Protein 5V76 (pdb70)

Sequence (412 aa):
MELRAYTVLDALQPQLVAFLQTVSTGFMPMEQQASVLVEIAPGIAVNQLTDAALKATRCQPGLQIVERAYGLIEMHDDDQGQVRRAAGDAMLAHLGAREADRLAPRVVSSQIITGIDGHQSQLINRMRHGDMIQAGQTLYILEVHPAGYAALAANEAEKAAPIKLLEVVTTFGAFGRLWLGGGEAEIAEAARAAEGALAGLSGRDNRGMELRAYTVLDALQPQQLVAFLQTVSTGFMPMEQQASVLVEIAPGIAVNQLTDAALKATRCQPGLQIVERAYGLIEMHDDDQGQVRAAGDAMLAHLGARREADRLAPRVVSSQIITGIDGHQSQLINRMRHGDMIQAGQTLYILEVHPAGYAALAANEAEKAAPIKLLEVVTFGAFGRLWLGGGEEAEIAEAARRAAEGALAGLSGRDNRRG

Structure (mmCIF, N/CA/C/O backbone):
data_5V76
#
_entry.id   5V76
#
_cell.length_a   110.571
_cell.length_b   110.571
_cell.length_c   110.571
_cell.angle_alpha   90.00
_cell.angle_beta   90.00
_cell.angle_gamma   90.00
#
_symmetry.space_group_name_H-M   'P 21 3'
#
loop_
_entity.id
_entity.type
_entity.pdbx_description
1 polymer 'Microcompartments protein'
2 non-polymer GLYCEROL
3 water water
#
loop_
_atom_site.group_PDB
_atom_site.id
_atom_site.type_symbol
_atom_site.label_atom_id
_atom_site.label_alt_id
_atom_site.label_comp_id
_atom_site.label_asym_id
_atom_site.label_entity_id
_atom_site.label_seq_id
_atom_site.pdbx_PDB_ins_code
_atom_site.Cartn_x
_atom_site.Cartn_y
_atom_site.Cartn_z
_atom_site.occupancy
_atom_site.B_iso_or_equiv
_atom_site.auth_seq_id
_atom_site.auth_comp_id
_atom_site.auth_asym_id
_atom_site.auth_atom_id
_atom_site.pdbx_PDB_model_num
ATOM 1 N N . MET A 1 1 ? -3.891 17.481 1.719 1.00 52.11 1 MET A N 1
ATOM 2 C CA . MET A 1 1 ? -4.245 18.336 2.889 1.00 41.31 1 MET A CA 1
ATOM 3 C C . MET A 1 1 ? -5.192 17.602 3.828 1.00 45.71 1 MET A C 1
ATOM 4 O O . MET A 1 1 ? -6.008 16.788 3.381 1.00 44.52 1 MET A O 1
ATOM 20 N N . GLU A 1 2 ? -5.123 17.904 5.125 1.00 29.93 2 GLU A N 1
ATOM 21 C CA . GLU A 1 2 ? -5.865 17.089 6.070 1.00 25.07 2 GLU A CA 1
ATOM 22 C C . GLU A 1 2 ? -5.897 17.729 7.454 1.00 18.83 2 GLU A C 1
ATOM 23 O O . GLU A 1 2 ? -4.858 18.165 7.966 1.00 18.19 2 GLU A O 1
ATOM 35 N N . LEU A 1 3 ? -7.086 17.784 8.067 1.00 17.96 3 LEU A N 1
ATOM 36 C CA . LEU A 1 3 ? -7.204 18.058 9.487 1.00 16.09 3 LEU A CA 1
ATOM 37 C C . LEU A 1 3 ? -6.936 16.769 10.240 1.00 16.89 3 LEU A C 1
ATOM 38 O O . LEU A 1 3 ? -7.663 15.780 10.072 1.00 17.47 3 LEU A O 1
ATOM 54 N N . ARG A 1 4 ? -5.879 16.766 11.056 1.00 15.39 4 ARG A N 1
ATOM 55 C CA . ARG A 1 4 ? -5.536 15.574 11.821 1.00 15.81 4 ARG A CA 1
ATOM 56 C C . ARG A 1 4 ? -6.129 15.618 13.219 1.00 15.48 4 ARG A C 1
ATOM 57 O O . ARG A 1 4 ? -6.813 14.672 13.634 1.00 16.21 4 ARG A O 1
ATOM 78 N N . ALA A 1 5 ? -5.879 16.698 13.952 1.00 15.03 5 ALA A N 1
ATOM 79 C CA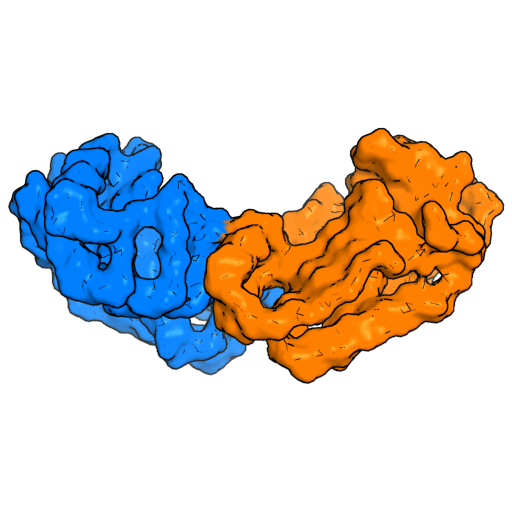 . ALA A 1 5 ? -6.362 16.839 15.319 1.00 13.30 5 ALA A CA 1
ATOM 80 C C . ALA A 1 5 ? -6.905 18.229 15.554 1.00 16.08 5 ALA A C 1
ATOM 81 O O . ALA A 1 5 ? -6.396 19.204 15.007 1.00 15.98 5 ALA A O 1
ATOM 88 N N . TYR A 1 6 ? -7.960 18.300 16.368 1.00 15.77 6 TYR A N 1
ATOM 89 C CA . TYR A 1 6 ? -8.547 19.575 16.790 1.00 15.46 6 TYR A CA 1
ATOM 90 C C . TYR A 1 6 ? -9.053 19.394 18.207 1.00 15.78 6 TYR A C 1
ATOM 91 O O . TYR A 1 6 ? -9.873 18.503 18.449 1.00 16.37 6 TYR A O 1
ATOM 109 N N . THR A 1 7 ? -8.574 20.216 19.141 1.00 15.14 7 THR A N 1
ATOM 110 C CA . THR A 1 7 ? -9.070 20.165 20.516 1.00 16.24 7 THR A CA 1
ATOM 111 C C . THR A 1 7 ? -9.134 21.563 21.089 1.00 17.91 7 THR A C 1
ATOM 112 O O . THR A 1 7 ? -8.210 22.353 20.936 1.00 19.13 7 THR A O 1
ATOM 123 N N . VAL A 1 8 ? -10.206 21.842 21.820 1.00 17.76 8 VAL A N 1
ATOM 124 C CA . VAL A 1 8 ? -10.278 23.029 22.660 1.00 19.28 8 VAL A CA 1
ATOM 125 C C . VAL A 1 8 ? -10.161 22.588 24.113 1.00 19.36 8 VAL A C 1
ATOM 126 O O . VAL A 1 8 ? -10.898 21.700 24.568 1.00 23.58 8 VAL A O 1
ATOM 139 N N . LEU A 1 9 ? -9.211 23.177 24.820 1.00 17.79 9 LEU A N 1
ATOM 140 C CA . LEU A 1 9 ? -9.012 22.971 26.248 1.00 18.68 9 LEU A CA 1
ATOM 141 C C . LEU A 1 9 ? -9.653 24.152 26.975 1.00 21.23 9 LEU A C 1
ATOM 142 O O . LEU A 1 9 ? -9.197 25.286 26.833 1.00 22.14 9 LEU A O 1
ATOM 158 N N . ASP A 1 10 ? -10.695 23.886 27.768 1.00 20.94 10 ASP A N 1
ATOM 159 C CA . ASP A 1 10 ? -11.480 24.989 28.322 1.00 20.81 10 ASP A CA 1
ATOM 160 C C . ASP A 1 10 ? -10.687 25.816 29.328 1.00 18.60 10 ASP A C 1
ATOM 161 O O . ASP A 1 10 ? -10.863 27.039 29.402 1.00 19.91 10 ASP A O 1
ATOM 170 N N . ALA A 1 11 ? -9.817 25.179 30.113 1.00 18.68 11 ALA A N 1
ATOM 171 C CA . ALA A 1 11 ? -8.962 25.866 31.066 1.00 18.47 11 ALA A CA 1
ATOM 172 C C . ALA A 1 11 ? -7.683 25.067 31.269 1.00 18.86 11 ALA A C 1
ATOM 173 O O . ALA A 1 11 ? -7.721 23.922 31.737 1.00 19.59 11 ALA A O 1
ATOM 180 N N . LEU A 1 12 ? -6.559 25.667 30.915 1.00 18.84 12 LEU A N 1
ATOM 181 C CA . LEU A 1 12 ? -5.262 25.041 31.153 1.00 18.05 12 LEU A CA 1
ATOM 182 C C . LEU A 1 12 ? -4.943 24.926 32.641 1.00 19.09 12 LEU A C 1
ATOM 183 O O . LEU A 1 12 ? -4.930 25.920 33.381 1.00 19.81 12 LEU A O 1
ATOM 199 N N . GLN A 1 13 ? -4.595 23.709 33.062 1.00 17.67 13 GLN A N 1
ATOM 200 C CA . GLN A 1 13 ? -4.274 23.427 34.446 1.00 18.22 13 GLN A CA 1
ATOM 201 C C . GLN A 1 13 ? -2.824 23.797 34.748 1.00 18.12 13 GLN A C 1
ATOM 202 O O . GLN A 1 13 ? -1.983 23.858 33.842 1.00 17.87 13 GLN A O 1
ATOM 216 N N . PRO A 1 14 ? -2.498 24.049 36.017 1.00 18.97 14 PRO A N 1
ATOM 217 C CA . PRO A 1 14 ? -1.202 24.669 36.344 1.00 17.72 14 PRO A CA 1
ATOM 218 C C . PRO A 1 14 ? 0.033 23.863 35.956 1.00 16.38 14 PRO A C 1
ATOM 219 O O . PRO A 1 14 ? 1.039 24.471 35.561 1.00 19.17 14 PRO A O 1
ATOM 230 N N . GLN A 1 15 ? 0.017 22.531 36.064 1.00 18.44 15 GLN A N 1
ATOM 231 C CA . GLN A 1 15 ? 1.213 21.790 35.676 1.00 18.85 15 GLN A CA 1
ATOM 232 C C . GLN A 1 15 ? 1.388 21.784 34.170 1.00 18.89 15 GLN A C 1
ATOM 233 O O . GLN A 1 15 ? 2.518 21.928 33.670 1.00 18.12 15 GLN A O 1
ATOM 247 N N . LEU A 1 16 ? 0.295 21.639 33.424 1.00 17.45 16 LEU A N 1
ATOM 248 C CA . LEU A 1 16 ? 0.409 21.715 31.965 1.00 17.62 16 LEU A CA 1
ATOM 249 C C . LEU A 1 16 ? 0.884 23.100 31.531 1.00 16.93 16 LEU A C 1
ATOM 250 O O . LEU A 1 16 ? 1.712 23.220 30.625 1.00 16.92 16 LEU A O 1
ATOM 266 N N . VAL A 1 17 ? 0.416 24.162 32.206 1.00 16.76 17 VAL A N 1
ATOM 267 C CA . VAL A 1 17 ? 0.915 25.507 31.896 1.00 15.37 17 VAL A CA 1
ATOM 268 C C . VAL A 1 17 ? 2.411 25.602 32.162 1.00 16.20 17 VAL A C 1
ATOM 269 O O . VAL A 1 17 ? 3.166 26.147 31.345 1.00 16.98 17 VAL A O 1
ATOM 282 N N . ALA A 1 18 ? 2.866 25.102 33.324 1.00 16.28 18 ALA A N 1
ATOM 283 C CA . ALA A 1 18 ? 4.289 25.165 33.643 1.00 15.35 18 ALA A CA 1
ATOM 284 C C . ALA A 1 18 ? 5.110 24.400 32.601 1.00 16.73 18 ALA A C 1
ATOM 285 O O . ALA A 1 18 ? 6.200 24.838 32.204 1.00 18.65 18 ALA A O 1
ATOM 292 N N . PHE A 1 19 ? 4.582 23.271 32.124 1.00 16.80 19 PHE A N 1
ATOM 293 C CA . PHE A 1 19 ? 5.281 22.501 31.100 1.00 17.45 19 PHE A CA 1
ATOM 294 C C . PHE A 1 19 ? 5.342 23.266 29.788 1.00 14.95 19 PHE A C 1
ATOM 295 O O . PHE A 1 19 ? 6.401 23.373 29.157 1.00 16.46 19 PHE A O 1
ATOM 312 N N . LEU A 1 20 ? 4.208 23.807 29.355 1.00 15.59 20 LEU A N 1
ATOM 313 C CA . LEU A 1 20 ? 4.179 24.569 28.113 1.00 15.64 20 LEU A CA 1
ATOM 314 C C . LEU A 1 20 ? 5.069 25.799 28.201 1.00 17.73 20 LEU A C 1
ATOM 315 O O . LEU A 1 20 ? 5.685 26.187 27.196 1.00 17.70 20 LEU A O 1
ATOM 331 N N . GLN A 1 21 ? 5.149 26.420 29.391 1.00 17.27 21 GLN A N 1
ATOM 332 C CA . GLN A 1 21 ? 6.041 27.557 29.585 1.00 17.56 21 GLN A CA 1
ATOM 333 C C . GLN A 1 21 ? 7.488 27.157 29.424 1.00 20.40 21 GLN A C 1
ATOM 334 O O . GLN A 1 21 ? 8.330 27.997 29.102 1.00 21.24 21 GLN A O 1
ATOM 348 N N . THR A 1 22 ? 7.797 25.887 29.666 1.00 16.95 22 THR A N 1
ATOM 349 C CA . THR A 1 22 ? 9.155 25.393 29.556 1.00 18.42 22 THR A CA 1
ATOM 350 C C . THR A 1 22 ? 9.546 25.134 28.105 1.00 18.66 22 THR A C 1
ATOM 351 O O . THR A 1 22 ? 10.681 25.427 27.707 1.00 19.96 22 THR A O 1
ATOM 362 N N . VAL A 1 23 ? 8.629 24.584 27.307 1.00 16.81 23 VAL A N 1
ATOM 363 C CA . VAL A 1 23 ? 8.971 24.073 25.977 1.00 17.76 23 VAL A CA 1
ATOM 364 C C . VAL A 1 23 ? 8.479 24.947 24.829 1.00 21.34 23 VAL A C 1
ATOM 365 O O . VAL A 1 23 ? 8.923 24.742 23.678 1.00 21.83 23 VAL A O 1
ATOM 378 N N . SER A 1 24 ? 7.596 25.901 25.077 1.00 21.43 24 SER A N 1
ATOM 379 C CA . SER A 1 24 ? 6.976 26.627 23.980 1.00 21.10 24 SER A CA 1
ATOM 380 C C . SER A 1 24 ? 7.907 27.687 23.401 1.00 17.90 24 SER A C 1
ATOM 381 O O . SER A 1 24 ? 8.818 28.178 24.062 1.00 23.83 24 SER A O 1
ATOM 389 N N . THR A 1 25 ? 7.679 28.002 22.131 1.00 20.26 25 THR A N 1
ATOM 390 C CA . THR A 1 25 ? 8.551 28.893 21.369 1.00 25.98 25 THR A CA 1
ATOM 391 C C . THR A 1 25 ? 7.896 30.238 21.108 1.00 25.31 25 THR A C 1
ATOM 392 O O . THR A 1 25 ? 8.520 31.103 20.500 1.00 24.09 25 THR A O 1
ATOM 403 N N . GLY A 1 26 ? 6.647 30.416 21.519 1.00 18.59 26 GLY A N 1
ATOM 404 C CA . GLY A 1 26 ? 5.907 31.622 21.223 1.00 17.32 26 GLY A CA 1
ATOM 405 C C . GLY A 1 26 ? 5.617 32.470 22.440 1.00 15.23 26 GLY A C 1
ATOM 406 O O . GLY A 1 26 ? 6.514 32.846 23.190 1.00 18.99 26 GLY A O 1
ATOM 410 N N . PHE A 1 27 ? 4.337 32.759 22.618 1.00 15.47 27 PHE A N 1
ATOM 411 C CA . PHE A 1 27 ? 3.842 33.603 23.690 1.00 16.71 27 PHE A CA 1
ATOM 412 C C . PHE A 1 27 ? 3.332 32.713 24.804 1.00 19.35 27 PHE A C 1
ATOM 413 O O . PHE A 1 27 ? 2.543 31.802 24.555 1.00 23.30 27 PHE A O 1
ATOM 430 N N . MET A 1 28 ? 3.770 32.970 26.011 1.00 18.47 28 MET A N 1
ATOM 431 C CA . MET A 1 28 ? 3.564 32.009 27.096 1.00 18.35 28 MET A CA 1
ATOM 432 C C . MET A 1 28 ? 2.111 31.927 27.547 1.00 21.95 28 MET A C 1
ATOM 433 O O . MET A 1 28 ? 1.509 32.961 27.852 1.00 20.29 28 MET A O 1
ATOM 447 N N . PRO A 1 29 ? 1.539 30.727 27.683 1.00 19.57 29 PRO A N 1
ATOM 448 C CA . PRO A 1 29 ? 0.220 30.603 28.313 1.00 20.31 29 PRO A CA 1
ATOM 449 C C . PRO A 1 29 ? 0.308 30.831 29.807 1.00 20.28 29 PRO A C 1
ATOM 450 O O . PRO A 1 29 ? 1.370 30.743 30.420 1.00 18.57 29 PRO A O 1
ATOM 461 N N . MET A 1 30 ? -0.851 31.120 30.401 1.00 18.57 30 MET A N 1
ATOM 462 C CA . MET A 1 30 ? -0.972 31.319 31.837 1.00 18.30 30 MET A CA 1
ATOM 463 C C . MET A 1 30 ? -2.078 30.430 32.405 1.00 17.22 30 MET A C 1
ATOM 464 O O . MET A 1 30 ? -2.953 29.949 31.687 1.00 18.39 30 MET A O 1
ATOM 478 N N . GLU A 1 31 ? -2.060 30.264 33.730 1.00 19.46 31 GLU A N 1
ATOM 479 C CA . GLU A 1 31 ? -2.995 29.362 34.374 1.00 19.48 31 GLU A CA 1
ATOM 480 C C . GLU A 1 31 ? -4.436 29.751 34.087 1.00 19.59 31 GLU A C 1
ATOM 481 O O . GLU A 1 31 ? -4.806 30.930 34.130 1.00 20.15 31 GLU A O 1
ATOM 493 N N . GLN A 1 32 ? -5.242 28.739 33.794 1.00 18.50 32 GLN A N 1
ATOM 494 C CA . GLN A 1 32 ? -6.685 28.821 33.571 1.00 18.87 32 GLN A CA 1
ATOM 495 C C . GLN A 1 32 ? -7.062 29.454 32.239 1.00 19.46 32 GLN A C 1
ATOM 496 O O . GLN A 1 32 ? -8.260 29.561 31.940 1.00 22.03 32 GLN A O 1
ATOM 510 N N . GLN A 1 33 ? -6.103 29.818 31.393 1.00 18.41 33 GLN A N 1
ATOM 511 C CA . GLN A 1 33 ? -6.462 30.267 30.059 1.00 17.53 33 GLN A CA 1
ATOM 512 C C . GLN A 1 33 ? -7.048 29.122 29.261 1.00 17.11 33 GLN A C 1
ATOM 513 O O . GLN A 1 33 ? -6.728 27.955 29.494 1.00 19.04 33 GLN A O 1
ATOM 527 N N . ALA A 1 34 ? -7.904 29.460 28.299 1.00 15.86 34 ALA A N 1
ATOM 528 C CA . ALA A 1 34 ? -8.372 28.499 27.309 1.00 15.00 34 ALA A CA 1
ATOM 529 C C . ALA A 1 34 ? -7.333 28.358 26.191 1.00 18.14 34 ALA A C 1
ATOM 530 O O . ALA A 1 34 ? -6.519 29.247 25.955 1.00 17.41 34 ALA A O 1
ATOM 537 N N . SER A 1 35 ? -7.384 27.231 25.492 1.00 17.56 35 SER A N 1
ATOM 538 C CA . SER A 1 35 ? -6.398 26.933 24.459 1.00 16.25 35 SER A CA 1
ATOM 539 C C . SER A 1 35 ? -7.051 26.096 23.369 1.00 17.88 35 SER A C 1
ATOM 540 O O . SER A 1 35 ? -7.926 25.273 23.639 1.00 18.46 35 SER A O 1
ATOM 548 N N . VAL A 1 36 ? -6.626 26.299 22.126 1.00 15.77 36 VAL A N 1
ATOM 549 C CA . VAL A 1 36 ? -7.046 25.442 21.030 1.00 14.90 36 VAL A CA 1
ATOM 550 C C . VAL A 1 36 ? -5.789 24.948 20.322 1.00 17.80 36 VAL A C 1
ATOM 551 O O . VAL A 1 36 ? -4.834 25.708 20.127 1.00 17.27 36 VAL A O 1
ATOM 564 N N . LEU A 1 37 ? -5.773 23.661 19.985 1.00 15.68 37 LEU A N 1
ATOM 565 C CA . LEU A 1 37 ? -4.657 23.028 19.284 1.00 14.96 37 LEU A CA 1
ATOM 566 C C . LEU A 1 37 ? -5.178 22.432 17.989 1.00 15.46 37 LEU A C 1
ATOM 567 O O . LEU A 1 37 ? -6.202 21.73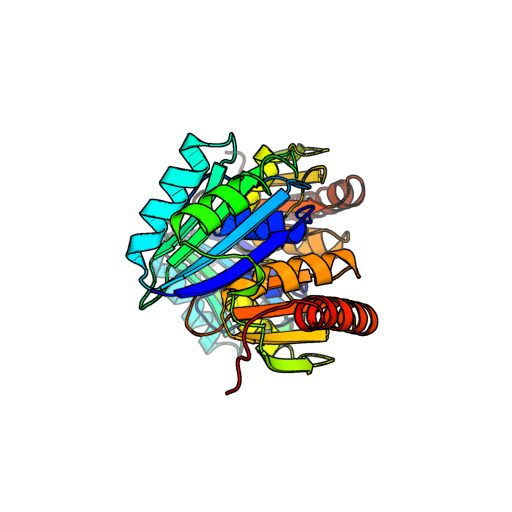6 17.986 1.00 15.91 37 LEU A O 1
ATOM 583 N N . VAL A 1 38 ? -4.481 22.699 16.890 1.00 15.19 38 VAL A N 1
ATOM 584 C CA . VAL A 1 38 ? -4.872 22.229 15.564 1.00 13.90 38 VAL A CA 1
ATOM 585 C C . VAL A 1 38 ? -3.642 21.611 14.913 1.00 15.51 38 VAL A C 1
ATOM 586 O O . VAL A 1 38 ? -2.596 22.264 14.838 1.00 15.76 38 VAL A O 1
ATOM 599 N N . GLU A 1 39 ? -3.770 20.372 14.423 1.00 14.45 39 GLU A N 1
ATOM 600 C CA . GLU A 1 39 ? -2.691 19.675 13.741 1.00 14.76 39 GLU A CA 1
ATOM 601 C C . GLU A 1 39 ? -3.166 19.344 12.342 1.00 14.87 39 GLU A C 1
ATOM 602 O O . GLU A 1 39 ? -4.276 18.824 12.184 1.00 14.51 39 GLU A O 1
ATOM 614 N N . ILE A 1 40 ? -2.337 19.646 11.342 1.00 14.14 40 ILE A N 1
ATOM 615 C CA . ILE A 1 40 ? -2.681 19.420 9.943 1.00 14.10 40 ILE A CA 1
ATOM 616 C C . ILE A 1 40 ? -1.509 18.823 9.183 1.00 14.55 40 ILE A C 1
ATOM 617 O O . ILE A 1 40 ? -0.370 18.814 9.639 1.00 15.80 40 ILE A O 1
ATOM 633 N N . ALA A 1 41 ? -1.820 18.346 7.977 1.00 16.18 41 ALA A N 1
ATOM 634 C CA . ALA A 1 41 ? -0.848 18.182 6.901 1.00 16.07 41 ALA A CA 1
ATOM 635 C C . ALA A 1 41 ? -1.304 19.042 5.728 1.00 16.97 41 ALA A C 1
ATOM 636 O O . ALA A 1 41 ? -2.510 19.188 5.514 1.00 18.69 41 ALA A O 1
ATOM 643 N N . PRO A 1 42 ? -0.386 19.655 4.977 1.00 17.31 42 PRO A N 1
ATOM 644 C CA . PRO A 1 42 ? 1.067 19.632 5.124 1.00 15.73 42 PRO A CA 1
ATOM 645 C C . PRO A 1 42 ? 1.566 20.606 6.162 1.00 20.16 42 PRO A C 1
ATOM 646 O O . PRO A 1 42 ? 0.922 21.604 6.456 1.00 20.65 42 PRO A O 1
ATOM 657 N N . GLY A 1 43 ? 2.763 20.320 6.672 1.00 17.79 43 GLY A N 1
ATOM 658 C CA . GLY A 1 43 ? 3.301 21.069 7.790 1.00 18.95 43 GLY A CA 1
ATOM 659 C C . GLY A 1 43 ? 3.303 22.582 7.608 1.00 19.62 43 GLY A C 1
ATOM 660 O O . GLY A 1 43 ? 2.826 23.315 8.475 1.00 18.21 43 GLY A O 1
ATOM 664 N N . ILE A 1 44 ? 3.909 23.083 6.527 1.00 16.64 44 ILE A N 1
ATOM 665 C CA . ILE A 1 44 ? 4.156 24.529 6.472 1.00 17.36 44 ILE A CA 1
ATOM 666 C C . ILE A 1 44 ? 2.846 25.298 6.361 1.00 18.44 44 ILE A C 1
ATOM 667 O O . ILE A 1 44 ? 2.801 26.503 6.688 1.00 17.28 44 ILE A O 1
ATOM 683 N N . ALA A 1 45 ? 1.779 24.633 5.928 1.00 17.04 45 ALA A N 1
ATOM 684 C CA . ALA A 1 45 ? 0.492 25.300 5.757 1.00 20.90 45 ALA A CA 1
ATOM 685 C C . ALA A 1 45 ? -0.135 25.701 7.079 1.00 18.93 45 ALA A C 1
ATOM 686 O O . ALA A 1 45 ? -1.094 26.484 7.090 1.00 19.00 45 ALA A O 1
ATOM 693 N N . VAL A 1 46 ? 0.395 25.237 8.205 1.00 16.38 46 VAL A N 1
ATOM 694 C CA . VAL A 1 46 ? -0.128 25.697 9.474 1.00 16.54 46 VAL A CA 1
ATOM 695 C C . VAL A 1 46 ? 0.019 27.212 9.599 1.00 22.50 46 VAL A C 1
ATOM 696 O O . VAL A 1 46 ? -0.738 27.852 10.331 1.00 22.00 46 VAL A O 1
ATOM 709 N N . ASN A 1 47 ? 0.968 27.807 8.874 1.00 17.66 47 ASN A N 1
ATOM 710 C CA . ASN A 1 47 ? 1.140 29.261 8.900 1.00 19.12 47 ASN A CA 1
ATOM 711 C C . ASN A 1 47 ? -0.098 29.993 8.401 1.00 19.84 47 ASN A C 1
ATOM 712 O O . ASN A 1 47 ? -0.363 31.123 8.842 1.00 18.49 47 ASN A O 1
ATOM 723 N N . GLN A 1 48 ? -0.814 29.411 7.437 1.00 19.77 48 GLN A N 1
ATOM 724 C CA . GLN A 1 48 ? -2.069 29.987 6.959 1.00 18.52 48 GLN A CA 1
ATOM 725 C C . GLN A 1 48 ? -3.117 30.024 8.068 1.00 20.16 48 GLN A C 1
ATOM 726 O O . GLN A 1 48 ? -3.871 31.007 8.187 1.00 20.52 48 GLN A O 1
ATOM 740 N N . LEU A 1 49 ? -3.189 28.960 8.871 1.00 18.50 49 LEU A N 1
ATOM 741 C CA . LEU A 1 49 ? -4.133 28.895 9.979 1.00 19.98 49 LEU A CA 1
ATOM 742 C C . LEU A 1 49 ? -3.794 29.918 11.050 1.00 17.46 49 LEU A C 1
ATOM 743 O O . LEU A 1 49 ? -4.682 30.594 11.580 1.00 19.55 49 LEU A O 1
ATOM 759 N N . THR A 1 50 ? -2.516 30.036 11.394 1.00 17.22 50 THR A N 1
ATOM 760 C CA . THR A 1 50 ? -2.080 30.995 12.395 1.00 15.42 50 THR A CA 1
ATOM 761 C C . THR A 1 50 ? -2.464 32.405 11.987 1.00 18.18 50 THR A C 1
ATOM 762 O O . THR A 1 50 ? -3.005 33.169 12.789 1.00 17.99 50 THR A O 1
ATOM 773 N N . ASP A 1 51 ? -2.195 32.757 10.730 1.00 17.68 51 ASP A N 1
ATOM 774 C CA . ASP A 1 51 ? -2.580 34.081 10.244 1.00 17.28 51 ASP A CA 1
ATOM 775 C C . ASP A 1 51 ? -4.096 34.289 10.356 1.00 19.14 51 ASP A C 1
ATOM 776 O O . ASP A 1 51 ? -4.548 35.347 10.821 1.00 19.31 51 ASP A O 1
ATOM 785 N N . ALA A 1 52 ? -4.898 33.292 9.953 1.00 18.51 52 ALA A N 1
ATOM 786 C CA . ALA A 1 52 ? -6.357 33.439 10.031 1.00 19.46 52 ALA A CA 1
ATOM 787 C C . ALA A 1 52 ? -6.808 33.705 11.461 1.00 21.26 52 ALA A C 1
ATOM 788 O O . ALA A 1 52 ? -7.655 34.578 11.710 1.00 20.99 52 ALA A O 1
ATOM 795 N N . ALA A 1 53 ? -6.249 32.965 12.420 1.00 18.43 53 ALA A N 1
ATOM 796 C CA . ALA A 1 53 ? -6.654 33.105 13.813 1.00 17.27 53 ALA A CA 1
ATOM 797 C C . ALA A 1 53 ? -6.242 34.455 14.384 1.00 21.28 53 ALA A C 1
ATOM 798 O O . ALA A 1 53 ? -7.010 35.081 15.126 1.00 20.36 53 ALA A O 1
ATOM 805 N N . LEU A 1 54 ? -5.026 34.915 14.077 1.00 17.53 54 LEU A N 1
ATOM 806 C CA . LEU A 1 54 ? -4.530 36.165 14.633 1.00 17.04 54 LEU A CA 1
ATOM 807 C C . LEU A 1 54 ? -5.267 37.359 14.063 1.00 22.56 54 LEU A C 1
ATOM 808 O O . LEU A 1 54 ? -5.408 38.375 14.750 1.00 22.73 54 LEU A O 1
ATOM 824 N N . LYS A 1 55 ? -5.675 37.289 12.809 1.00 20.06 55 LYS A N 1
ATOM 825 C CA . LYS A 1 55 ? -6.403 38.403 12.216 1.00 22.86 55 LYS A CA 1
ATOM 826 C C . LYS A 1 55 ? -7.835 38.448 12.722 1.00 23.93 55 LYS A C 1
ATOM 827 O O . LYS A 1 55 ? -8.476 39.502 12.639 1.00 27.24 55 LYS A O 1
ATOM 846 N N . ALA A 1 56 ? -8.348 37.339 13.255 1.00 19.41 56 ALA A N 1
ATOM 847 C CA . ALA A 1 56 ? -9.756 37.262 13.662 1.00 20.57 56 ALA A CA 1
ATOM 848 C C . ALA A 1 56 ? -9.985 37.420 15.158 1.00 22.46 56 ALA A C 1
ATOM 849 O O . ALA A 1 56 ? -11.122 37.712 15.560 1.00 25.30 56 ALA A O 1
ATOM 856 N N . THR A 1 57 ? -8.968 37.194 15.991 1.00 21.29 57 THR A N 1
ATOM 857 C CA . THR A 1 57 ? -9.132 37.130 17.440 1.00 20.20 57 THR A CA 1
ATOM 858 C C . THR A 1 57 ? -7.938 37.777 18.128 1.00 20.18 57 THR A C 1
ATOM 859 O O . THR A 1 57 ? -6.947 38.146 17.485 1.00 22.21 57 THR A O 1
ATOM 870 N N . ARG A 1 58 ? -8.036 37.876 19.465 1.00 19.02 58 ARG A N 1
ATOM 871 C CA . ARG A 1 58 ? -6.973 38.360 20.343 1.00 19.41 58 ARG A CA 1
ATOM 872 C C . ARG A 1 58 ? -6.052 37.250 20.835 1.00 17.29 58 ARG A C 1
ATOM 873 O O . ARG A 1 58 ? -5.187 37.511 21.688 1.00 21.43 58 ARG A O 1
ATOM 894 N N . CYS A 1 59 ? -6.291 36.012 20.408 1.00 19.31 59 CYS A N 1
ATOM 895 C CA . CYS A 1 59 ? -5.524 34.887 20.920 1.00 17.46 59 CYS A CA 1
ATOM 896 C C . CYS A 1 59 ? -4.061 35.038 20.578 1.00 17.66 59 CYS A C 1
ATOM 897 O O . CYS A 1 59 ? -3.698 35.656 19.580 1.00 19.77 59 CYS A O 1
ATOM 905 N N . GLN A 1 60 ? -3.212 34.437 21.415 1.00 18.10 60 GLN A N 1
ATOM 906 C CA . GLN A 1 60 ? -1.785 34.498 21.187 1.00 17.87 60 GLN A CA 1
ATOM 907 C C . GLN A 1 60 ? -1.255 33.086 20.996 1.00 18.34 60 GLN A C 1
ATOM 908 O O . GLN A 1 60 ? -1.747 32.151 21.631 1.00 19.12 60 GLN A O 1
ATOM 922 N N . PRO A 1 61 ? -0.282 32.900 20.110 1.00 15.14 61 PRO A N 1
ATOM 923 C CA . PRO A 1 61 ? 0.204 31.551 19.819 1.00 16.43 61 PRO A CA 1
ATOM 924 C C . PRO A 1 61 ? 1.308 31.131 20.771 1.00 16.71 61 PRO A C 1
ATOM 925 O O . PRO A 1 61 ? 2.297 31.847 20.929 1.00 18.78 61 PRO A O 1
ATOM 936 N N . GLY A 1 62 ? 1.179 29.951 21.372 1.00 17.35 62 GLY A N 1
ATOM 937 C CA . GLY A 1 62 ? 2.219 29.454 22.250 1.00 18.45 62 GLY A CA 1
ATOM 938 C C . GLY A 1 62 ? 3.179 28.534 21.542 1.00 23.49 62 GLY A C 1
ATOM 939 O O . GLY A 1 62 ? 4.397 28.563 21.756 1.00 25.74 62 GLY A O 1
ATOM 943 N N . LEU A 1 63 ? 2.616 27.678 20.706 1.00 25.11 63 LEU A N 1
ATOM 944 C CA . LEU A 1 63 ? 3.377 26.678 19.973 1.00 34.27 63 LEU A CA 1
ATOM 945 C C . LEU A 1 63 ? 3.035 26.815 18.504 1.00 26.41 63 LEU A C 1
ATOM 946 O O . LEU A 1 63 ? 1.858 26.846 18.148 1.00 22.96 63 LEU A O 1
ATOM 962 N N . GLN A 1 64 ? 4.041 26.884 17.644 1.00 20.66 64 GLN A N 1
ATOM 963 C CA . GLN A 1 64 ? 3.847 26.565 16.245 1.00 17.71 64 GLN A CA 1
ATOM 964 C C . GLN A 1 64 ? 4.984 25.634 15.879 1.00 26.24 64 GLN A C 1
ATOM 965 O O . GLN A 1 64 ? 6.159 25.980 16.070 1.00 27.53 64 GLN A O 1
ATOM 979 N N . ILE A 1 65 ? 4.643 24.437 15.433 1.00 17.12 65 ILE A N 1
ATOM 980 C CA . ILE A 1 65 ? 5.655 23.437 15.125 1.00 17.07 65 ILE A CA 1
ATOM 981 C C . ILE A 1 65 ? 5.439 22.962 13.703 1.00 17.65 65 ILE A C 1
ATOM 982 O O . ILE A 1 65 ? 4.326 22.607 13.323 1.00 18.84 65 ILE A O 1
ATOM 998 N N . VAL A 1 66 ? 6.486 23.016 12.894 1.00 15.31 66 VAL A N 1
ATOM 999 C CA . VAL A 1 66 ? 6.476 22.439 11.556 1.00 14.91 66 VAL A CA 1
ATOM 1000 C C . VAL A 1 66 ? 7.515 21.326 11.611 1.00 17.84 66 VAL A C 1
ATOM 1001 O O . VAL A 1 66 ? 8.723 21.596 11.578 1.00 20.20 66 VAL A O 1
ATOM 1014 N N . GLU A 1 67 ? 7.052 20.087 11.741 1.00 14.66 67 GLU A N 1
ATOM 1015 C CA . GLU A 1 67 ? 7.925 18.942 11.978 1.00 14.80 67 GLU A CA 1
ATOM 1016 C C . GLU A 1 67 ? 8.080 18.160 10.667 1.00 15.02 67 GLU A C 1
ATOM 1017 O O . GLU A 1 67 ? 7.839 18.687 9.590 1.00 16.70 67 GLU A O 1
ATOM 1029 N N . ARG A 1 68 ? 8.542 16.908 10.758 1.00 15.90 68 ARG A N 1
ATOM 1030 C CA . ARG A 1 68 ? 8.904 16.172 9.553 1.00 15.49 68 ARG A CA 1
ATOM 1031 C C . ARG A 1 68 ? 7.799 16.223 8.511 1.00 16.79 68 ARG A C 1
ATOM 1032 O O . ARG A 1 68 ? 8.045 16.535 7.337 1.00 16.48 68 ARG A O 1
ATOM 1053 N N . ALA A 1 69 ? 6.577 15.903 8.920 1.00 15.04 69 ALA A N 1
ATOM 1054 C CA . ALA A 1 69 ? 5.432 15.875 8.025 1.00 15.08 69 ALA A CA 1
ATOM 1055 C C . ALA A 1 69 ? 4.325 16.843 8.402 1.00 19.32 69 ALA A C 1
ATOM 1056 O O . ALA A 1 69 ? 3.685 17.394 7.515 1.00 22.13 69 ALA A O 1
ATOM 1063 N N . TYR A 1 70 ? 4.098 17.081 9.678 1.00 14.28 70 TYR A N 1
ATOM 1064 C CA . TYR A 1 70 ? 2.869 17.727 10.122 1.00 15.81 70 TYR A CA 1
ATOM 1065 C C . TYR A 1 70 ? 3.143 19.114 10.706 1.00 14.61 70 TYR A C 1
ATOM 1066 O O . TYR A 1 70 ? 4.273 19.499 10.985 1.00 14.79 70 TYR A O 1
ATOM 1084 N N . GLY A 1 71 ? 2.058 19.848 10.901 1.00 14.35 71 GLY A N 1
ATOM 1085 C CA . GLY A 1 71 ? 2.132 21.177 11.482 1.00 15.08 71 GLY A CA 1
ATOM 1086 C C . GLY A 1 71 ? 1.133 21.293 12.610 1.00 15.34 71 GLY A C 1
ATOM 1087 O O . GLY A 1 71 ? 0.033 20.767 12.528 1.00 17.06 71 GLY A O 1
ATOM 1091 N N . LEU A 1 72 ? 1.559 21.946 13.681 1.00 13.87 72 LEU A N 1
ATOM 1092 C CA . LEU A 1 72 ? 0.756 22.129 14.879 1.00 13.79 72 LEU A CA 1
ATOM 1093 C C . LEU A 1 72 ? 0.750 23.605 15.252 1.00 14.62 72 LEU A C 1
ATOM 1094 O O . LEU A 1 72 ? 1.816 24.228 15.331 1.00 15.70 72 LEU A O 1
ATOM 1110 N N . ILE A 1 73 ? -0.429 24.138 15.575 1.00 14.38 73 ILE A N 1
ATOM 1111 C CA . ILE A 1 73 ? -0.559 25.472 16.158 1.00 14.99 73 ILE A CA 1
ATOM 1112 C C . ILE A 1 73 ? -1.392 25.391 17.427 1.00 14.99 73 ILE A C 1
ATOM 1113 O O . ILE A 1 73 ? -2.411 24.687 17.474 1.00 16.79 73 ILE A O 1
ATOM 1129 N N . GLU A 1 74 ? -0.913 26.049 18.482 1.00 15.58 74 GLU A N 1
ATOM 1130 C CA . GLU A 1 74 ? -1.655 26.220 19.719 1.00 16.53 74 GLU A CA 1
ATOM 1131 C C . GLU A 1 74 ? -1.853 27.708 19.961 1.00 17.37 74 GLU A C 1
ATOM 1132 O O . GLU A 1 74 ? -0.890 28.476 19.898 1.00 17.82 74 GLU A O 1
ATOM 1144 N N . MET A 1 75 ? -3.098 28.108 20.222 1.00 17.46 75 MET A N 1
ATOM 1145 C CA . MET A 1 75 ? -3.471 29.490 20.531 1.00 17.71 75 MET A CA 1
ATOM 1146 C C . MET A 1 75 ? -4.201 29.513 21.866 1.00 17.28 75 MET A C 1
ATOM 1147 O O . MET A 1 75 ? -4.982 28.607 22.148 1.00 18.16 75 MET A O 1
ATOM 1161 N N . HIS A 1 76 ? -4.015 30.586 22.643 1.00 17.79 76 HIS A N 1
ATOM 1162 C CA . HIS A 1 76 ? -4.658 30.692 23.956 1.00 16.28 76 HIS A CA 1
ATOM 1163 C C . HIS A 1 76 ? -5.139 32.117 24.237 1.00 16.09 76 HIS A C 1
ATOM 1164 O O . HIS A 1 76 ? -4.666 33.098 23.657 1.00 18.73 76 HIS A O 1
ATOM 1178 N N . ASP A 1 77 ? -6.074 32.210 25.188 1.00 16.91 77 ASP A N 1
ATOM 1179 C CA . ASP A 1 77 ? -6.651 33.487 25.618 1.00 17.95 77 ASP A CA 1
ATOM 1180 C C . ASP A 1 77 ? -7.331 33.264 26.961 1.00 18.24 77 ASP A C 1
ATOM 1181 O O . ASP A 1 77 ? -7.753 32.154 27.278 1.00 19.17 77 ASP A O 1
ATOM 1190 N N . ASP A 1 78 ? -7.488 34.351 27.728 1.00 18.68 78 ASP A N 1
ATOM 1191 C CA . ASP A 1 78 ? -8.289 34.258 28.944 1.00 21.45 78 ASP A CA 1
ATOM 1192 C C . ASP A 1 78 ? -9.720 33.817 28.661 1.00 22.82 78 ASP A C 1
ATOM 1193 O O . ASP A 1 78 ? -10.344 33.173 29.519 1.00 24.29 78 ASP A O 1
ATOM 1202 N N . ASP A 1 79 ? -10.263 34.153 27.482 1.00 20.34 79 ASP A N 1
ATOM 1203 C CA . ASP A 1 79 ? -11.670 33.941 27.161 1.00 22.47 79 ASP A CA 1
ATOM 1204 C C . ASP A 1 79 ? -11.861 32.710 26.279 1.00 23.95 79 ASP A C 1
ATOM 1205 O O . ASP A 1 79 ? -11.340 32.652 25.156 1.00 22.62 79 ASP A O 1
ATOM 1214 N N . GLN A 1 80 ? -12.648 31.752 26.769 1.00 24.05 80 GLN A N 1
ATOM 1215 C CA . GLN A 1 80 ? -12.982 30.575 25.971 1.00 24.14 80 GLN A CA 1
ATOM 1216 C C . GLN A 1 80 ? -13.624 30.957 24.646 1.00 21.87 80 GLN A C 1
ATOM 1217 O O . GLN A 1 80 ? -13.425 30.281 23.629 1.00 22.93 80 GLN A O 1
ATOM 1231 N N . GLY A 1 81 ? -14.439 32.012 24.636 1.00 24.96 81 GLY A N 1
ATOM 1232 C CA . GLY A 1 81 ? -15.086 32.406 23.402 1.00 24.21 81 GLY A CA 1
ATOM 1233 C C . GLY A 1 81 ? -14.112 32.880 22.338 1.00 20.60 81 GLY A C 1
ATOM 1234 O O . GLY A 1 81 ? -14.324 32.641 21.143 1.00 21.94 81 GLY A O 1
ATOM 1238 N N . GLN A 1 82 ? -13.044 33.568 22.751 1.00 21.23 82 GLN A N 1
ATOM 1239 C CA . GLN A 1 82 ? -12.009 33.978 21.797 1.00 20.67 82 GLN A CA 1
ATOM 1240 C C . GLN A 1 82 ? -11.299 32.760 21.236 1.00 20.50 82 GLN A C 1
ATOM 1241 O O . GLN A 1 82 ? -10.977 32.709 20.044 1.00 19.59 82 GLN A O 1
ATOM 1255 N N . VAL A 1 83 ? -11.027 31.786 22.094 1.00 19.18 83 VAL A N 1
ATOM 1256 C CA . VAL A 1 83 ? -10.320 30.582 21.668 1.00 18.79 83 VAL A CA 1
ATOM 1257 C C . VAL A 1 83 ? -11.173 29.756 20.717 1.00 18.24 83 VAL A C 1
ATOM 1258 O O . VAL A 1 83 ? -10.682 29.266 19.690 1.00 19.06 83 VAL A O 1
ATOM 1271 N N . ARG A 1 84 ? -12.466 29.589 21.017 1.00 18.28 84 ARG A N 1
ATOM 1272 C CA A ARG A 1 84 ? -13.326 28.895 20.072 0.51 18.10 84 ARG A CA 1
ATOM 1273 C CA B ARG A 1 84 ? -13.352 28.909 20.084 0.49 18.13 84 ARG A CA 1
ATOM 1274 C C . ARG A 1 84 ? -13.450 29.672 18.767 1.00 18.06 84 ARG A C 1
ATOM 1275 O O . ARG A 1 84 ? -13.511 29.074 17.694 1.00 20.01 84 ARG A O 1
ATOM 1315 N N . ALA A 1 85 ? -13.431 31.001 18.828 1.00 18.26 85 ALA A N 1
ATOM 1316 C CA . ALA A 1 85 ? -13.468 31.784 17.605 1.00 18.25 85 ALA A CA 1
ATOM 1317 C C . ALA A 1 85 ? -12.211 31.573 16.771 1.00 16.40 85 ALA A C 1
ATOM 1318 O O . ALA A 1 85 ? -12.273 31.554 15.537 1.00 19.51 85 ALA A O 1
ATOM 1325 N N . ALA A 1 86 ? -11.057 31.468 17.435 1.00 17.64 86 ALA A N 1
ATOM 1326 C CA . ALA A 1 86 ? -9.812 31.198 16.725 1.00 16.48 86 ALA A CA 1
ATOM 1327 C C . ALA A 1 86 ? -9.864 29.823 16.079 1.00 15.51 86 ALA A C 1
ATOM 1328 O O . ALA A 1 86 ? -9.483 29.642 14.913 1.00 17.48 86 ALA A O 1
ATOM 1335 N N . GLY A 1 87 ? -10.305 28.821 16.836 1.00 17.22 87 GLY A N 1
ATOM 1336 C CA . GLY A 1 87 ? -10.448 27.496 16.252 1.00 16.87 87 GLY A CA 1
ATOM 1337 C C . GLY A 1 87 ? -11.395 27.482 15.071 1.00 16.46 87 GLY A C 1
ATOM 1338 O O . GLY A 1 87 ? -11.108 26.875 14.035 1.00 18.57 87 GLY A O 1
ATOM 1342 N N . ASP A 1 88 ? -12.533 28.172 15.196 1.00 17.80 88 ASP A N 1
ATOM 1343 C CA . ASP A 1 88 ? -13.491 28.221 14.097 1.00 19.04 88 ASP A CA 1
ATOM 1344 C C . ASP A 1 88 ? -12.897 28.907 12.864 1.00 16.26 88 ASP A C 1
ATOM 1345 O O . ASP A 1 88 ? -13.147 28.482 11.729 1.00 18.77 88 ASP A O 1
ATOM 1354 N N . ALA A 1 89 ? -12.134 29.990 13.062 1.00 16.84 89 ALA A N 1
ATOM 1355 C CA . ALA A 1 89 ? -11.459 30.654 11.950 1.00 17.94 89 ALA A CA 1
ATOM 1356 C C . ALA A 1 89 ? -10.471 29.716 11.266 1.00 18.36 89 ALA A C 1
ATOM 1357 O O . ALA A 1 89 ? -10.328 29.739 10.038 1.00 18.70 89 ALA A O 1
ATOM 1364 N N . MET A 1 90 ? -9.770 28.891 12.047 1.00 18.13 90 MET A N 1
ATOM 1365 C CA . MET A 1 90 ? -8.820 27.971 11.440 1.00 18.30 90 MET A CA 1
ATOM 1366 C C . MET A 1 90 ? -9.538 26.854 10.701 1.00 18.22 90 MET A C 1
ATOM 1367 O O . MET A 1 90 ? -9.155 26.498 9.580 1.00 19.42 90 MET A O 1
ATOM 1381 N N . LEU A 1 91 ? -10.593 26.297 11.296 1.00 17.44 91 LEU A N 1
ATOM 1382 C CA . LEU A 1 91 ? -11.366 25.278 10.599 1.00 18.47 91 LEU A CA 1
ATOM 1383 C C . LEU A 1 91 ? -11.933 25.836 9.310 1.00 19.50 91 LEU A C 1
ATOM 1384 O O . LEU A 1 91 ? -11.923 25.176 8.266 1.00 21.18 91 LEU A O 1
ATOM 1400 N N . ALA A 1 92 ? -12.420 27.069 9.361 1.00 20.82 92 ALA A N 1
ATOM 1401 C CA . ALA A 1 92 ? -12.988 27.663 8.166 1.00 19.99 92 ALA A CA 1
ATOM 1402 C C . ALA A 1 92 ? -11.952 27.804 7.065 1.00 20.05 92 ALA A C 1
ATOM 1403 O O . ALA A 1 92 ? -12.248 27.556 5.899 1.00 21.54 92 ALA A O 1
ATOM 1410 N N . HIS A 1 93 ? -10.735 28.215 7.411 1.00 18.84 93 HIS A N 1
ATOM 1411 C CA . HIS A 1 93 ? -9.710 28.412 6.397 1.00 19.96 93 HIS A CA 1
ATOM 1412 C C . HIS A 1 93 ? -9.343 27.088 5.753 1.00 24.81 93 HIS A C 1
ATOM 1413 O O . HIS A 1 93 ? -9.055 27.015 4.551 1.00 25.44 93 HIS A O 1
ATOM 1427 N N . LEU A 1 94 ? -9.336 26.038 6.560 1.00 24.50 94 LEU A N 1
ATOM 1428 C CA . LEU A 1 94 ? -8.987 24.706 6.093 1.00 27.79 94 LEU A CA 1
ATOM 1429 C C . LEU A 1 94 ? -10.095 24.096 5.247 1.00 36.79 94 LEU A C 1
ATOM 1430 O O . LEU A 1 94 ? -9.811 23.240 4.403 1.00 45.84 94 LEU A O 1
ATOM 1446 N N . GLY A 1 95 ? -11.337 24.544 5.432 1.00 27.04 95 GLY A N 1
ATOM 1447 C CA . GLY A 1 95 ? -12.493 23.994 4.751 1.00 33.64 95 GLY A CA 1
ATOM 1448 C C . GLY A 1 95 ? -13.188 22.888 5.512 1.00 38.99 95 GLY A C 1
ATOM 1449 O O . GLY A 1 95 ? -13.933 22.106 4.910 1.00 38.50 95 GLY A O 1
ATOM 1453 N N . ALA A 1 96 ? -12.992 22.821 6.823 1.00 27.47 96 ALA A N 1
ATOM 1454 C CA . ALA A 1 96 ? -13.363 21.670 7.626 1.00 29.40 96 ALA A CA 1
ATOM 1455 C C . ALA A 1 96 ? -14.358 22.038 8.712 1.00 25.15 96 ALA A C 1
ATOM 1456 O O . ALA A 1 96 ? -14.517 23.204 9.088 1.00 24.97 96 ALA A O 1
ATOM 1463 N N . ARG A 1 97 ? -15.006 21.000 9.236 1.00 25.57 97 ARG A N 1
ATOM 1464 C CA . ARG A 1 97 ? -15.706 21.039 10.501 1.00 21.60 97 ARG A CA 1
ATOM 1465 C C . ARG A 1 97 ? -14.925 20.221 11.529 1.00 23.19 97 ARG A C 1
ATOM 1466 O O . ARG A 1 97 ? -14.084 19.386 11.179 1.00 24.41 97 ARG A O 1
ATOM 1487 N N . GLU A 1 98 ? -15.175 20.521 12.798 1.00 23.87 98 GLU A N 1
ATOM 1488 C CA . GLU A 1 98 ? -14.478 19.827 13.877 1.00 24.97 98 GLU A CA 1
ATOM 1489 C C . GLU A 1 98 ? -14.491 18.315 13.655 1.00 27.81 98 GLU A C 1
ATOM 1490 O O . GLU A 1 98 ? -13.458 17.644 13.795 1.00 22.79 98 GLU A O 1
ATOM 1502 N N . ALA A 1 99 ? -15.640 17.755 13.274 1.00 24.04 99 ALA A N 1
ATOM 1503 C CA . ALA A 1 99 ? -15.734 16.299 13.151 1.00 28.49 99 ALA A CA 1
ATOM 1504 C C . ALA A 1 99 ? -14.942 15.723 11.977 1.00 27.60 99 ALA A C 1
ATOM 1505 O O . ALA A 1 99 ? -14.906 14.496 11.819 1.00 28.00 99 ALA A O 1
ATOM 1512 N N . ASP A 1 100 ? -14.278 16.542 11.158 1.00 23.59 100 ASP A N 1
ATOM 1513 C CA . ASP A 1 100 ? -13.424 16.042 10.090 1.00 21.93 100 ASP A CA 1
ATOM 1514 C C . ASP A 1 100 ? -12.024 15.679 10.580 1.00 16.75 100 ASP A C 1
ATOM 1515 O O . ASP A 1 100 ? -11.198 15.213 9.779 1.00 22.60 100 ASP A O 1
ATOM 1524 N N . ARG A 1 101 ? -11.730 15.975 11.839 1.00 17.94 101 ARG A N 1
ATOM 1525 C CA . ARG A 1 101 ? -10.496 15.527 12.466 1.00 16.61 101 ARG A CA 1
ATOM 1526 C C . ARG A 1 101 ? -10.484 14.008 12.506 1.00 22.60 101 ARG A C 1
ATOM 1527 O O . ARG A 1 101 ? -11.520 13.355 12.393 1.00 21.94 101 ARG A O 1
ATOM 1548 N N . LEU A 1 102 ? -9.288 13.442 12.652 1.00 18.87 102 LEU A N 1
ATOM 1549 C CA . LEU A 1 102 ? -9.166 12.019 12.952 1.00 19.23 102 LEU A CA 1
ATOM 1550 C C . LEU A 1 102 ? -9.633 11.743 14.371 1.00 16.88 102 LEU A C 1
ATOM 1551 O O . LEU A 1 102 ? -9.252 12.444 15.313 1.00 18.42 102 LEU A O 1
ATOM 1567 N N . ALA A 1 103 ? -10.451 10.710 14.547 1.00 16.61 103 ALA A N 1
ATOM 1568 C CA . ALA A 1 103 ? -10.782 10.331 15.894 1.00 19.09 103 ALA A CA 1
ATOM 1569 C C . ALA A 1 103 ? -9.515 9.832 16.591 1.00 18.20 103 ALA A C 1
ATOM 1570 O O . ALA A 1 103 ? -8.716 9.123 15.966 1.00 19.24 103 ALA A O 1
ATOM 1577 N N . PRO A 1 104 ? -9.321 10.162 17.870 1.00 17.29 104 PRO A N 1
ATOM 1578 C CA . PRO A 1 104 ? -8.110 9.706 18.563 1.00 16.49 104 PRO A CA 1
ATOM 1579 C C . PRO A 1 104 ? -8.064 8.189 18.631 1.00 21.33 104 PRO A C 1
ATOM 1580 O O . PRO A 1 104 ? -9.078 7.526 18.875 1.00 20.70 104 PRO A O 1
ATOM 1591 N N . ARG A 1 105 ? -6.870 7.647 18.422 1.00 17.36 105 ARG A N 1
ATOM 1592 C CA . ARG A 1 105 ? -6.617 6.220 18.581 1.00 16.10 105 ARG A CA 1
ATOM 1593 C C . ARG A 1 105 ? -5.631 6.051 19.727 1.00 17.85 105 ARG A C 1
ATOM 1594 O O . ARG A 1 105 ? -4.537 6.631 19.707 1.00 16.67 105 ARG A O 1
ATOM 1615 N N . VAL A 1 106 ? -6.021 5.279 20.742 1.00 18.22 106 VAL A N 1
ATOM 1616 C CA . VAL A 1 106 ? -5.100 4.898 21.812 1.00 15.73 106 VAL A CA 1
ATOM 1617 C C . VAL A 1 106 ? -4.235 3.773 21.250 1.00 16.92 106 VAL A C 1
ATOM 1618 O O . VAL A 1 106 ? -4.720 2.665 21.004 1.00 17.98 106 VAL A O 1
ATOM 1631 N N . VAL A 1 107 ? -2.959 4.069 21.016 1.00 15.61 107 VAL A N 1
ATOM 1632 C CA . VAL A 1 107 ? -2.009 3.074 20.527 1.00 16.10 107 VAL A CA 1
ATOM 1633 C C . VAL A 1 107 ? -1.546 2.176 21.663 1.00 15.80 107 VAL A C 1
ATOM 1634 O O . VAL A 1 107 ? -1.408 0.946 21.494 1.00 18.86 107 VAL A O 1
ATOM 1647 N N . SER A 1 108 ? -1.242 2.771 22.808 1.00 15.16 108 SER A N 1
ATOM 1648 C CA . SER A 1 108 ? -0.815 2.036 23.989 1.00 16.82 108 SER A CA 1
ATOM 1649 C C . SER A 1 108 ? -1.118 2.844 25.241 1.00 18.82 108 SER A C 1
ATOM 1650 O O . SER A 1 108 ? -1.004 4.077 25.245 1.00 17.56 108 SER A O 1
ATOM 1658 N N . SER A 1 109 ? -1.548 2.154 26.300 1.00 18.69 109 SER A N 1
ATOM 1659 C CA . SER A 1 109 ? -1.867 2.796 27.571 1.00 19.72 109 SER A CA 1
ATOM 1660 C C . SER A 1 109 ? -1.474 1.817 28.667 1.00 26.07 109 SER A C 1
ATOM 1661 O O . SER A 1 109 ? -1.865 0.652 28.592 1.00 28.66 109 SER A O 1
ATOM 1669 N N . GLN A 1 110 ? -0.663 2.239 29.633 1.00 20.18 110 GLN A N 1
ATOM 1670 C CA . GLN A 1 110 ? -0.299 1.300 30.690 1.00 20.57 110 GLN A CA 1
ATOM 1671 C C . GLN A 1 110 ? 0.078 2.041 31.956 1.00 18.70 110 GLN A C 1
ATOM 1672 O O . GLN A 1 110 ? 0.697 3.104 31.924 1.00 17.82 110 GLN A O 1
ATOM 1686 N N . ILE A 1 111 ? -0.298 1.451 33.080 1.00 20.86 111 ILE A N 1
ATOM 1687 C CA . ILE A 1 111 ? 0.148 1.883 34.388 1.00 19.53 111 ILE A CA 1
ATOM 1688 C C . ILE A 1 111 ? 1.216 0.909 34.872 1.00 21.28 111 ILE A C 1
ATOM 1689 O O . ILE A 1 111 ? 0.993 -0.313 34.873 1.00 22.35 111 ILE A O 1
ATOM 1705 N N . ILE A 1 112 ? 2.366 1.435 35.277 1.00 18.03 112 ILE A N 1
ATOM 1706 C CA . ILE A 1 112 ? 3.459 0.651 35.844 1.00 19.07 112 ILE A CA 1
ATOM 1707 C C . ILE A 1 112 ? 3.614 1.075 37.303 1.00 19.42 112 ILE A C 1
ATOM 1708 O O . ILE A 1 112 ? 4.034 2.201 37.581 1.00 19.47 112 ILE A O 1
ATOM 1724 N N . THR A 1 113 ? 3.288 0.188 38.253 1.00 21.53 113 THR A N 1
ATOM 1725 C CA . THR A 1 113 ? 3.404 0.532 39.666 1.00 20.78 113 THR A CA 1
ATOM 1726 C C . THR A 1 113 ? 4.807 0.237 40.200 1.00 20.01 113 THR A C 1
ATOM 1727 O O . THR A 1 113 ? 5.538 -0.620 39.684 1.00 24.25 113 THR A O 1
ATOM 1738 N N . GLY A 1 114 ? 5.189 0.975 41.243 1.00 20.61 114 GLY A N 1
ATOM 1739 C CA . GLY A 1 114 ? 6.425 0.710 41.953 1.00 20.57 114 GLY A CA 1
ATOM 1740 C C . GLY A 1 114 ? 7.648 0.747 41.066 1.00 20.46 114 GLY A C 1
ATOM 1741 O O . GLY A 1 114 ? 8.430 -0.209 41.047 1.00 22.98 114 GLY A O 1
ATOM 1745 N N . ILE A 1 115 ? 7.844 1.845 40.323 1.00 21.43 115 ILE A N 1
ATOM 1746 C CA . ILE A 1 115 ? 8.932 1.835 39.354 1.00 22.11 115 ILE A CA 1
ATOM 1747 C C . ILE A 1 115 ? 10.266 1.643 40.058 1.00 20.25 115 ILE A C 1
ATOM 1748 O O . ILE A 1 115 ? 10.534 2.187 41.139 1.00 20.25 115 ILE A O 1
ATOM 1764 N N . ASP A 1 116 ? 11.126 0.864 39.418 1.00 19.09 116 ASP A N 1
ATOM 1765 C CA . ASP A 1 116 ? 12.500 0.703 39.850 1.00 20.25 116 ASP A CA 1
ATOM 1766 C C . ASP A 1 116 ? 13.276 2.023 39.751 1.00 20.20 116 ASP A C 1
ATOM 1767 O O . ASP A 1 116 ? 13.069 2.829 38.835 1.00 18.56 116 ASP A O 1
ATOM 1776 N N . GLY A 1 117 ? 14.211 2.227 40.684 1.00 20.50 117 GLY A N 1
ATOM 1777 C CA . GLY A 1 117 ? 15.008 3.445 40.676 1.00 19.38 117 GLY A CA 1
ATOM 1778 C C . GLY A 1 117 ? 15.819 3.646 39.405 1.00 17.28 117 GLY A C 1
ATOM 1779 O O . GLY A 1 117 ? 16.172 4.780 39.067 1.00 18.01 117 GLY A O 1
ATOM 1783 N N . HIS A 1 118 ? 16.168 2.561 38.709 1.00 18.22 118 HIS A N 1
ATOM 1784 C CA . HIS A 1 118 ? 16.887 2.754 37.450 1.00 15.80 118 HIS A CA 1
ATOM 1785 C C . HIS A 1 118 ? 15.968 3.295 36.367 1.00 18.78 118 HIS A C 1
ATOM 1786 O O . HIS A 1 118 ? 16.432 4.039 35.486 1.00 18.58 118 HIS A O 1
ATOM 1800 N N . GLN A 1 119 ? 14.689 2.936 36.409 1.00 17.74 119 GLN A N 1
ATOM 1801 C CA . GLN A 1 119 ? 13.749 3.473 35.434 1.00 17.38 119 GLN A CA 1
ATOM 1802 C C . GLN A 1 119 ? 13.355 4.900 35.776 1.00 15.60 119 GLN A C 1
ATOM 1803 O O . GLN A 1 119 ? 13.157 5.718 34.868 1.00 18.40 119 GLN A O 1
ATOM 1817 N N . SER A 1 120 ? 13.229 5.221 37.069 1.00 17.06 120 SER A N 1
ATOM 1818 C CA . SER A 1 120 ? 13.046 6.607 37.478 1.00 18.48 120 SER A CA 1
ATOM 1819 C C . SER A 1 120 ? 14.150 7.487 36.900 1.00 17.49 120 SER A C 1
ATOM 1820 O O . SER A 1 120 ? 13.897 8.588 36.392 1.00 16.37 120 SER A O 1
ATOM 1828 N N . GLN A 1 121 ? 15.385 7.005 36.936 1.00 16.56 121 GLN A N 1
ATOM 1829 C CA . GLN A 1 121 ? 16.495 7.777 36.398 1.00 16.71 121 GLN A CA 1
ATOM 1830 C C . GLN A 1 121 ? 16.296 8.053 34.914 1.00 17.06 121 GLN A C 1
ATOM 1831 O O . GLN A 1 121 ? 16.523 9.174 34.453 1.00 15.10 121 GLN A O 1
ATOM 1845 N N . LEU A 1 122 ? 15.888 7.027 34.156 1.00 15.72 122 LEU A N 1
ATOM 1846 C CA . LEU A 1 122 ? 15.739 7.164 32.702 1.00 16.53 122 LEU A CA 1
ATOM 1847 C C . LEU A 1 122 ? 14.696 8.219 32.384 1.00 17.42 122 LEU A C 1
ATOM 1848 O O . LEU A 1 122 ? 14.890 9.059 31.499 1.00 18.14 122 LEU A O 1
ATOM 1864 N N . ILE A 1 123 ? 13.583 8.187 33.109 1.00 15.92 123 ILE A N 1
ATOM 1865 C CA . ILE A 1 123 ? 12.508 9.145 32.898 1.00 16.53 123 ILE A CA 1
ATOM 1866 C C . ILE A 1 123 ? 12.965 10.552 33.276 1.00 16.44 123 ILE A C 1
ATOM 1867 O O . ILE A 1 123 ? 12.743 11.507 32.532 1.00 17.89 123 ILE A O 1
ATOM 1883 N N . ASN A 1 124 ? 13.655 10.696 34.409 1.00 17.12 124 ASN A N 1
ATOM 1884 C CA . ASN A 1 124 ? 14.116 12.022 34.830 1.00 17.64 124 ASN A CA 1
ATOM 1885 C C . ASN A 1 124 ? 15.043 12.655 33.796 1.00 16.15 124 ASN A C 1
ATOM 1886 O O . ASN A 1 124 ? 15.011 13.875 33.575 1.00 17.49 124 ASN A O 1
ATOM 1897 N N . ARG A 1 125 ? 15.906 11.846 33.165 1.00 15.14 125 ARG A N 1
ATOM 1898 C CA . ARG A 1 125 ? 16.850 12.370 32.189 1.00 18.56 125 ARG A CA 1
ATOM 1899 C C . ARG A 1 125 ? 16.150 12.877 30.937 1.00 17.44 125 ARG A C 1
ATOM 1900 O O . ARG A 1 125 ? 16.600 13.863 30.332 1.00 20.66 125 ARG A O 1
ATOM 1921 N N . MET A 1 126 ? 15.046 12.235 30.554 1.00 16.19 126 MET A N 1
ATOM 1922 C CA . MET A 1 126 ? 14.320 12.506 29.318 1.00 17.97 126 MET A CA 1
ATOM 1923 C C . MET A 1 126 ? 13.313 13.649 29.441 1.00 20.17 126 MET A C 1
ATOM 1924 O O . MET A 1 126 ? 13.087 14.383 28.460 1.00 20.81 126 MET A O 1
ATOM 1938 N N . ARG A 1 127 ? 12.727 13.841 30.619 1.00 18.82 127 ARG A N 1
ATOM 1939 C CA . ARG A 1 127 ? 11.518 14.647 30.727 1.00 17.99 127 ARG A CA 1
ATOM 1940 C C . ARG A 1 127 ? 11.834 16.141 30.812 1.00 19.58 127 ARG A C 1
ATOM 1941 O O . ARG A 1 127 ? 12.954 16.561 31.151 1.00 19.87 127 ARG A O 1
ATOM 1962 N N . HIS A 1 128 ? 10.799 16.952 30.539 1.00 17.41 128 HIS A N 1
ATOM 1963 C CA . HIS A 1 128 ? 10.873 18.399 30.711 1.00 16.45 128 HIS A CA 1
ATOM 1964 C C . HIS A 1 128 ? 9.916 18.942 31.764 1.00 18.94 128 HIS A C 1
ATOM 1965 O O . HIS A 1 128 ? 9.931 20.155 32.025 1.00 20.14 128 HIS A O 1
ATOM 1979 N N . GLY A 1 129 ? 9.061 18.101 32.346 1.00 16.19 129 GLY A N 1
ATOM 1980 C CA . GLY A 1 129 ? 8.161 18.500 33.412 1.00 15.88 129 GLY A CA 1
ATOM 1981 C C . GLY A 1 129 ? 8.725 18.242 34.791 1.00 15.49 129 GLY A C 1
ATOM 1982 O O . GLY A 1 129 ? 9.888 18.564 35.058 1.00 17.20 129 GLY A O 1
ATOM 1986 N N . ASP A 1 130 ? 7.893 17.698 35.681 1.00 17.35 130 ASP A N 1
ATOM 1987 C CA . ASP A 1 130 ? 8.333 17.354 37.028 1.00 19.21 130 ASP A CA 1
ATOM 1988 C C . ASP A 1 130 ? 9.186 16.084 37.016 1.00 20.28 130 ASP A C 1
ATOM 1989 O O . ASP A 1 130 ? 9.194 15.304 36.050 1.00 19.63 130 ASP A O 1
ATOM 1998 N N . MET A 1 131 ? 9.877 15.868 38.132 1.00 19.70 131 MET A N 1
ATOM 1999 C CA . MET A 1 131 ? 10.687 14.676 38.336 1.00 20.87 131 MET A CA 1
ATOM 2000 C C . MET A 1 131 ? 9.865 13.557 38.962 1.00 20.71 131 MET A C 1
ATOM 2001 O O . MET A 1 131 ? 8.809 13.785 39.544 1.00 21.46 131 MET A O 1
ATOM 2015 N N . ILE A 1 132 ? 10.379 12.332 38.843 1.00 19.27 132 ILE A N 1
ATOM 2016 C CA . ILE A 1 132 ? 9.769 11.155 39.445 1.00 18.44 132 ILE A CA 1
ATOM 2017 C C . ILE A 1 132 ? 10.808 10.484 40.339 1.00 19.92 132 ILE A C 1
ATOM 2018 O O . ILE A 1 132 ? 12.018 10.581 40.107 1.00 21.07 132 ILE A O 1
ATOM 2034 N N . GLN A 1 133 ? 10.334 9.854 41.411 1.00 17.67 133 GLN A N 1
ATOM 2035 C CA . GLN A 1 133 ? 11.210 9.186 42.356 1.00 17.28 133 GLN A CA 1
ATOM 2036 C C . GLN A 1 133 ? 10.950 7.683 42.345 1.00 16.81 133 GLN A C 1
ATOM 2037 O O . GLN A 1 133 ? 9.908 7.205 41.893 1.00 18.05 133 GLN A O 1
ATOM 2051 N N . ALA A 1 134 ? 11.935 6.933 42.835 1.00 17.74 134 ALA A N 1
ATOM 2052 C CA . ALA A 1 134 ? 11.817 5.488 42.883 1.00 18.13 134 ALA A CA 1
ATOM 2053 C C . ALA A 1 134 ? 10.583 5.084 43.677 1.00 16.98 134 ALA A C 1
ATOM 2054 O O . ALA A 1 134 ? 10.244 5.706 44.687 1.00 20.26 134 ALA A O 1
ATOM 2061 N N . GLY A 1 135 ? 9.902 4.045 43.200 1.00 19.39 135 GLY A N 1
ATOM 2062 C CA . GLY A 1 135 ? 8.748 3.483 43.871 1.00 20.75 135 GLY A CA 1
ATOM 2063 C C . GLY A 1 135 ? 7.428 4.132 43.524 1.00 21.37 135 GLY A C 1
ATOM 2064 O O . GLY A 1 135 ? 6.381 3.606 43.907 1.00 23.37 135 GLY A O 1
ATOM 2068 N N . GLN A 1 136 ? 7.437 5.240 42.787 1.00 19.00 136 GLN A N 1
ATOM 2069 C CA . GLN A 1 136 ? 6.189 5.862 42.385 1.00 19.57 136 GLN A CA 1
ATOM 2070 C C . GLN A 1 136 ? 5.564 5.091 41.218 1.00 18.56 136 GLN A C 1
ATOM 2071 O O . GLN A 1 136 ? 6.167 4.182 40.632 1.00 20.93 136 GLN A O 1
ATOM 2085 N N . THR A 1 137 ? 4.336 5.462 40.880 1.00 17.93 137 THR A N 1
ATOM 2086 C CA . THR A 1 137 ? 3.596 4.830 39.795 1.00 17.16 137 THR A CA 1
ATOM 2087 C C . THR A 1 137 ? 3.714 5.708 38.550 1.00 18.08 137 THR A C 1
ATOM 2088 O O . THR A 1 137 ? 3.611 6.935 38.634 1.00 18.32 137 THR A O 1
ATOM 2099 N N . LEU A 1 138 ? 3.953 5.058 37.414 1.00 17.61 138 LEU A N 1
ATOM 2100 C CA . LEU A 1 138 ? 4.101 5.718 36.120 1.00 17.69 138 LEU A CA 1
ATOM 2101 C C . LEU A 1 138 ? 2.921 5.381 35.216 1.00 18.95 138 LEU A C 1
ATOM 2102 O O . LEU A 1 138 ? 2.530 4.214 35.100 1.00 19.82 138 LEU A O 1
ATOM 2118 N N . TYR A 1 139 ? 2.357 6.398 34.553 1.00 16.44 139 TYR A N 1
ATOM 2119 C CA . TYR A 1 139 ? 1.373 6.184 33.495 1.00 15.31 139 TYR A CA 1
ATOM 2120 C C . TYR A 1 139 ? 2.006 6.586 32.176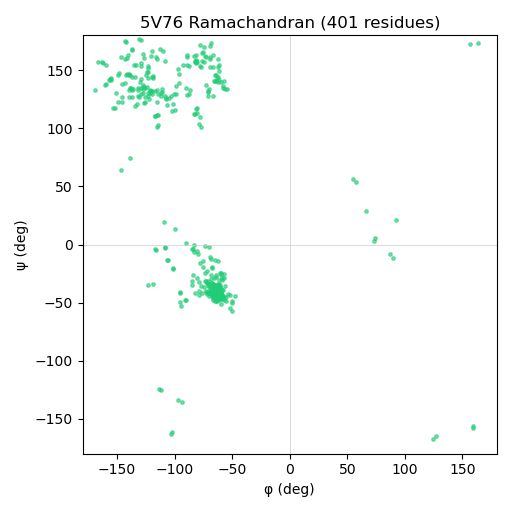 1.00 16.27 139 TYR A C 1
ATOM 2121 O O . TYR A 1 139 ? 2.609 7.659 32.095 1.00 18.19 139 TYR A O 1
ATOM 2139 N N . ILE A 1 140 ? 1.897 5.725 31.165 1.00 15.56 140 ILE A N 1
ATOM 2140 C CA . ILE A 1 140 ? 2.414 6.008 29.827 1.00 13.77 140 ILE A CA 1
ATOM 2141 C C . ILE A 1 140 ? 1.285 5.820 28.830 1.00 15.77 140 ILE A C 1
ATOM 2142 O O . ILE A 1 140 ? 0.573 4.815 28.861 1.00 18.02 140 ILE A O 1
ATOM 2158 N N . LEU A 1 141 ? 1.150 6.774 27.914 1.00 14.51 141 LEU A N 1
ATOM 2159 C CA . LEU A 1 141 ? 0.117 6.765 26.896 1.00 15.29 141 LEU A CA 1
ATOM 2160 C C . LEU A 1 141 ? 0.717 7.194 25.567 1.00 15.06 141 LEU A C 1
ATOM 2161 O O . LEU A 1 141 ? 1.467 8.173 25.512 1.00 16.32 141 LEU A O 1
ATOM 2177 N N . GLU A 1 142 ? 0.384 6.457 24.505 1.00 14.47 142 GLU A N 1
ATOM 2178 C CA . GLU A 1 142 ? 0.716 6.813 23.120 1.00 13.67 142 GLU A CA 1
ATOM 2179 C C . GLU A 1 142 ? -0.588 6.922 22.339 1.00 16.26 142 GLU A C 1
ATOM 2180 O O . GLU A 1 142 ? -1.435 6.016 22.392 1.00 15.84 142 GLU A O 1
ATOM 2192 N N . VAL A 1 143 ? -0.750 8.033 21.615 1.00 15.64 143 VAL A N 1
ATOM 2193 C CA . VAL A 1 143 ? -1.986 8.328 20.898 1.00 15.35 143 VAL A CA 1
ATOM 2194 C C . VAL A 1 143 ? -1.649 8.688 19.459 1.00 14.08 143 VAL A C 1
ATOM 2195 O O . VAL A 1 143 ? -0.561 9.197 19.161 1.00 16.01 143 VAL A O 1
ATOM 2208 N N . HIS A 1 144 ? -2.608 8.452 18.567 1.00 14.95 144 HIS A N 1
ATOM 2209 C CA . HIS A 1 144 ? -2.476 8.850 17.177 1.00 12.90 144 HIS A CA 1
ATOM 2210 C C . HIS A 1 144 ? -3.751 9.564 16.751 1.00 13.90 144 HIS A C 1
ATOM 2211 O O . HIS A 1 144 ? -4.854 9.073 17.038 1.00 15.42 144 HIS A O 1
ATOM 2225 N N . PRO A 1 145 ? -3.662 10.708 16.059 1.00 14.04 145 PRO A N 1
ATOM 2226 C CA . PRO A 1 145 ? -2.475 11.520 15.822 1.00 14.17 145 PRO A CA 1
ATOM 2227 C C . PRO A 1 145 ? -1.977 12.177 17.112 1.00 15.76 145 PRO A C 1
ATOM 2228 O O . PRO A 1 145 ? -2.616 12.123 18.169 1.00 15.02 145 PRO A O 1
ATOM 2239 N N . ALA A 1 146 ? -0.819 12.820 16.999 1.00 13.93 146 ALA A N 1
ATOM 2240 C CA . ALA A 1 146 ? -0.095 13.314 18.164 1.00 13.68 146 ALA A CA 1
ATOM 2241 C C . ALA A 1 146 ? -0.792 14.469 18.870 1.00 15.24 146 ALA A C 1
ATOM 2242 O O . ALA A 1 146 ? -0.623 14.646 20.082 1.00 14.69 146 ALA A O 1
ATOM 2249 N N . GLY A 1 147 ? -1.554 15.277 18.132 1.00 14.84 147 GLY A N 1
ATOM 2250 C CA . GLY A 1 147 ? -2.082 16.521 18.667 1.00 14.74 147 GLY A CA 1
ATOM 2251 C C . GLY A 1 147 ? -3.067 16.359 19.809 1.00 16.43 147 GLY A C 1
ATOM 2252 O O . GLY A 1 147 ? -3.381 17.344 20.483 1.00 21.23 147 GLY A O 1
ATOM 2256 N N . TYR A 1 148 ? -3.563 15.154 20.046 1.00 15.98 148 TYR A N 1
ATOM 2257 C CA . TYR A 1 148 ? -4.459 14.894 21.167 1.00 15.90 148 TYR A CA 1
ATOM 2258 C C . TYR A 1 148 ? -3.756 14.705 22.502 1.00 15.19 148 TYR A C 1
ATOM 2259 O O . TYR A 1 148 ? -4.438 14.595 23.528 1.00 16.04 148 TYR A O 1
ATOM 2277 N N . ALA A 1 149 ? -2.421 14.673 22.549 1.00 15.20 149 ALA A N 1
ATOM 2278 C CA . ALA A 1 149 ? -1.776 14.415 23.826 1.00 14.42 149 ALA A CA 1
ATOM 2279 C C . ALA A 1 149 ? -2.038 15.524 24.846 1.00 15.84 149 ALA A C 1
ATOM 2280 O O . ALA A 1 149 ? -2.112 15.246 26.045 1.00 16.52 149 ALA A O 1
ATOM 2287 N N . ALA A 1 150 ? -2.124 16.791 24.411 1.00 15.77 150 ALA A N 1
ATOM 2288 C CA . ALA A 1 150 ? -2.346 17.888 25.355 1.00 14.17 150 ALA A CA 1
ATOM 2289 C C . ALA A 1 150 ? -3.699 17.788 26.053 1.00 16.03 150 ALA A C 1
ATOM 2290 O O . ALA A 1 150 ? -3.791 18.036 27.269 1.00 16.43 150 ALA A O 1
ATOM 2297 N N . LEU A 1 151 ? -4.760 17.462 25.309 1.00 16.65 151 LEU A N 1
ATOM 2298 C CA . LEU A 1 151 ? -6.072 17.264 25.933 1.00 17.04 151 LEU A CA 1
ATOM 2299 C C . LEU A 1 151 ? -6.000 16.170 26.986 1.00 17.77 151 LEU A C 1
ATOM 2300 O O . LEU A 1 151 ? -6.490 16.341 28.106 1.00 18.34 151 LEU A O 1
ATOM 2316 N N . ALA A 1 152 ? -5.332 15.059 26.655 1.00 17.22 152 ALA A N 1
ATOM 2317 C CA . ALA A 1 152 ? -5.177 13.971 27.616 1.00 17.54 152 ALA A CA 1
ATOM 2318 C C . ALA A 1 152 ? -4.477 14.455 28.880 1.00 17.08 152 ALA A C 1
ATOM 2319 O O . ALA A 1 152 ? -4.902 14.140 30.007 1.00 18.38 152 ALA A O 1
ATOM 2326 N N . ALA A 1 153 ? -3.384 15.211 28.718 1.00 16.43 153 ALA A N 1
ATOM 2327 C CA . ALA A 1 153 ? -2.652 15.752 29.867 1.00 16.86 153 ALA A CA 1
ATOM 2328 C C . ALA A 1 153 ? -3.545 16.641 30.721 1.00 17.17 153 ALA A C 1
ATOM 2329 O O . ALA A 1 153 ? -3.542 16.537 31.949 1.00 17.89 153 ALA A O 1
ATOM 2336 N N . ASN A 1 154 ? -4.308 17.540 30.077 1.00 16.85 154 ASN A N 1
ATOM 2337 C CA . ASN A 1 154 ? -5.089 18.509 30.833 1.00 16.36 154 ASN A CA 1
ATOM 2338 C C . ASN A 1 154 ? -6.192 17.821 31.605 1.00 17.54 154 ASN A C 1
ATOM 2339 O O . ASN A 1 154 ? -6.436 18.166 32.769 1.00 19.19 154 ASN A O 1
ATOM 2350 N N . GLU A 1 155 ? -6.857 16.857 30.981 1.00 17.32 155 GLU A N 1
ATOM 2351 C CA . GLU A 1 155 ? -7.947 16.161 31.659 1.00 18.47 155 GLU A CA 1
ATOM 2352 C C . GLU A 1 155 ? -7.423 15.264 32.766 1.00 19.45 155 GLU A C 1
ATOM 2353 O O . GLU A 1 155 ? -8.061 15.164 33.821 1.00 21.95 155 GLU A O 1
ATOM 2365 N N . ALA A 1 156 ? -6.247 14.654 32.579 1.00 17.35 156 ALA A N 1
ATOM 2366 C CA . ALA A 1 156 ? -5.620 13.875 33.649 1.00 17.29 156 ALA A CA 1
ATOM 2367 C C . ALA A 1 156 ? -5.365 14.742 34.875 1.00 21.78 156 ALA A C 1
ATOM 2368 O O . ALA A 1 156 ? -5.662 14.348 36.011 1.00 22.16 156 ALA A O 1
ATOM 2375 N N . GLU A 1 157 ? -4.817 15.939 34.665 1.00 18.59 157 GLU A N 1
ATOM 2376 C CA . GLU A 1 157 ? -4.473 16.815 35.776 1.00 19.60 157 GLU A CA 1
ATOM 2377 C C . GLU A 1 157 ? -5.708 17.319 36.508 1.00 19.61 157 GLU A C 1
ATOM 2378 O O . GLU A 1 157 ? -5.672 17.512 37.729 1.00 23.17 157 GLU A O 1
ATOM 2390 N N . LYS A 1 158 ? -6.791 17.567 35.778 1.00 21.09 158 LYS A N 1
ATOM 2391 C CA . LYS A 1 158 ? -8.045 17.960 36.420 1.00 21.57 158 LYS A CA 1
ATOM 2392 C C . LYS A 1 158 ? -8.539 16.891 37.376 1.00 23.53 158 LYS A C 1
ATOM 2393 O O . LYS A 1 158 ? -9.192 17.202 38.381 1.00 24.88 158 LYS A O 1
ATOM 2412 N N . ALA A 1 159 ? -8.318 15.622 37.036 1.00 21.10 159 ALA A N 1
ATOM 2413 C CA . ALA A 1 159 ? -9.016 14.541 37.731 1.00 23.45 159 ALA A CA 1
ATOM 2414 C C . ALA A 1 159 ? -8.344 14.122 39.035 1.00 25.29 159 ALA A C 1
ATOM 2415 O O . ALA A 1 159 ? -9.027 13.598 39.925 1.00 25.46 159 ALA A O 1
ATOM 2422 N N . ALA A 1 160 ? -7.031 14.306 39.180 1.00 21.00 160 ALA A N 1
ATOM 2423 C CA . ALA A 1 160 ? -6.332 13.770 40.337 1.00 24.13 160 ALA A CA 1
ATOM 2424 C C . ALA A 1 160 ? -5.024 14.507 40.517 1.00 26.31 160 ALA A C 1
ATOM 2425 O O . ALA A 1 160 ? -4.483 15.047 39.540 1.00 23.94 160 ALA A O 1
ATOM 2432 N N . PRO A 1 161 ? -4.488 14.557 41.756 1.00 23.93 161 PRO A N 1
ATOM 2433 C CA . PRO A 1 161 ? -3.174 15.160 41.989 1.00 22.40 161 PRO A CA 1
ATOM 2434 C C . PRO A 1 161 ? -2.079 14.217 41.550 1.00 24.86 161 PRO A C 1
ATOM 2435 O O . PRO A 1 161 ? -1.780 13.220 42.212 1.00 30.60 161 PRO A O 1
ATOM 2446 N N . ILE A 1 162 ? -1.544 14.491 40.371 1.00 21.92 162 ILE A N 1
ATOM 2447 C CA . ILE A 1 162 ? -0.459 13.712 39.791 1.00 20.70 162 ILE A CA 1
ATOM 2448 C C . ILE A 1 162 ? 0.634 14.685 39.364 1.00 21.66 162 ILE A C 1
ATOM 2449 O O . ILE A 1 162 ? 0.493 15.897 39.497 1.00 24.01 162 ILE A O 1
ATOM 2465 N N . LYS A 1 163 ? 1.742 14.141 38.882 1.00 18.08 163 LYS A N 1
ATOM 2466 C CA . LYS A 1 163 ? 2.847 14.922 38.341 1.00 17.21 163 LYS A CA 1
ATOM 2467 C C . LYS A 1 163 ? 2.886 14.739 36.835 1.00 18.24 163 LYS A C 1
ATOM 2468 O O . LYS A 1 163 ? 2.928 13.605 36.341 1.00 17.89 163 LYS A O 1
ATOM 2487 N N . LEU A 1 164 ? 2.903 15.851 36.122 1.00 17.59 164 LEU A N 1
ATOM 2488 C CA . LEU A 1 164 ? 3.124 15.830 34.682 1.00 15.88 164 LEU A CA 1
ATOM 2489 C C . LEU A 1 164 ? 4.626 15.746 34.417 1.00 16.30 164 LEU A C 1
ATOM 2490 O O . LEU A 1 164 ? 5.370 16.689 34.701 1.00 17.93 164 LEU A O 1
ATOM 2506 N N . LEU A 1 165 ? 5.074 14.609 33.881 1.00 15.90 165 LEU A N 1
ATOM 2507 C CA . LEU A 1 165 ? 6.501 14.418 33.617 1.00 14.69 165 LEU A CA 1
ATOM 2508 C C . LEU A 1 165 ? 6.884 14.885 32.213 1.00 14.35 165 LEU A C 1
ATOM 2509 O O . LEU A 1 165 ? 7.877 15.596 32.020 1.00 15.87 165 LEU A O 1
ATOM 2525 N N . GLU A 1 166 ? 6.109 14.472 31.220 1.00 14.88 166 GLU A N 1
ATOM 2526 C CA . GLU A 1 166 ? 6.427 14.791 29.833 1.00 14.86 166 GLU A CA 1
ATOM 2527 C C . GLU A 1 166 ? 5.159 14.637 28.999 1.00 15.82 166 GLU A C 1
ATOM 2528 O O . GLU A 1 166 ? 4.404 13.677 29.171 1.00 15.24 166 GLU A O 1
ATOM 2540 N N . VAL A 1 167 ? 4.919 15.583 28.091 1.00 14.11 167 VAL A N 1
ATOM 2541 C CA . VAL A 1 167 ? 3.866 15.442 27.099 1.00 14.08 167 VAL A CA 1
ATOM 2542 C C . VAL A 1 167 ? 4.422 15.925 25.761 1.00 14.35 167 VAL A C 1
ATOM 2543 O O . VAL A 1 167 ? 4.988 17.016 25.665 1.00 16.31 167 VAL A O 1
ATOM 2556 N N . VAL A 1 168 ? 4.300 15.084 24.747 1.00 13.51 168 VAL A N 1
ATOM 2557 C CA . VAL A 1 168 ? 4.773 15.362 23.398 1.00 15.58 168 VAL A CA 1
ATOM 2558 C C . VAL A 1 168 ? 3.535 15.375 22.515 1.00 15.46 168 VAL A C 1
ATOM 2559 O O . VAL A 1 168 ? 2.903 14.340 22.273 1.00 14.55 168 VAL A O 1
ATOM 2572 N N . THR A 1 169 ? 3.176 16.548 22.027 1.00 14.97 169 THR A N 1
ATOM 2573 C CA A THR A 1 169 ? 1.916 16.767 21.341 0.46 15.69 169 THR A CA 1
ATOM 2574 C CA B THR A 1 169 ? 1.898 16.713 21.345 0.54 15.71 169 THR A CA 1
ATOM 2575 C C . THR A 1 169 ? 2.065 16.922 19.836 1.00 16.83 169 THR A C 1
ATOM 2576 O O . THR A 1 169 ? 1.110 17.341 19.172 1.00 18.33 169 THR A O 1
ATOM 2595 N N . PHE A 1 170 ? 3.248 16.612 19.288 1.00 16.01 170 PHE A N 1
ATOM 2596 C CA . PHE A 1 170 ? 3.489 16.605 17.849 1.00 15.96 170 PHE A CA 1
ATOM 2597 C C . PHE A 1 170 ? 4.428 15.459 17.514 1.00 17.33 170 PHE A C 1
ATOM 2598 O O . PHE A 1 170 ? 5.153 14.956 18.377 1.00 17.13 170 PHE A O 1
ATOM 2615 N N . GLY A 1 171 ? 4.423 15.049 16.237 1.00 16.08 171 GLY A N 1
ATOM 2616 C CA . GLY A 1 171 ? 5.195 13.934 15.737 1.00 15.59 171 GLY A CA 1
ATOM 2617 C C . GLY A 1 171 ? 4.294 12.967 15.000 1.00 14.78 171 GLY A C 1
ATOM 2618 O O . GLY A 1 171 ? 3.156 13.289 14.639 1.00 16.46 171 GLY A O 1
ATOM 2622 N N . ALA A 1 172 ? 4.817 11.762 14.781 1.00 14.05 172 ALA A N 1
ATOM 2623 C CA . ALA A 1 172 ? 4.000 10.695 14.239 1.00 15.33 172 ALA A CA 1
ATOM 2624 C C . ALA A 1 172 ? 2.995 10.219 15.266 1.00 14.67 172 ALA A C 1
ATOM 2625 O O . ALA A 1 172 ? 1.882 9.833 14.903 1.00 15.41 172 ALA A O 1
ATOM 2632 N N . PHE A 1 173 ? 3.363 10.285 16.545 1.00 14.59 173 PHE A N 1
ATOM 2633 C CA . PHE A 1 173 ? 2.548 9.805 17.655 1.00 14.40 173 PHE A CA 1
ATOM 2634 C C . PHE A 1 173 ? 2.721 10.784 18.791 1.00 14.93 173 PHE A C 1
ATOM 2635 O O . PHE A 1 173 ? 3.796 11.371 18.961 1.00 17.66 173 PHE A O 1
ATOM 2652 N N . GLY A 1 174 ? 1.648 10.960 19.563 1.00 14.05 174 GLY A N 1
ATOM 2653 C CA . GLY A 1 174 ? 1.667 11.776 20.758 1.00 16.03 174 GLY A CA 1
ATOM 2654 C C . GLY A 1 174 ? 1.884 10.904 21.977 1.00 15.09 174 GLY A C 1
ATOM 2655 O O . GLY A 1 174 ? 1.476 9.745 22.001 1.00 15.68 174 GLY A O 1
ATOM 2659 N N . ARG A 1 175 ? 2.578 11.452 22.972 1.00 14.54 175 ARG A N 1
ATOM 2660 C CA . ARG A 1 175 ? 2.965 10.650 24.125 1.00 14.34 175 ARG A CA 1
ATOM 2661 C C . ARG A 1 175 ? 2.811 11.445 25.413 1.00 15.11 175 ARG A C 1
ATOM 2662 O O . ARG A 1 175 ? 3.044 12.660 25.451 1.00 16.23 175 ARG A O 1
ATOM 2683 N N . LEU A 1 176 ? 2.442 10.742 26.479 1.00 15.23 176 LEU A N 1
ATOM 2684 C CA . LEU A 1 176 ? 2.184 11.336 27.789 1.00 14.30 176 LEU A CA 1
ATOM 2685 C C . LEU A 1 176 ? 2.804 10.451 28.849 1.00 15.28 176 LEU A C 1
ATOM 2686 O O . LEU A 1 176 ? 2.602 9.237 28.821 1.00 15.75 176 LEU A O 1
ATOM 2702 N N . TRP A 1 177 ? 3.525 11.065 29.786 1.00 15.42 177 TRP A N 1
ATOM 2703 C CA . TRP A 1 177 ? 4.126 10.381 30.928 1.00 15.99 177 TRP A CA 1
ATOM 2704 C C . TRP A 1 177 ? 3.669 11.114 32.181 1.00 15.16 177 TRP A C 1
ATOM 2705 O O . TRP A 1 177 ? 3.967 12.301 32.331 1.00 15.58 177 TRP A O 1
ATOM 2726 N N . LEU A 1 178 ? 3.014 10.409 33.103 1.00 15.00 178 LEU A N 1
ATOM 2727 C CA . LEU A 1 178 ? 2.605 10.970 34.391 1.00 14.28 178 LEU A CA 1
ATOM 2728 C C . LEU A 1 178 ? 3.179 10.137 35.527 1.00 16.59 178 LEU A C 1
ATOM 2729 O O . LEU A 1 178 ? 3.400 8.933 35.362 1.00 15.37 178 LEU A O 1
ATOM 2745 N N . GLY A 1 179 ? 3.377 10.765 36.685 1.00 16.55 179 GLY A N 1
ATOM 2746 C CA . GLY A 1 179 ? 3.876 10.053 37.852 1.00 18.19 179 GLY A CA 1
ATOM 2747 C C . GLY A 1 179 ? 3.102 10.415 39.103 1.00 20.27 179 GLY A C 1
ATOM 2748 O O . GLY A 1 179 ? 2.526 11.497 39.207 1.00 20.98 179 GLY A O 1
ATOM 2752 N N . GLY A 1 180 ? 3.093 9.493 40.058 1.00 20.39 180 GLY A N 1
ATOM 2753 C CA . GLY A 1 180 ? 2.463 9.815 41.327 1.00 20.30 180 GLY A CA 1
ATOM 2754 C C . GLY A 1 180 ? 2.078 8.557 42.087 1.00 18.39 180 GLY A C 1
ATOM 2755 O O . GLY A 1 180 ? 2.654 7.489 41.888 1.00 19.93 180 GLY A O 1
ATOM 2759 N N . GLY A 1 181 ? 1.099 8.717 42.958 1.00 21.46 181 GLY A N 1
ATOM 2760 C CA . GLY A 1 181 ? 0.590 7.585 43.702 1.00 21.44 181 GLY A CA 1
ATOM 2761 C C . GLY A 1 181 ? -0.313 6.702 42.853 1.00 22.55 181 GLY A C 1
ATOM 2762 O O . GLY A 1 181 ? -0.897 7.128 41.863 1.00 22.64 181 GLY A O 1
ATOM 2766 N N . GLU A 1 182 ? -0.456 5.437 43.261 1.00 25.72 182 GLU A N 1
ATOM 2767 C CA . GLU A 1 182 ? -1.164 4.464 42.433 1.00 26.93 182 GLU A CA 1
ATOM 2768 C C . GLU A 1 182 ? -2.632 4.845 42.228 1.00 25.17 182 GLU A C 1
ATOM 2769 O O . GLU A 1 182 ? -3.143 4.829 41.097 1.00 23.93 182 GLU A O 1
ATOM 2781 N N . ALA A 1 183 ? -3.343 5.187 43.306 1.00 22.55 183 ALA A N 1
ATOM 2782 C CA . ALA A 1 183 ? -4.759 5.508 43.141 1.00 23.94 183 ALA A CA 1
ATOM 2783 C C . ALA A 1 183 ? -4.951 6.777 42.320 1.00 21.56 183 ALA A C 1
ATOM 2784 O O . ALA A 1 183 ? -5.891 6.869 41.517 1.00 24.67 183 ALA A O 1
ATOM 2791 N N . GLU A 1 184 ? -4.089 7.768 42.545 1.00 23.11 184 GLU A N 1
ATOM 2792 C CA . GLU A 1 184 ? -4.167 9.025 41.815 1.00 21.44 184 GLU A CA 1
ATOM 2793 C C . GLU A 1 184 ? -3.902 8.810 40.330 1.00 19.91 184 GLU A C 1
ATOM 2794 O O . GLU A 1 184 ? -4.604 9.358 39.471 1.00 18.18 184 GLU A O 1
ATOM 2806 N N . ILE A 1 185 ? -2.884 8.016 40.011 1.00 20.22 185 ILE A N 1
ATOM 2807 C CA . ILE A 1 185 ? -2.580 7.745 38.608 1.00 19.20 185 ILE A CA 1
ATOM 2808 C C . ILE A 1 185 ? -3.719 6.984 37.945 1.00 19.16 185 ILE A C 1
ATOM 2809 O O . ILE A 1 185 ? -4.059 7.239 36.787 1.00 20.18 185 ILE A O 1
ATOM 2825 N N . ALA A 1 186 ? -4.338 6.036 38.659 1.00 20.33 186 ALA A N 1
ATOM 2826 C CA . ALA A 1 186 ? -5.449 5.296 38.071 1.00 21.98 186 ALA A CA 1
ATOM 2827 C C . ALA A 1 186 ? -6.595 6.225 37.687 1.00 18.92 186 ALA A C 1
ATOM 2828 O O . ALA A 1 186 ? -7.193 6.079 36.616 1.00 21.06 186 ALA A O 1
ATOM 2835 N N . GLU A 1 187 ? -6.882 7.217 38.533 1.00 19.73 187 GLU A N 1
ATOM 2836 C CA . GLU A 1 187 ? -7.953 8.164 38.237 1.00 21.77 187 GLU A CA 1
ATOM 2837 C C . GLU A 1 187 ? -7.562 9.081 37.081 1.00 19.72 187 GL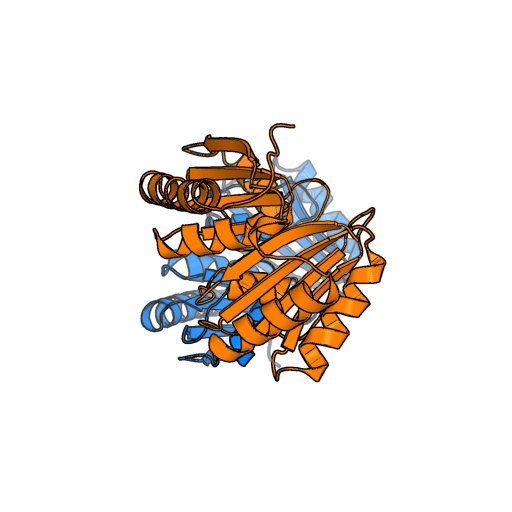U A C 1
ATOM 2838 O O . GLU A 1 187 ? -8.383 9.379 36.209 1.00 20.91 187 GLU A O 1
ATOM 2850 N N . ALA A 1 188 ? -6.313 9.536 37.072 1.00 18.80 188 ALA A N 1
ATOM 2851 C CA . ALA A 1 188 ? -5.854 10.404 35.989 1.00 18.56 188 ALA A CA 1
ATOM 2852 C C . ALA A 1 188 ? -5.905 9.682 34.650 1.00 20.00 188 ALA A C 1
ATOM 2853 O O . ALA A 1 188 ? -6.291 10.270 33.630 1.00 19.89 188 ALA A O 1
ATOM 2860 N N . ALA A 1 189 ? -5.495 8.416 34.626 1.00 19.15 189 ALA A N 1
ATOM 2861 C CA . ALA A 1 189 ? -5.515 7.632 33.393 1.00 19.59 189 ALA A CA 1
ATOM 2862 C C . ALA A 1 189 ? -6.935 7.432 32.880 1.00 22.78 189 ALA A C 1
ATOM 2863 O O . ALA A 1 189 ? -7.198 7.531 31.674 1.00 22.18 189 ALA A O 1
ATOM 2870 N N . ARG A 1 190 ? -7.873 7.124 33.781 1.00 19.11 190 ARG A N 1
ATOM 2871 C CA . ARG A 1 190 ? -9.266 7.016 33.368 1.00 19.73 190 ARG A CA 1
ATOM 2872 C C . ARG A 1 190 ? -9.753 8.309 32.735 1.00 18.88 190 ARG A C 1
ATOM 2873 O O . ARG A 1 190 ? -10.480 8.280 31.737 1.00 22.03 190 ARG A O 1
ATOM 2894 N N . ALA A 1 191 ? -9.349 9.452 33.283 1.00 20.07 191 ALA A N 1
ATOM 2895 C CA . ALA A 1 191 ? -9.836 10.729 32.764 1.00 21.57 191 ALA A CA 1
ATOM 2896 C C . ALA A 1 191 ? -9.208 11.042 31.409 1.00 19.59 191 ALA A C 1
ATOM 2897 O O . ALA A 1 191 ? -9.892 11.526 30.499 1.00 24.22 191 ALA A O 1
ATOM 2904 N N . ALA A 1 192 ? -7.915 10.760 31.263 1.00 21.11 192 ALA A N 1
ATOM 2905 C CA . ALA A 1 192 ? -7.245 10.959 29.978 1.00 21.14 192 ALA A CA 1
ATOM 2906 C C . ALA A 1 192 ? -7.892 10.115 28.899 1.00 24.25 192 ALA A C 1
ATOM 2907 O O . ALA A 1 192 ? -8.255 10.614 27.826 1.00 25.16 192 ALA A O 1
ATOM 2914 N N . GLU A 1 193 ? -8.046 8.828 29.167 1.00 22.62 193 GLU A N 1
ATOM 2915 C CA . GLU A 1 193 ? -8.611 7.919 28.176 1.00 24.04 193 GLU A CA 1
ATOM 2916 C C . GLU A 1 193 ? -10.066 8.252 27.880 1.00 23.33 193 GLU A C 1
ATOM 2917 O O . GLU A 1 193 ? -10.506 8.165 26.729 1.00 23.31 193 GLU A O 1
ATOM 2929 N N . GLY A 1 194 ? -10.833 8.608 28.906 1.00 24.13 194 GLY A N 1
ATOM 2930 C CA . GLY A 1 194 ? -12.219 8.968 28.678 1.00 23.99 194 GLY A CA 1
ATOM 2931 C C . GLY A 1 194 ? -12.356 10.205 27.811 1.00 24.94 194 GLY A C 1
ATOM 2932 O O . GLY A 1 194 ? -13.250 10.286 26.969 1.00 27.01 194 GLY A O 1
ATOM 2936 N N . ALA A 1 195 ? -11.476 11.187 28.011 1.00 24.71 195 ALA A N 1
ATOM 2937 C CA . ALA A 1 195 ? -11.513 12.385 27.179 1.00 27.51 195 ALA A CA 1
ATOM 2938 C C . ALA A 1 195 ? -11.292 12.041 25.711 1.00 26.57 195 ALA A C 1
ATOM 2939 O O . ALA A 1 195 ? -11.960 12.591 24.829 1.00 31.35 195 ALA A O 1
ATOM 2946 N N . LEU A 1 196 ? -10.382 11.112 25.428 1.00 21.37 196 LEU A N 1
ATOM 2947 C CA . LEU A 1 196 ? -10.078 10.766 24.045 1.00 22.79 196 LEU A CA 1
ATOM 2948 C C . LEU A 1 196 ? -11.195 9.935 23.439 1.00 32.38 196 LEU A C 1
ATOM 2949 O O . LEU A 1 196 ? -11.510 10.071 22.252 1.00 31.66 196 LEU A O 1
ATOM 2965 N N . ALA A 1 197 ? -11.802 9.062 24.243 1.00 31.46 197 ALA A N 1
ATOM 2966 C CA . ALA A 1 197 ? -12.827 8.173 23.718 1.00 31.04 197 ALA A CA 1
ATOM 2967 C C . ALA A 1 197 ? -14.121 8.910 23.406 1.00 28.97 197 ALA A C 1
ATOM 2968 O O . ALA A 1 197 ? -14.906 8.429 22.586 1.00 34.62 197 ALA A O 1
ATOM 2975 N N . GLY A 1 198 ? -14.359 10.058 24.019 1.00 31.44 198 GLY A N 1
ATOM 2976 C CA . GLY A 1 198 ? -15.570 10.806 23.775 1.00 42.28 198 GLY A CA 1
ATOM 2977 C C . GLY A 1 198 ? -15.548 11.720 22.570 1.00 37.13 198 GLY A C 1
ATOM 2978 O O . GLY A 1 198 ? -16.568 12.344 22.260 1.00 39.13 198 GLY A O 1
ATOM 2982 N N . LEU A 1 199 ? -14.415 11.835 21.871 1.00 36.48 199 LEU A N 1
ATOM 2983 C CA . LEU A 1 199 ? -14.292 12.786 20.772 1.00 30.84 199 LEU A CA 1
ATOM 2984 C C . LEU A 1 199 ? -14.785 12.198 19.460 1.00 25.61 199 LEU A C 1
ATOM 2985 O O . LEU A 1 199 ? -14.372 11.101 19.066 1.00 31.22 199 LEU A O 1
ATOM 3001 N N . SER A 1 200 ? -15.600 12.972 18.752 1.00 26.58 200 SER A N 1
ATOM 3002 C CA . SER A 1 200 ? -15.997 12.633 17.408 1.00 25.03 200 SER A CA 1
ATOM 3003 C C . SER A 1 200 ? -14.818 12.749 16.446 1.00 26.62 200 SER A C 1
ATOM 3004 O O . SER A 1 200 ? -13.824 13.435 16.706 1.00 26.17 200 SER A O 1
ATOM 3012 N N . GLY A 1 201 ? -14.943 12.077 15.323 1.00 25.01 201 GLY A N 1
ATOM 3013 C CA . GLY A 1 201 ? -13.974 12.210 14.259 1.00 24.01 201 GLY A CA 1
ATOM 3014 C C . GLY A 1 201 ? -14.085 11.090 13.265 1.00 24.88 201 GLY A C 1
ATOM 3015 O O . GLY A 1 201 ? -14.819 10.108 13.453 1.00 26.87 201 GLY A O 1
ATOM 3019 N N . ARG A 1 202 ? -13.304 11.238 12.200 1.00 20.68 202 ARG A N 1
ATOM 3020 C CA . ARG A 1 202 ? -13.167 10.212 11.178 1.00 23.09 202 ARG A CA 1
ATOM 3021 C C . ARG A 1 202 ? -12.573 8.942 11.760 1.00 27.48 202 ARG A C 1
ATOM 3022 O O . ARG A 1 202 ? -11.692 8.984 12.619 1.00 22.88 202 ARG A O 1
ATOM 3043 N N . ASP A 1 203 ? -13.035 7.806 11.261 1.00 27.57 203 ASP A N 1
ATOM 3044 C CA . ASP A 1 203 ? -12.463 6.534 11.674 1.00 31.35 203 ASP A CA 1
ATOM 3045 C C . ASP A 1 203 ? -10.955 6.540 11.451 1.00 23.73 203 ASP A C 1
ATOM 3046 O O . ASP A 1 203 ? -10.460 6.970 10.400 1.00 25.40 203 ASP A O 1
ATOM 3055 N N . ASN A 1 204 ? -10.217 6.073 12.468 1.00 24.30 204 ASN A N 1
ATOM 3056 C CA . ASN A 1 204 ? -8.754 6.183 12.477 1.00 20.14 204 ASN A CA 1
ATOM 3057 C C . ASN A 1 204 ? -8.147 4.893 13.007 1.00 21.66 204 ASN A C 1
ATOM 3058 O O . ASN A 1 204 ? -7.622 4.825 14.111 1.00 24.44 204 ASN A O 1
ATOM 3069 N N . ARG A 1 205 ? -8.181 3.869 12.175 1.00 19.75 205 ARG A N 1
ATOM 3070 C CA . ARG A 1 205 ? -7.733 2.542 12.568 1.00 18.83 205 ARG A CA 1
ATOM 3071 C C . ARG A 1 205 ? -6.271 2.355 12.201 1.00 24.38 205 ARG A C 1
ATOM 3072 O O . ARG A 1 205 ? -5.744 3.019 11.301 1.00 32.70 205 ARG A O 1
ATOM 3093 N N . GLY A 1 206 ? -5.612 1.468 12.924 1.00 27.98 206 GLY A N 1
ATOM 3094 C CA . GLY A 1 206 ? -4.207 1.204 12.682 1.00 44.13 206 GLY A CA 1
ATOM 3095 C C . GLY A 1 206 ? -4.010 0.219 11.544 1.00 49.93 206 GLY A C 1
ATOM 3096 O O . GLY A 1 206 ? -2.880 -0.039 11.136 1.00 56.03 206 GLY A O 1
ATOM 3100 N N . MET B 1 1 ? 47.709 23.372 44.440 1.00 43.88 1 MET B N 1
ATOM 3101 C CA . MET B 1 1 ? 46.232 23.170 44.480 1.00 35.46 1 MET B CA 1
A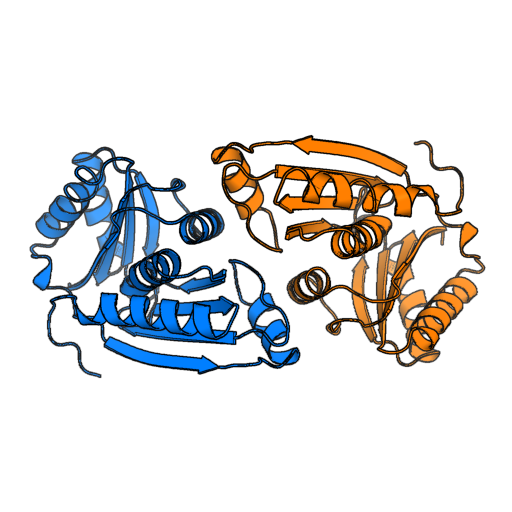TOM 3102 C C . MET B 1 1 ? 45.650 23.759 45.759 1.00 42.01 1 MET B C 1
ATOM 3103 O O . MET B 1 1 ? 46.239 23.640 46.836 1.00 46.66 1 MET B O 1
ATOM 3119 N N . GLU B 1 2 ? 44.497 24.406 45.633 1.00 27.24 2 GLU B N 1
ATOM 3120 C CA . GLU B 1 2 ? 43.791 24.997 46.757 1.00 25.56 2 GLU B CA 1
ATOM 3121 C C . GLU B 1 2 ? 42.471 24.265 46.969 1.00 26.09 2 GLU B C 1
ATOM 3122 O O . GLU B 1 2 ? 41.701 24.090 46.024 1.00 26.30 2 GLU B O 1
ATOM 3134 N N . LEU B 1 3 ? 42.211 23.847 48.204 1.00 24.98 3 LEU B N 1
ATOM 3135 C CA . LEU B 1 3 ? 40.922 23.255 48.552 1.00 23.68 3 LEU B CA 1
ATOM 3136 C C . LEU B 1 3 ? 39.907 24.365 48.795 1.00 26.90 3 LEU B C 1
ATOM 3137 O O . LEU B 1 3 ? 40.064 25.180 49.712 1.00 26.15 3 LEU B O 1
ATOM 3153 N N . ARG B 1 4 ? 38.868 24.412 47.969 1.00 22.78 4 ARG B N 1
ATOM 3154 C CA . ARG B 1 4 ? 37.837 25.427 48.128 1.00 20.76 4 ARG B CA 1
ATOM 3155 C C . ARG B 1 4 ? 36.643 24.920 48.929 1.00 21.80 4 ARG B C 1
ATOM 3156 O O . ARG B 1 4 ? 36.199 25.586 49.865 1.00 23.49 4 ARG B O 1
ATOM 3177 N N . ALA B 1 5 ? 36.099 23.755 48.580 1.00 21.31 5 ALA B N 1
ATOM 3178 C CA . ALA B 1 5 ? 34.925 23.220 49.256 1.00 20.03 5 ALA B CA 1
ATOM 3179 C C . ALA B 1 5 ? 35.096 21.728 49.464 1.00 21.18 5 ALA B C 1
ATOM 3180 O O . ALA B 1 5 ? 35.685 21.038 48.633 1.00 20.37 5 ALA B O 1
ATOM 3187 N N . TYR B 1 6 ? 34.566 21.241 50.585 1.00 19.60 6 TYR B N 1
ATOM 3188 C CA . TYR B 1 6 ? 34.581 19.823 50.918 1.00 20.84 6 TYR B CA 1
ATOM 3189 C C . TYR B 1 6 ? 33.333 19.530 51.733 1.00 26.30 6 TYR B C 1
ATOM 3190 O O . TYR B 1 6 ? 33.111 20.172 52.766 1.00 24.21 6 TYR B O 1
ATOM 3208 N N . THR B 1 7 ? 32.501 18.592 51.272 1.00 20.89 7 THR B N 1
ATOM 3209 C CA . THR B 1 7 ? 31.305 18.225 52.018 1.00 21.73 7 THR B CA 1
ATOM 3210 C C . THR B 1 7 ? 31.029 16.745 51.839 1.00 22.17 7 THR B C 1
ATOM 3211 O O . THR B 1 7 ? 31.136 16.216 50.729 1.00 25.07 7 THR B O 1
ATOM 3222 N N . VAL B 1 8 ? 30.650 16.090 52.928 1.00 22.01 8 VAL B N 1
ATOM 3223 C CA . VAL B 1 8 ? 30.136 14.731 52.903 1.00 21.51 8 VAL B CA 1
ATOM 3224 C C . VAL B 1 8 ? 28.640 14.784 53.172 1.00 25.75 8 VAL B C 1
ATOM 3225 O O . VAL B 1 8 ? 28.202 15.345 54.185 1.00 24.10 8 VAL B O 1
ATOM 3238 N N . LEU B 1 9 ? 27.852 14.201 52.261 1.00 22.28 9 LEU B N 1
ATOM 3239 C CA . LEU B 1 9 ? 26.405 14.091 52.395 1.00 22.06 9 LEU B CA 1
ATOM 3240 C C . LEU B 1 9 ? 26.092 12.663 52.833 1.00 25.24 9 LEU B C 1
ATOM 3241 O O . LEU B 1 9 ? 26.361 11.700 52.101 1.00 23.70 9 LEU B O 1
ATOM 3257 N N . ASP B 1 10 ? 25.544 12.510 54.040 1.00 25.09 10 ASP B N 1
ATOM 3258 C CA . ASP B 1 10 ? 25.407 11.165 54.591 1.00 26.22 10 ASP B CA 1
ATOM 3259 C C . ASP B 1 10 ? 24.414 10.316 53.811 1.00 21.86 10 ASP B C 1
ATOM 3260 O O . ASP B 1 10 ? 24.603 9.095 53.697 1.00 22.07 10 ASP B O 1
ATOM 3269 N N . ALA B 1 11 ? 23.361 10.927 53.278 1.00 23.56 11 ALA B N 1
ATOM 3270 C CA . ALA B 1 11 ? 22.354 10.199 52.522 1.00 23.23 11 ALA B CA 1
ATOM 3271 C C . ALA B 1 11 ? 21.705 11.169 51.547 1.00 22.00 11 ALA B C 1
ATOM 3272 O O . ALA B 1 11 ? 21.107 12.169 51.964 1.00 22.74 11 ALA B O 1
ATOM 3279 N N . LEU B 1 12 ? 21.851 10.899 50.251 1.00 20.16 12 LEU B N 1
ATOM 3280 C CA . LEU B 1 12 ? 21.252 11.766 49.236 1.00 22.10 12 LEU B CA 1
ATOM 3281 C C . LEU B 1 12 ? 19.735 11.597 49.234 1.00 19.33 12 LEU B C 1
ATOM 3282 O O . LEU B 1 12 ? 19.211 10.484 49.117 1.00 20.56 12 LEU B O 1
ATOM 3298 N N . GLN B 1 13 ? 19.023 12.711 49.325 1.00 18.20 13 GLN B N 1
ATOM 3299 C CA . GLN B 1 13 ? 17.585 12.675 49.377 1.00 18.46 13 GLN B CA 1
ATOM 3300 C C . GLN B 1 13 ? 16.988 12.529 47.970 1.00 21.11 13 GLN B C 1
ATOM 3301 O O . GLN B 1 13 ? 17.642 12.848 46.968 1.00 20.74 13 GLN B O 1
ATOM 3315 N N . PRO B 1 14 ? 15.749 12.051 47.874 1.00 21.09 14 PRO B N 1
ATOM 3316 C CA . PRO B 1 14 ? 15.233 11.621 46.557 1.00 19.52 14 PRO B CA 1
ATOM 3317 C C . PRO B 1 14 ? 15.135 12.724 45.511 1.00 19.43 14 PRO B C 1
ATOM 3318 O O . PRO B 1 14 ? 15.422 12.450 44.332 1.00 20.62 14 PRO B O 1
ATOM 3329 N N . GLN B 1 15 ? 14.732 13.945 45.869 1.00 19.45 15 GLN B N 1
ATOM 3330 C CA A GLN B 1 15 ? 14.673 14.999 44.858 0.64 20.36 15 GLN B CA 1
ATOM 3331 C CA B GLN B 1 15 ? 14.664 15.009 44.869 0.36 20.41 15 GLN B CA 1
ATOM 3332 C C . GLN B 1 15 ? 16.058 15.416 44.401 1.00 21.09 15 GLN B C 1
ATOM 3333 O O . GLN B 1 15 ? 16.275 15.658 43.210 1.00 18.84 15 GLN B O 1
ATOM 3360 N N . LEU B 1 16 ? 17.023 15.514 45.319 1.00 19.04 16 LEU B N 1
ATOM 3361 C CA . LEU B 1 16 ? 18.378 15.827 44.880 1.00 17.96 16 LEU B CA 1
ATOM 3362 C C . LEU B 1 16 ? 18.920 14.719 43.978 1.00 20.27 16 LEU B C 1
ATOM 3363 O O . LEU B 1 16 ? 19.631 14.987 43.000 1.00 18.10 16 LEU B O 1
ATOM 3379 N N . VAL B 1 17 ? 18.612 13.460 44.298 1.00 18.16 17 VAL B N 1
ATOM 3380 C CA . VAL B 1 17 ? 19.047 12.357 43.447 1.00 17.64 17 VAL B CA 1
ATOM 3381 C C . VAL B 1 17 ? 18.448 12.499 42.053 1.00 18.45 17 VAL B C 1
ATOM 3382 O O . VAL B 1 17 ? 19.153 12.368 41.049 1.00 18.41 17 VAL B O 1
ATOM 3395 N N . ALA B 1 18 ? 17.143 12.758 41.975 1.00 18.23 18 ALA B N 1
ATOM 3396 C CA . ALA B 1 18 ? 16.496 12.908 40.670 1.00 17.64 18 ALA B CA 1
ATOM 3397 C C . ALA B 1 18 ? 17.108 14.065 39.875 1.00 18.00 18 ALA B C 1
ATOM 3398 O O . ALA B 1 18 ? 17.274 13.971 38.646 1.00 17.68 18 ALA B O 1
ATOM 3405 N N . PHE B 1 19 ? 17.449 15.167 40.555 1.00 18.25 19 PHE B N 1
ATOM 3406 C CA . PHE B 1 19 ? 18.108 16.294 39.905 1.00 18.85 19 PHE B CA 1
ATOM 3407 C C . PHE B 1 19 ? 19.489 15.909 39.407 1.00 16.74 19 PHE B C 1
ATOM 3408 O O . PHE B 1 19 ? 19.849 16.171 38.257 1.00 18.20 19 PHE B O 1
ATOM 3425 N N . LEU B 1 20 ? 20.292 15.280 40.267 1.00 18.33 20 LEU B N 1
ATOM 3426 C CA . LEU B 1 20 ? 21.621 14.866 39.846 1.00 16.77 20 LEU B CA 1
ATOM 3427 C C . LEU B 1 20 ? 21.559 13.859 38.708 1.00 17.03 20 LEU B C 1
ATOM 3428 O O . LEU B 1 20 ? 22.423 13.875 37.827 1.00 20.94 20 LEU B O 1
ATOM 3444 N N . GLN B 1 21 ? 20.538 13.002 38.705 1.00 17.86 21 GLN B N 1
ATOM 3445 C CA . GLN B 1 21 ? 20.339 12.057 37.606 1.00 16.87 21 GLN B CA 1
ATOM 3446 C C . GLN B 1 21 ? 20.044 12.759 36.295 1.00 20.71 21 GLN B C 1
ATOM 3447 O O . GLN B 1 21 ? 20.290 12.198 35.216 1.00 22.57 21 GLN B O 1
ATOM 3461 N N . THR B 1 22 ? 19.462 13.942 36.368 1.00 17.38 22 THR B N 1
ATOM 3462 C CA . THR B 1 22 ? 19.153 14.720 35.180 1.00 17.64 22 THR B CA 1
ATOM 3463 C C . THR B 1 22 ? 20.395 15.393 34.595 1.00 20.85 22 THR B C 1
ATOM 3464 O O . THR B 1 22 ? 20.560 15.428 33.369 1.00 21.36 22 THR B O 1
ATOM 3475 N N . VAL B 1 23 ? 21.268 15.949 35.437 1.00 19.38 23 VAL B N 1
ATOM 3476 C CA . VAL B 1 23 ? 22.345 16.827 34.974 1.00 19.46 23 VAL B CA 1
ATOM 3477 C C . VAL B 1 23 ? 23.721 16.176 35.002 1.00 22.52 23 VAL B C 1
ATOM 3478 O O . VAL B 1 23 ? 24.663 16.751 34.434 1.00 24.92 23 VAL B O 1
ATOM 3491 N N . SER B 1 24 ? 23.892 15.032 35.657 1.00 19.36 24 SER B N 1
ATOM 3492 C CA . SER B 1 24 ? 25.222 14.488 35.851 1.00 20.23 24 SER B CA 1
ATOM 3493 C C . SER B 1 24 ? 25.737 13.819 34.580 1.00 19.91 24 SER B C 1
ATOM 3494 O O . SER B 1 24 ? 24.966 13.348 33.741 1.00 23.95 24 SER B O 1
ATOM 3502 N N . THR B 1 25 ? 27.064 13.802 34.450 1.00 21.76 25 THR B N 1
ATOM 3503 C CA . THR B 1 25 ? 27.743 13.293 33.265 1.00 24.41 25 THR B CA 1
ATOM 3504 C C . THR B 1 25 ? 28.454 11.977 33.508 1.00 27.91 25 THR B C 1
ATOM 3505 O O . THR B 1 25 ? 29.062 11.445 32.578 1.00 26.04 25 THR B O 1
ATOM 3516 N N . GLY B 1 26 ? 28.423 11.454 34.732 1.00 19.08 26 GLY B N 1
ATOM 3517 C CA . GLY B 1 26 ? 29.139 10.240 35.028 1.00 18.90 26 GLY B CA 1
ATOM 3518 C C . GLY B 1 26 ? 28.202 9.102 35.345 1.00 18.01 26 GLY B C 1
ATOM 3519 O O . GLY B 1 26 ? 27.308 8.772 34.561 1.00 19.67 26 GLY B O 1
ATOM 3523 N N . PHE B 1 27 ? 28.396 8.507 36.528 1.00 16.91 27 PHE B N 1
ATOM 3524 C CA . PHE B 1 27 ? 27.667 7.335 36.984 1.00 16.48 27 PHE B CA 1
ATOM 3525 C C . PHE B 1 27 ? 26.575 7.783 37.939 1.00 18.48 27 PHE B C 1
ATOM 3526 O O . PHE B 1 27 ? 26.845 8.505 38.897 1.00 24.01 27 PHE B O 1
ATOM 3543 N N . MET B 1 28 ? 25.380 7.337 37.697 1.00 19.04 28 MET B N 1
ATOM 3544 C CA . MET B 1 28 ? 24.212 7.919 38.348 1.00 19.18 28 MET B CA 1
ATOM 3545 C C . MET B 1 28 ? 24.131 7.578 39.830 1.00 19.08 28 MET B C 1
ATOM 3546 O O . MET B 1 28 ? 24.223 6.407 40.189 1.00 20.91 28 MET B O 1
ATOM 3560 N N . PRO B 1 29 ? 23.908 8.554 40.706 1.00 20.13 29 PRO B N 1
ATOM 3561 C CA . PRO B 1 29 ? 23.623 8.237 42.107 1.00 19.98 29 PRO B CA 1
ATOM 3562 C C . PRO B 1 29 ? 22.223 7.677 42.261 1.00 24.81 29 PRO B C 1
ATOM 3563 O O . PRO B 1 29 ? 21.358 7.850 41.401 1.00 20.13 29 PRO B O 1
ATOM 3574 N N . MET B 1 30 ? 22.005 7.014 43.403 1.00 20.35 30 MET B N 1
ATOM 3575 C CA . MET B 1 30 ? 20.726 6.422 43.756 1.00 18.11 30 MET B CA 1
ATOM 3576 C C . MET B 1 30 ? 20.294 6.919 45.131 1.00 18.77 30 MET B C 1
ATOM 3577 O O . MET B 1 30 ? 21.100 7.457 45.903 1.00 18.70 30 MET B O 1
ATOM 3591 N N . GLU B 1 31 ? 18.995 6.782 45.398 1.00 18.98 31 GLU B N 1
ATOM 3592 C CA . GLU B 1 31 ? 18.421 7.318 46.625 1.00 19.09 31 GLU B CA 1
ATOM 3593 C C . GLU B 1 31 ? 19.110 6.739 47.854 1.00 19.68 31 GLU B C 1
ATOM 3594 O O . GLU B 1 31 ? 19.374 5.537 47.933 1.00 20.96 31 GLU B O 1
ATOM 3606 N N . GLN B 1 32 ? 19.418 7.625 48.794 1.00 18.93 32 GLN B N 1
ATOM 3607 C CA . GLN B 1 32 ? 20.011 7.320 50.101 1.00 20.87 32 GLN B CA 1
ATOM 3608 C C . GLN B 1 32 ? 21.490 6.954 50.038 1.00 21.90 32 GLN B C 1
ATOM 3609 O O . GLN B 1 32 ? 22.088 6.616 51.071 1.00 22.75 32 GLN B O 1
ATOM 3623 N N . GLN B 1 33 ? 22.139 7.049 48.888 1.00 19.88 33 GLN B N 1
ATOM 3624 C CA . GLN B 1 33 ? 23.576 6.840 48.868 1.00 18.23 33 GLN B CA 1
ATOM 3625 C C . GLN B 1 33 ? 24.281 7.989 49.569 1.00 19.02 33 GLN B C 1
ATOM 3626 O O . GLN B 1 33 ? 23.800 9.122 49.589 1.00 19.46 33 GLN B O 1
ATOM 3640 N N . ALA B 1 34 ? 25.457 7.698 50.124 1.00 17.90 34 ALA B N 1
ATOM 3641 C CA . ALA B 1 34 ? 26.328 8.750 50.607 1.00 18.86 34 ALA B CA 1
ATOM 3642 C C . ALA B 1 34 ? 27.109 9.364 49.447 1.00 18.09 34 ALA B C 1
ATOM 3643 O O . ALA B 1 34 ? 27.309 8.744 48.394 1.00 18.71 34 ALA B O 1
ATOM 3650 N N . SER B 1 35 ? 27.561 10.593 49.646 1.00 18.40 35 SER B N 1
ATOM 3651 C CA . SER B 1 35 ? 28.256 11.314 48.598 1.00 20.84 35 SER B CA 1
ATOM 3652 C C . SER B 1 35 ? 29.289 12.245 49.224 1.00 21.69 35 SER B C 1
ATOM 3653 O O . SER B 1 35 ? 29.080 12.759 50.326 1.00 22.22 35 SER B O 1
ATOM 3661 N N . VAL B 1 36 ? 30.404 12.455 48.522 1.00 19.36 36 VAL B N 1
ATOM 3662 C CA . VAL B 1 36 ? 31.387 13.466 48.895 1.00 21.16 36 VAL B CA 1
ATOM 3663 C C . VAL B 1 36 ? 31.634 14.359 47.683 1.00 20.10 36 VAL B C 1
ATOM 3664 O O . VAL B 1 36 ? 31.773 13.866 46.556 1.00 20.44 36 VAL B O 1
ATOM 3677 N N . LEU B 1 37 ? 31.669 15.673 47.919 1.00 19.36 37 LEU B N 1
ATOM 3678 C CA . LEU B 1 37 ? 31.936 16.675 46.898 1.00 17.61 37 LEU B CA 1
ATOM 3679 C C . LEU B 1 37 ? 33.177 17.465 47.281 1.00 22.24 37 LEU B C 1
ATOM 3680 O O . LEU B 1 37 ? 33.289 17.926 48.420 1.00 22.03 37 LEU B O 1
ATOM 3696 N N . VAL B 1 38 ? 34.095 17.625 46.331 1.00 20.25 38 VAL B N 1
ATOM 3697 C CA . VAL B 1 38 ? 35.346 18.355 46.530 1.00 19.94 38 VAL B CA 1
ATOM 3698 C C . VAL B 1 38 ? 35.497 19.342 45.382 1.00 21.30 38 VAL B C 1
ATOM 3699 O O . VAL B 1 38 ? 35.448 18.943 44.214 1.00 20.06 38 VAL B O 1
ATOM 3712 N N . GLU B 1 39 ? 35.711 20.617 45.713 1.00 20.83 39 GLU B N 1
ATOM 3713 C CA . GLU B 1 39 ? 35.976 21.669 44.734 1.00 20.14 39 GLU B CA 1
ATOM 3714 C C . GLU B 1 39 ? 37.363 22.224 44.994 1.00 22.63 39 GLU B C 1
ATOM 3715 O O . GLU B 1 39 ? 37.698 22.536 46.148 1.00 21.96 39 GLU B O 1
ATOM 3727 N N . ILE B 1 40 ? 38.159 22.358 43.930 1.00 20.26 40 ILE B N 1
ATOM 3728 C CA . ILE B 1 40 ? 39.532 22.845 44.025 1.00 21.41 40 ILE B CA 1
ATOM 3729 C C . ILE B 1 40 ? 39.830 23.830 42.906 1.00 22.28 40 ILE B C 1
ATOM 3730 O O . ILE B 1 40 ? 39.084 23.960 41.935 1.00 23.73 40 ILE B O 1
ATOM 3746 N N . ALA B 1 41 ? 40.971 24.503 43.051 1.00 23.44 41 ALA B N 1
ATOM 3747 C CA . ALA B 1 41 ? 41.688 25.178 41.994 1.00 24.15 41 ALA B CA 1
ATOM 3748 C C . ALA B 1 41 ? 43.105 24.622 41.938 1.00 24.54 41 ALA B C 1
ATOM 3749 O O . ALA B 1 41 ? 43.659 24.294 42.989 1.00 26.92 41 ALA B O 1
ATOM 3756 N N . PRO B 1 42 ? 43.713 24.467 40.750 1.00 26.60 42 PRO B N 1
ATOM 3757 C CA . PRO B 1 42 ? 43.185 24.762 39.418 1.00 25.24 42 PRO B CA 1
ATOM 3758 C C . PRO B 1 42 ? 42.295 23.646 38.889 1.00 24.13 42 PRO B C 1
ATOM 3759 O O . PRO B 1 42 ? 42.434 22.482 39.273 1.00 28.24 42 PRO B O 1
ATOM 3770 N N . GLY B 1 43 ? 41.416 24.012 37.962 1.00 25.34 43 GLY B N 1
ATOM 3771 C CA . GLY B 1 43 ? 40.373 23.126 37.485 1.00 26.07 43 GLY B CA 1
ATOM 3772 C C . GLY B 1 43 ? 40.802 21.739 37.051 1.00 25.03 43 GLY B C 1
ATOM 3773 O O . GLY B 1 43 ? 40.262 20.753 37.553 1.00 23.30 43 GLY B O 1
ATOM 3777 N N . ILE B 1 44 ? 41.728 21.624 36.095 1.00 20.58 44 ILE B N 1
ATOM 3778 C CA . ILE B 1 44 ? 41.971 20.311 35.517 1.00 20.59 44 ILE B CA 1
ATOM 3779 C C . ILE B 1 44 ? 42.604 19.374 36.534 1.00 22.49 44 ILE B C 1
ATOM 3780 O O . ILE B 1 44 ? 42.569 18.157 36.354 1.00 22.62 44 ILE B O 1
ATOM 3796 N N . ALA B 1 45 ? 43.196 19.913 37.597 1.00 22.02 45 ALA B N 1
ATOM 3797 C CA . ALA B 1 45 ? 43.828 19.059 38.592 1.00 24.75 45 ALA B CA 1
ATOM 3798 C C . ALA B 1 45 ? 42.826 18.230 39.382 1.00 23.70 45 ALA B C 1
ATOM 3799 O O . ALA B 1 45 ? 43.236 17.294 40.074 1.00 23.54 45 ALA B O 1
ATOM 3806 N N . VAL B 1 46 ? 41.524 18.527 39.301 1.00 21.01 46 VAL B N 1
ATOM 3807 C CA . VAL B 1 46 ? 40.566 17.656 39.961 1.00 20.85 46 VAL B CA 1
ATOM 3808 C C . VAL B 1 46 ? 40.705 16.215 39.463 1.00 21.98 46 VAL B C 1
ATOM 3809 O O . VAL B 1 46 ? 40.387 15.275 40.201 1.00 22.54 46 VAL B O 1
ATOM 3822 N N . ASN B 1 47 ? 41.211 16.004 38.236 1.00 19.22 47 ASN B N 1
ATOM 3823 C CA . ASN B 1 47 ? 41.423 14.645 37.734 1.00 21.15 47 ASN B CA 1
ATOM 3824 C C . ASN B 1 47 ? 42.364 13.837 38.612 1.00 19.11 47 ASN B C 1
ATOM 3825 O O . ASN B 1 47 ? 42.254 12.610 38.656 1.00 21.08 47 ASN B O 1
ATOM 3836 N N . GLN B 1 48 ? 43.296 14.498 39.296 1.00 21.79 48 GLN B N 1
ATOM 3837 C CA . GLN B 1 48 ? 44.191 13.789 40.199 1.00 22.26 48 GLN B CA 1
ATOM 3838 C C . GLN B 1 48 ? 43.431 13.251 41.400 1.00 22.77 48 GLN B C 1
ATOM 3839 O O . GLN B 1 48 ? 43.734 12.159 41.905 1.00 22.50 48 GLN B O 1
ATOM 3853 N N . LEU B 1 49 ? 42.459 14.026 41.884 1.00 21.84 49 LEU B N 1
ATOM 3854 C CA . LEU B 1 49 ? 41.660 13.593 43.027 1.00 21.79 49 LEU B CA 1
ATOM 3855 C C . LEU B 1 49 ? 40.751 12.445 42.643 1.00 22.72 49 LEU B C 1
ATOM 3856 O O . LEU B 1 49 ? 40.590 11.489 43.406 1.00 22.87 49 LEU B O 1
ATOM 3872 N N . THR B 1 50 ? 40.106 12.551 41.482 1.00 20.04 50 THR B N 1
ATOM 3873 C CA . THR B 1 50 ? 39.274 11.457 41.006 1.00 18.64 50 THR B CA 1
ATOM 3874 C C . THR B 1 50 ? 40.066 10.167 40.931 1.00 19.62 50 THR B C 1
ATOM 3875 O O . THR B 1 50 ? 39.595 9.113 41.371 1.00 21.49 50 THR B O 1
ATOM 3886 N N . ASP B 1 51 ? 41.279 10.227 40.389 1.00 21.17 51 ASP B N 1
ATOM 3887 C CA . ASP B 1 51 ? 42.097 9.021 40.287 1.00 20.28 51 ASP B CA 1
ATOM 3888 C C . ASP B 1 51 ? 42.445 8.482 41.678 1.00 20.10 51 ASP B C 1
ATOM 3889 O O . ASP B 1 51 ? 42.347 7.274 41.925 1.00 20.35 51 ASP B O 1
ATOM 3898 N N . ALA B 1 52 ? 42.848 9.364 42.595 1.00 21.78 52 ALA B N 1
ATOM 3899 C CA . ALA B 1 52 ? 43.144 8.923 43.960 1.00 24.48 52 ALA B CA 1
ATOM 3900 C C . ALA B 1 52 ? 41.947 8.217 44.604 1.00 23.32 52 ALA B C 1
ATOM 3901 O O . ALA B 1 52 ? 42.101 7.170 45.249 1.00 23.15 52 ALA B O 1
ATOM 3908 N N . ALA B 1 53 ? 40.750 8.779 44.462 1.00 20.93 53 ALA B N 1
ATOM 3909 C CA . ALA B 1 53 ? 39.574 8.196 45.104 1.00 21.61 53 ALA B CA 1
ATOM 3910 C C . ALA B 1 53 ? 39.205 6.861 44.483 1.00 22.17 53 ALA B C 1
ATOM 3911 O O . ALA B 1 53 ? 38.787 5.927 45.182 1.00 23.01 53 ALA B O 1
ATOM 3918 N N . LEU B 1 54 ? 39.322 6.753 43.160 1.00 19.37 54 LEU B N 1
ATOM 3919 C CA . LEU B 1 54 ? 38.921 5.532 42.483 1.00 21.85 54 LEU B CA 1
ATOM 3920 C C . LEU B 1 54 ? 39.884 4.384 42.748 1.00 21.95 54 LEU B C 1
ATOM 3921 O O . LEU B 1 54 ? 39.461 3.226 42.783 1.00 26.72 54 LEU B O 1
ATOM 3937 N N . LYS B 1 55 ? 41.168 4.676 42.911 1.00 23.82 55 LYS B N 1
ATOM 3938 C CA . LYS B 1 55 ? 42.119 3.615 43.181 1.00 24.45 55 LYS B CA 1
ATOM 3939 C C . LYS B 1 55 ? 42.050 3.164 44.630 1.00 36.48 55 LYS B C 1
ATOM 3940 O O . LYS B 1 55 ? 42.528 2.069 44.946 1.00 33.74 55 LYS B O 1
ATOM 3959 N N . ALA B 1 56 ? 41.421 3.958 45.498 1.00 23.79 56 ALA B N 1
ATOM 3960 C CA . ALA B 1 56 ? 41.355 3.653 46.928 1.00 25.81 56 ALA B CA 1
ATOM 3961 C C . ALA B 1 56 ? 40.032 3.054 47.388 1.00 30.16 56 ALA B C 1
ATOM 3962 O O . ALA B 1 56 ? 39.990 2.432 48.457 1.00 29.54 56 ALA B O 1
ATOM 3969 N N . THR B 1 57 ? 38.947 3.245 46.642 1.00 22.33 57 THR B N 1
ATOM 3970 C CA . THR B 1 57 ? 37.610 2.899 47.102 1.00 20.40 57 THR B CA 1
ATOM 3971 C C . THR B 1 57 ? 36.804 2.368 45.928 1.00 25.95 57 THR B C 1
ATOM 3972 O O . THR B 1 57 ? 37.267 2.370 44.787 1.00 25.09 57 THR B O 1
ATOM 3983 N N . ARG B 1 58 ? 35.585 1.906 46.214 1.00 23.53 58 ARG B N 1
ATOM 3984 C CA . ARG B 1 58 ? 34.667 1.470 45.172 1.00 28.03 58 ARG B CA 1
ATOM 3985 C C . ARG B 1 58 ? 33.628 2.530 44.841 1.00 20.02 58 ARG B C 1
ATOM 3986 O O . ARG B 1 58 ? 32.644 2.220 44.153 1.00 24.14 58 ARG B O 1
ATOM 4007 N N . CYS B 1 59 ? 33.825 3.766 45.300 1.00 19.91 59 CYS B N 1
ATOM 4008 C CA . CYS B 1 59 ? 32.906 4.847 44.960 1.00 20.63 59 CYS B CA 1
ATOM 4009 C C . CYS B 1 59 ? 32.885 5.075 43.456 1.00 20.71 59 CYS B C 1
ATOM 4010 O O . CYS B 1 59 ? 33.847 4.779 42.743 1.00 22.42 59 CYS B O 1
ATOM 4018 N N . GLN B 1 60 ? 31.764 5.612 42.986 1.00 22.27 60 GLN B N 1
ATOM 4019 C CA . GLN B 1 60 ? 31.629 5.936 41.583 1.00 20.77 60 GLN B CA 1
ATOM 4020 C C . GLN B 1 60 ? 31.405 7.428 41.430 1.00 21.09 60 GLN B C 1
ATOM 4021 O O . GLN B 1 60 ? 30.756 8.053 42.267 1.00 20.69 60 GLN B O 1
ATOM 4035 N N . PRO B 1 61 ? 31.931 8.014 40.377 1.00 18.98 61 PRO B N 1
ATOM 4036 C CA . PRO B 1 61 ? 31.853 9.461 40.209 1.00 17.49 61 PRO B CA 1
ATOM 4037 C C . PRO B 1 61 ? 30.595 9.852 39.468 1.00 21.37 61 PRO B C 1
ATOM 4038 O O . PRO B 1 61 ? 30.329 9.327 38.377 1.00 19.87 61 PRO B O 1
ATOM 4049 N N . GLY B 1 62 ? 29.841 10.779 40.024 1.00 19.14 62 GLY B N 1
ATOM 4050 C CA . GLY B 1 62 ? 28.624 11.213 39.363 1.00 19.27 62 GLY B CA 1
ATOM 4051 C C . GLY B 1 62 ? 28.834 12.456 38.532 1.00 25.24 62 GLY B C 1
ATOM 4052 O O . GLY B 1 62 ? 28.296 12.593 37.423 1.00 27.64 62 GLY B O 1
ATOM 4056 N N . LEU B 1 63 ? 29.616 13.380 39.079 1.00 26.47 63 LEU B N 1
ATOM 4057 C CA . LEU B 1 63 ? 29.891 14.684 38.486 1.00 32.15 63 LEU B CA 1
ATOM 4058 C C . LEU B 1 63 ? 31.393 14.882 38.471 1.00 31.62 63 LEU B C 1
ATOM 4059 O O . LEU B 1 63 ? 32.045 14.717 39.507 1.00 24.50 63 LEU B O 1
ATOM 4075 N N . GLN B 1 64 ? 31.947 15.251 37.326 1.00 23.47 64 GLN B N 1
ATOM 4076 C CA . GLN B 1 64 ? 33.271 15.844 37.297 1.00 19.31 64 GLN B CA 1
ATOM 4077 C C . GLN B 1 64 ? 33.171 17.043 36.382 1.00 25.51 64 GLN B C 1
ATOM 4078 O O . GLN B 1 64 ? 32.838 16.893 35.202 1.00 28.40 64 GLN B O 1
ATOM 4092 N N . ILE B 1 65 ? 33.441 18.221 36.920 1.00 19.21 65 ILE B N 1
ATOM 4093 C CA . ILE B 1 65 ? 33.301 19.461 36.169 1.00 18.57 65 ILE B CA 1
ATOM 4094 C C . ILE B 1 65 ? 34.634 20.193 36.190 1.00 24.55 65 ILE B C 1
ATOM 4095 O O . ILE B 1 65 ? 35.182 20.459 37.264 1.00 23.17 65 ILE B O 1
ATOM 4111 N N . VAL B 1 66 ? 35.128 20.564 35.017 1.00 20.96 66 VAL B N 1
ATOM 4112 C CA . VAL B 1 66 ? 36.252 21.490 34.899 1.00 21.60 66 VAL B CA 1
ATOM 4113 C C . VAL B 1 66 ? 35.692 22.744 34.235 1.00 22.28 66 VAL B C 1
ATOM 4114 O O . VAL B 1 66 ? 35.431 22.748 33.020 1.00 21.84 66 VAL B O 1
ATOM 4127 N N . GLU B 1 67 ? 35.455 23.802 35.026 1.00 20.64 67 GLU B N 1
ATOM 4128 C CA . GLU B 1 67 ? 34.817 25.003 34.513 1.00 18.71 67 GLU B CA 1
ATOM 4129 C C . GLU B 1 67 ? 35.868 26.095 34.287 1.00 19.10 67 GLU B C 1
ATOM 4130 O O . GLU B 1 67 ? 37.064 25.806 34.158 1.00 20.33 67 GLU B O 1
ATOM 4142 N N . ARG B 1 68 ? 35.421 27.350 34.187 1.00 21.28 68 ARG B N 1
ATOM 4143 C CA . ARG B 1 68 ? 36.320 28.428 33.799 1.00 21.09 68 ARG B CA 1
ATOM 4144 C C . ARG B 1 68 ? 37.592 28.410 34.631 1.00 23.66 68 ARG B C 1
ATOM 4145 O O . ARG B 1 68 ? 38.705 28.451 34.089 1.00 22.28 68 ARG B O 1
ATOM 4166 N N . ALA B 1 69 ? 37.446 28.312 35.949 1.00 20.61 69 ALA B N 1
ATOM 4167 C CA . ALA B 1 69 ? 38.591 28.339 36.844 1.00 19.76 69 ALA B CA 1
ATOM 4168 C C . ALA B 1 69 ? 38.697 27.115 37.733 1.00 24.40 69 ALA B C 1
ATOM 4169 O O . ALA B 1 69 ? 39.810 26.685 38.045 1.00 25.29 69 ALA B O 1
ATOM 4176 N N . TYR B 1 70 ? 37.576 26.553 38.176 1.00 21.53 70 TYR B N 1
ATOM 4177 C CA . TYR B 1 70 ? 37.577 25.574 39.251 1.00 21.20 70 TYR B CA 1
ATOM 4178 C C . TYR B 1 70 ? 37.235 24.175 38.744 1.00 21.67 70 TYR B C 1
ATOM 4179 O O . TYR B 1 70 ? 36.772 23.975 37.614 1.00 21.10 70 TYR B O 1
ATOM 4197 N N . GLY B 1 71 ? 37.490 23.207 39.605 1.00 19.00 71 GLY B N 1
ATOM 4198 C CA . GLY B 1 71 ? 37.151 21.820 39.325 1.00 21.03 71 GLY B CA 1
ATOM 4199 C C . GLY B 1 71 ? 36.379 21.206 40.474 1.00 25.06 71 GLY B C 1
ATOM 4200 O O . GLY B 1 71 ? 36.657 21.481 41.632 1.00 22.25 71 GLY B O 1
ATOM 4204 N N . LEU B 1 72 ? 35.403 20.362 40.133 1.00 18.86 72 LEU B N 1
ATOM 4205 C CA . LEU B 1 72 ? 34.505 19.739 41.096 1.00 20.33 72 LEU B CA 1
ATOM 4206 C C . LEU B 1 72 ? 34.423 18.252 40.802 1.00 21.99 72 LEU B C 1
ATOM 4207 O O . LEU B 1 72 ? 34.220 17.858 39.646 1.00 19.75 72 LEU B O 1
ATOM 4223 N N . ILE B 1 73 ? 34.542 17.432 41.846 1.00 19.06 73 ILE B N 1
ATOM 4224 C CA . ILE B 1 73 ? 34.296 15.996 41.741 1.00 17.39 73 ILE B CA 1
ATOM 4225 C C . ILE B 1 73 ? 33.290 15.587 42.809 1.00 20.39 73 ILE B C 1
ATOM 4226 O O . ILE B 1 73 ? 33.363 16.044 43.957 1.00 19.86 73 ILE B O 1
ATOM 4242 N N . GLU B 1 74 ? 32.317 14.759 42.415 1.00 18.05 74 GLU B N 1
ATOM 4243 C CA . GLU B 1 74 ? 31.349 14.154 43.309 1.00 18.52 74 GLU B CA 1
ATOM 4244 C C . GLU B 1 74 ? 31.465 12.648 43.174 1.00 22.52 74 GLU B C 1
ATOM 4245 O O . GLU B 1 74 ? 31.493 12.122 42.053 1.00 22.27 74 GLU B O 1
ATOM 4257 N N . MET B 1 75 ? 31.519 11.950 44.304 1.00 20.20 75 MET B N 1
ATOM 4258 C CA . MET B 1 75 ? 31.604 10.502 44.306 1.00 21.58 75 MET B CA 1
ATOM 4259 C C . MET B 1 75 ? 30.632 9.938 45.317 1.00 19.93 75 MET B C 1
ATOM 4260 O O . MET B 1 75 ? 30.415 10.533 46.378 1.00 21.92 75 MET B O 1
ATOM 4274 N N . HIS B 1 76 ? 30.040 8.796 44.992 1.00 17.86 76 HIS B N 1
ATOM 4275 C CA . HIS B 1 76 ? 29.008 8.245 45.851 1.00 18.84 76 HIS B CA 1
ATOM 4276 C C . HIS B 1 76 ? 29.138 6.733 45.950 1.00 19.46 76 HIS B C 1
ATOM 4277 O O . HIS B 1 76 ? 29.789 6.073 45.132 1.00 19.22 76 HIS B O 1
ATOM 4291 N N . ASP B 1 77 ? 28.473 6.200 46.970 1.00 19.68 77 ASP B N 1
ATOM 4292 C CA . ASP B 1 77 ? 28.456 4.776 47.297 1.00 17.57 77 ASP B CA 1
ATOM 4293 C C . ASP B 1 77 ? 27.338 4.543 48.296 1.00 16.40 77 ASP B C 1
ATOM 4294 O O . ASP B 1 77 ? 26.930 5.462 49.006 1.00 19.03 77 ASP B O 1
ATOM 4303 N N . ASP B 1 78 ? 26.859 3.295 48.355 1.00 18.58 78 ASP B N 1
ATOM 4304 C CA . ASP B 1 78 ? 25.860 2.934 49.353 1.00 19.45 78 ASP B CA 1
ATOM 4305 C C . ASP B 1 78 ? 26.385 3.127 50.767 1.00 18.83 78 ASP B C 1
ATOM 4306 O O . ASP B 1 78 ? 25.607 3.400 51.680 1.00 22.05 78 ASP B O 1
ATOM 4315 N N . ASP B 1 79 ? 27.686 2.956 50.969 1.00 21.08 79 ASP B N 1
ATOM 4316 C CA . ASP B 1 79 ? 28.275 2.889 52.304 1.00 21.27 79 ASP B CA 1
ATOM 4317 C C . ASP B 1 79 ? 29.032 4.177 52.592 1.00 19.07 79 ASP B C 1
ATOM 4318 O O . ASP B 1 79 ? 29.968 4.526 51.872 1.00 19.43 79 ASP B O 1
ATOM 4327 N N . GLN B 1 80 ? 28.618 4.889 53.646 1.00 19.20 80 GLN B N 1
ATOM 4328 C CA . GLN B 1 80 ? 29.308 6.109 54.033 1.00 22.84 80 GLN B CA 1
ATOM 4329 C C . GLN B 1 80 ? 30.786 5.848 54.315 1.00 17.82 80 GLN B C 1
ATOM 4330 O O . GLN B 1 80 ? 31.627 6.733 54.144 1.00 20.51 80 GLN B O 1
ATOM 4344 N N . GLY B 1 81 ? 31.130 4.641 54.760 1.00 19.04 81 GLY B N 1
ATOM 4345 C CA . GLY B 1 81 ? 32.531 4.346 54.995 1.00 20.20 81 GLY B CA 1
ATOM 4346 C C . GLY B 1 81 ? 33.375 4.443 53.737 1.00 17.38 81 GLY B C 1
ATOM 4347 O O . GLY B 1 81 ? 34.532 4.861 53.785 1.00 19.21 81 GLY B O 1
ATOM 4351 N N . GLN B 1 82 ? 32.816 4.031 52.590 1.00 18.53 82 GLN B N 1
ATOM 4352 C CA . GLN B 1 82 ? 33.532 4.162 51.325 1.00 18.15 82 GLN B CA 1
ATOM 4353 C C . GLN B 1 82 ? 33.658 5.619 50.892 1.00 17.41 82 GLN B C 1
ATOM 4354 O O . GLN B 1 82 ? 34.715 6.031 50.396 1.00 19.68 82 GLN B O 1
ATOM 4368 N N . VAL B 1 83 ? 32.599 6.413 51.077 1.00 17.94 83 VAL B N 1
ATOM 4369 C CA . VAL B 1 83 ? 32.631 7.815 50.674 1.00 16.82 83 VAL B CA 1
ATOM 4370 C C . VAL B 1 83 ? 33.605 8.603 51.544 1.00 19.66 83 VAL B C 1
ATOM 4371 O O . VAL B 1 83 ? 34.370 9.435 51.046 1.00 19.90 83 VAL B O 1
ATOM 4384 N N . ARG B 1 84 ? 33.614 8.339 52.856 1.00 20.31 84 ARG B N 1
ATOM 4385 C CA . ARG B 1 84 ? 34.582 9.014 53.710 1.00 21.08 84 ARG B CA 1
ATOM 4386 C C . ARG B 1 84 ? 36.014 8.578 53.394 1.00 18.27 84 ARG B C 1
ATOM 4387 O O . ARG B 1 84 ? 36.932 9.410 53.430 1.00 21.97 84 ARG B O 1
ATOM 4408 N N . ALA B 1 85 ? 36.231 7.308 53.024 1.00 19.24 85 ALA B N 1
ATOM 4409 C CA . ALA B 1 85 ? 37.562 6.884 52.597 1.00 18.07 85 ALA B CA 1
ATOM 4410 C C . ALA B 1 85 ? 37.967 7.585 51.305 1.00 22.02 85 ALA B C 1
ATOM 4411 O O . ALA B 1 85 ? 39.144 7.926 51.114 1.00 23.49 85 ALA B O 1
ATOM 4418 N N . ALA B 1 86 ? 37.003 7.814 50.411 1.00 20.29 86 ALA B N 1
ATOM 4419 C CA . ALA B 1 86 ? 37.316 8.527 49.175 1.00 21.79 86 ALA B CA 1
ATOM 4420 C C . ALA B 1 86 ? 37.685 9.972 49.460 1.00 18.89 86 ALA B C 1
ATOM 4421 O O . ALA B 1 86 ? 38.680 10.482 48.923 1.00 22.33 86 ALA B O 1
ATOM 4428 N N . GLY B 1 87 ? 36.931 10.639 50.334 1.00 20.19 87 GLY B N 1
ATOM 4429 C CA . GLY B 1 87 ? 37.295 11.984 50.741 1.00 20.07 87 GLY B CA 1
ATOM 4430 C C . GLY B 1 87 ? 38.675 12.033 51.374 1.00 24.25 87 GLY B C 1
ATOM 4431 O O . GLY B 1 87 ? 39.486 12.911 51.061 1.00 22.92 87 GLY B O 1
ATOM 4435 N N . ASP B 1 88 ? 38.962 11.069 52.256 1.00 23.10 88 ASP B N 1
ATOM 4436 C CA . ASP B 1 88 ? 40.282 10.975 52.880 1.00 25.58 88 ASP B CA 1
ATOM 4437 C C . ASP B 1 88 ? 41.382 10.832 51.837 1.00 24.87 88 ASP B C 1
ATOM 4438 O O . ASP B 1 88 ? 42.445 11.453 51.957 1.00 24.53 88 ASP B O 1
ATOM 4447 N N . ALA B 1 89 ? 41.173 9.969 50.839 1.00 22.19 89 ALA B N 1
ATOM 4448 C CA . ALA B 1 89 ? 42.177 9.802 49.794 1.00 23.30 89 ALA B CA 1
ATOM 4449 C C . ALA B 1 89 ? 42.397 11.111 49.042 1.00 21.74 89 ALA B C 1
ATOM 4450 O O . ALA B 1 89 ? 43.537 11.466 48.716 1.00 22.96 89 ALA B O 1
ATOM 4457 N N . MET B 1 90 ? 41.323 11.864 48.795 1.00 21.07 90 MET B N 1
ATOM 4458 C CA . MET B 1 90 ? 41.475 13.115 48.060 1.00 24.10 90 MET B CA 1
ATOM 4459 C C . MET B 1 90 ? 42.181 14.165 48.904 1.00 23.58 90 MET B C 1
ATOM 4460 O O . MET B 1 90 ? 43.084 14.857 48.409 1.00 22.73 90 MET B O 1
ATOM 4474 N N . LEU B 1 91 ? 41.826 14.257 50.190 1.00 23.70 91 LEU B N 1
ATOM 4475 C CA . LEU B 1 91 ? 42.490 15.204 51.077 1.00 24.28 91 LEU B CA 1
ATOM 4476 C C . LEU B 1 91 ? 43.960 14.848 51.245 1.00 24.27 91 LEU B C 1
ATOM 4477 O O . LEU B 1 91 ? 44.827 15.727 51.219 1.00 26.49 91 LEU B O 1
ATOM 4493 N N . ALA B 1 92 ? 44.268 13.560 51.385 1.00 22.62 92 ALA B N 1
ATOM 4494 C CA . ALA B 1 92 ? 45.665 13.153 51.485 1.00 23.69 92 ALA B CA 1
ATOM 4495 C C . ALA B 1 92 ? 46.457 13.569 50.252 1.00 25.69 92 ALA B C 1
ATOM 4496 O O . ALA B 1 92 ? 47.599 14.032 50.364 1.00 28.08 92 ALA B O 1
ATOM 4503 N N . HIS B 1 93 ? 45.870 13.408 49.058 1.00 25.69 93 HIS B N 1
ATOM 4504 C CA . HIS B 1 93 ? 46.553 13.815 47.834 1.00 25.95 93 HIS B CA 1
ATOM 4505 C C . HIS B 1 93 ? 46.827 15.316 47.826 1.00 27.84 93 HIS B C 1
ATOM 4506 O O . HIS B 1 93 ? 47.854 15.767 47.303 1.00 29.48 93 HIS B O 1
ATOM 4520 N N . LEU B 1 94 ? 45.910 16.104 48.388 1.00 24.97 94 LEU B N 1
ATOM 4521 C CA . LEU B 1 94 ? 46.053 17.551 48.461 1.00 25.91 94 LEU B CA 1
ATOM 4522 C C . LEU B 1 94 ? 47.048 17.988 49.527 1.00 33.57 94 LEU B C 1
ATOM 4523 O O . LEU B 1 94 ? 47.475 19.150 49.516 1.00 35.34 94 LEU B O 1
ATOM 4539 N N . GLY B 1 95 ? 47.431 17.091 50.427 1.00 30.03 95 GLY B N 1
ATOM 4540 C CA . GLY B 1 95 ? 48.165 17.489 51.609 1.00 35.84 95 GLY B CA 1
ATOM 4541 C C . GLY B 1 95 ? 47.334 18.348 52.520 1.00 32.12 95 GLY B C 1
ATOM 4542 O O . GLY B 1 95 ? 47.876 19.201 53.225 1.00 36.56 95 GLY B O 1
ATOM 4546 N N . ALA B 1 96 ? 46.016 18.168 52.499 1.00 27.84 96 ALA B N 1
ATOM 4547 C CA . ALA B 1 96 ? 45.101 19.050 53.187 1.00 28.25 96 ALA B CA 1
ATOM 4548 C C . ALA B 1 96 ? 44.296 18.297 54.230 1.00 28.34 96 ALA B C 1
ATOM 4549 O O . ALA B 1 96 ? 44.256 17.062 54.271 1.00 28.26 96 ALA B O 1
ATOM 4556 N N . ARG B 1 97 ? 43.652 19.091 55.072 1.00 28.00 97 ARG B N 1
ATOM 4557 C CA A ARG B 1 97 ? 42.657 18.616 56.010 0.51 25.95 97 ARG B CA 1
ATOM 4558 C CA B ARG B 1 97 ? 42.662 18.642 56.033 0.49 25.95 97 ARG B CA 1
ATOM 4559 C C . ARG B 1 97 ? 41.328 19.295 55.706 1.00 22.92 97 ARG B C 1
ATOM 4560 O O . ARG B 1 97 ? 41.275 20.315 55.020 1.00 26.14 97 ARG B O 1
ATOM 4601 N N . GLU B 1 98 ? 40.254 18.713 56.241 1.00 27.03 98 GLU B N 1
ATOM 4602 C CA . GLU B 1 98 ? 38.903 19.204 55.966 1.00 31.91 98 GLU B CA 1
ATOM 4603 C C . GLU B 1 98 ? 38.776 20.703 56.238 1.00 36.48 98 GLU B C 1
ATOM 4604 O O . GLU B 1 98 ? 38.174 21.446 55.446 1.00 29.56 98 GLU B O 1
ATOM 4616 N N . ALA B 1 99 ? 39.340 21.170 57.352 1.00 30.52 99 ALA B N 1
ATOM 4617 C CA . ALA B 1 99 ? 39.201 22.575 57.722 1.00 28.96 99 ALA B CA 1
ATOM 4618 C C . ALA B 1 99 ? 40.039 23.513 56.867 1.00 31.10 99 ALA B C 1
ATOM 4619 O O . ALA B 1 99 ? 39.986 24.728 57.099 1.00 34.50 99 ALA B O 1
ATOM 4626 N N . ASP B 1 100 ? 40.811 23.000 55.906 1.00 25.69 100 ASP B N 1
ATOM 4627 C CA . ASP B 1 100 ? 41.522 23.844 54.960 1.00 24.92 100 ASP B CA 1
ATOM 4628 C C . ASP B 1 100 ? 40.614 24.351 53.846 1.00 23.85 100 ASP B C 1
ATOM 4629 O O . ASP B 1 100 ? 41.049 25.173 53.034 1.00 27.10 100 ASP B O 1
ATOM 4638 N N . ARG B 1 101 ? 39.385 23.855 53.781 1.00 24.84 101 ARG B N 1
ATOM 4639 C CA . ARG B 1 101 ? 38.400 24.387 52.857 1.00 26.08 101 ARG B CA 1
ATOM 4640 C C . ARG B 1 101 ? 38.035 25.818 53.246 1.00 29.08 101 ARG B C 1
ATOM 4641 O O . ARG B 1 101 ? 38.267 26.259 54.370 1.00 27.49 101 ARG B O 1
ATOM 4662 N N . LEU B 1 102 ? 37.428 26.546 52.313 1.00 24.01 102 LEU B N 1
ATOM 4663 C CA . LEU B 1 102 ? 36.855 27.836 52.662 1.00 24.54 102 LEU B CA 1
ATOM 4664 C C . LEU B 1 102 ? 35.591 27.638 53.479 1.00 29.04 102 LEU B C 1
ATOM 4665 O O . LEU B 1 102 ? 34.757 26.787 53.162 1.00 25.33 102 LEU B O 1
ATOM 4681 N N . ALA B 1 103 ? 35.423 28.431 54.535 1.00 24.89 103 ALA B N 1
ATOM 4682 C CA . ALA B 1 103 ? 34.151 28.411 55.221 1.00 24.69 103 ALA B CA 1
ATOM 4683 C C . ALA B 1 103 ? 33.073 28.908 54.258 1.00 22.87 103 ALA B C 1
ATOM 4684 O O . ALA B 1 103 ? 33.321 29.843 53.489 1.00 26.16 103 ALA B O 1
ATOM 4691 N N . PRO B 1 104 ? 31.887 28.311 54.257 1.00 25.68 104 PRO B N 1
ATOM 4692 C CA . PRO B 1 104 ? 30.833 28.809 53.360 1.00 24.42 104 PRO B CA 1
ATOM 4693 C C . PRO B 1 104 ? 30.439 30.227 53.715 1.00 24.51 104 PRO B C 1
ATOM 4694 O O . PRO B 1 104 ? 30.394 30.602 54.890 1.00 29.42 104 PRO B O 1
ATOM 4705 N N . ARG B 1 105 ? 30.143 31.012 52.679 1.00 24.67 105 ARG B N 1
ATOM 4706 C CA . ARG B 1 105 ? 29.615 32.355 52.826 1.00 26.45 105 ARG B CA 1
ATOM 4707 C C . ARG B 1 105 ? 28.281 32.458 52.105 1.00 30.39 105 ARG B C 1
ATOM 4708 O O . ARG B 1 105 ? 28.192 32.146 50.916 1.00 26.49 105 ARG B O 1
ATOM 4729 N N . VAL B 1 106 ? 27.248 32.886 52.823 1.00 24.30 106 VAL B N 1
ATOM 4730 C CA . VAL B 1 106 ? 25.958 33.185 52.208 1.00 21.98 106 VAL B CA 1
ATOM 4731 C C . VAL B 1 106 ? 26.065 34.575 51.601 1.00 31.00 106 VAL B C 1
ATOM 4732 O O . VAL B 1 106 ? 26.223 35.571 52.313 1.00 29.66 106 VAL B O 1
ATOM 4745 N N . VAL B 1 107 ? 26.008 34.633 50.274 1.00 23.63 107 VAL B N 1
ATOM 4746 C CA . VAL B 1 107 ? 26.110 35.883 49.544 1.00 27.05 107 VAL B CA 1
ATOM 4747 C C . VAL B 1 107 ? 24.766 36.576 49.518 1.00 29.49 107 VAL B C 1
ATOM 4748 O O . VAL B 1 107 ? 24.678 37.794 49.678 1.00 32.45 107 VAL B O 1
ATOM 4761 N N . SER B 1 108 ? 23.701 35.812 49.315 1.00 24.95 108 SER B N 1
ATOM 4762 C CA . SER B 1 108 ? 22.363 36.365 49.196 1.00 24.56 108 SER B CA 1
A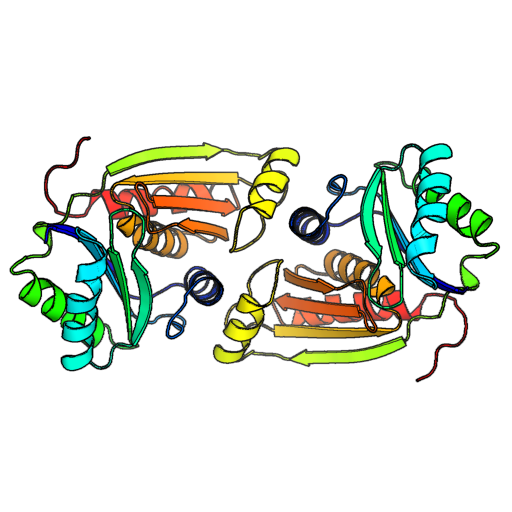TOM 4763 C C . SER B 1 108 ? 21.393 35.260 49.557 1.00 25.78 108 SER B C 1
ATOM 4764 O O . SER B 1 108 ? 21.621 34.098 49.213 1.00 25.76 108 SER B O 1
ATOM 4772 N N . SER B 1 109 ? 20.318 35.627 50.242 1.00 23.11 109 SER B N 1
ATOM 4773 C CA . SER B 1 109 ? 19.306 34.682 50.689 1.00 28.18 109 SER B CA 1
ATOM 4774 C C . SER B 1 109 ? 17.974 35.416 50.763 1.00 31.15 109 SER B C 1
ATOM 4775 O O . SER B 1 109 ? 17.908 36.503 51.340 1.00 30.11 109 SER B O 1
ATOM 4783 N N . GLN B 1 110 ? 16.924 34.858 50.175 1.00 22.50 110 GLN B N 1
ATOM 4784 C CA . GLN B 1 110 ? 15.630 35.522 50.249 1.00 24.86 110 GLN B CA 1
ATOM 4785 C C . GLN B 1 110 ? 14.500 34.528 50.051 1.00 25.26 110 GLN B C 1
ATOM 4786 O O . GLN B 1 110 ? 14.591 33.626 49.216 1.00 21.99 110 GLN B O 1
ATOM 4800 N N . ILE B 1 111 ? 13.426 34.725 50.807 1.00 21.67 111 ILE B N 1
ATOM 4801 C CA . ILE B 1 111 ? 12.165 34.039 50.601 1.00 22.07 111 ILE B CA 1
ATOM 4802 C C . ILE B 1 111 ? 11.206 35.028 49.956 1.00 27.87 111 ILE B C 1
ATOM 4803 O O . ILE B 1 111 ? 11.009 36.139 50.468 1.00 26.88 111 ILE B O 1
ATOM 4819 N N . ILE B 1 112 ? 10.628 34.635 48.823 1.00 22.87 112 ILE B N 1
ATOM 4820 C CA . ILE B 1 112 ? 9.680 35.455 48.075 1.00 23.45 112 ILE B CA 1
ATOM 4821 C C . ILE B 1 112 ? 8.347 34.723 48.108 1.00 24.52 112 ILE B C 1
ATOM 4822 O O . ILE B 1 112 ? 8.198 33.654 47.503 1.00 22.43 112 ILE B O 1
ATOM 4838 N N . THR B 1 113 ? 7.363 35.284 48.807 1.00 24.91 113 THR B N 1
ATOM 4839 C CA . THR B 1 113 ? 6.074 34.613 48.921 1.00 23.18 113 THR B CA 1
ATOM 4840 C C . THR B 1 113 ? 5.144 35.012 47.781 1.00 21.25 113 THR B C 1
ATOM 4841 O O . THR B 1 113 ? 5.275 36.083 47.178 1.00 26.35 113 THR B O 1
ATOM 4852 N N . GLY B 1 114 ? 4.204 34.118 47.480 1.00 23.10 114 GLY B N 1
ATOM 4853 C CA . GLY B 1 114 ? 3.158 34.393 46.512 1.00 25.68 114 GLY B CA 1
ATOM 4854 C C . GLY B 1 114 ? 3.679 34.813 45.152 1.00 27.16 114 GLY B C 1
ATOM 4855 O O . GLY B 1 114 ? 3.316 35.879 44.633 1.00 25.08 114 GLY B O 1
ATOM 4859 N N . ILE B 1 115 ? 4.523 33.981 44.534 1.00 22.31 115 ILE B N 1
ATOM 4860 C CA . ILE B 1 115 ? 5.200 34.457 43.336 1.00 24.87 115 ILE B CA 1
ATOM 4861 C C . ILE B 1 115 ? 4.183 34.718 42.234 1.00 21.35 115 ILE B C 1
ATOM 4862 O O . ILE B 1 115 ? 3.210 33.979 42.039 1.00 22.17 115 ILE B O 1
ATOM 4878 N N . ASP B 1 116 ? 4.420 35.800 41.502 1.00 22.19 116 ASP B N 1
ATOM 4879 C CA . ASP B 1 116 ? 3.622 36.140 40.347 1.00 19.42 116 ASP B CA 1
ATOM 4880 C C . ASP B 1 116 ? 3.785 35.086 39.247 1.00 21.08 116 ASP B C 1
ATOM 4881 O O . ASP B 1 116 ? 4.862 34.515 39.071 1.00 21.20 116 ASP B O 1
ATOM 4890 N N . GLY B 1 117 ? 2.698 34.842 38.504 1.00 20.00 117 GLY B N 1
ATOM 4891 C CA . GLY B 1 117 ? 2.740 33.854 37.422 1.00 19.94 117 GLY B CA 1
ATOM 4892 C C . GLY B 1 117 ? 3.748 34.155 36.333 1.00 18.57 117 GLY B C 1
ATOM 4893 O O . GLY B 1 117 ? 4.227 33.227 35.672 1.00 18.42 117 GLY B O 1
ATOM 4897 N N . HIS B 1 118 ? 4.120 35.418 36.143 1.00 18.13 118 HIS B N 1
ATOM 4898 C CA . HIS B 1 118 ? 5.160 35.701 35.158 1.00 19.16 118 HIS B CA 1
ATOM 4899 C C . HIS B 1 118 ? 6.532 35.291 35.675 1.00 18.62 118 HIS B C 1
ATOM 4900 O O . HIS B 1 118 ? 7.413 34.918 34.888 1.00 20.06 118 HIS B O 1
ATOM 4914 N N . GLN B 1 119 ? 6.748 35.362 36.986 1.00 16.82 119 GLN B N 1
ATOM 4915 C CA . GLN B 1 119 ? 8.020 34.935 37.538 1.00 18.38 119 GLN B CA 1
ATOM 4916 C C . GLN B 1 119 ? 8.089 33.414 37.641 1.00 16.44 119 GLN B C 1
ATOM 4917 O O . GLN B 1 119 ? 9.169 32.850 37.463 1.00 19.38 119 GLN B O 1
ATOM 4931 N N . SER B 1 120 ? 6.970 32.729 37.887 1.00 18.31 120 SER B N 1
ATOM 4932 C CA . SER B 1 120 ? 7.051 31.264 37.872 1.00 17.66 120 SER B CA 1
ATOM 4933 C C . SER B 1 120 ? 7.418 30.779 36.475 1.00 18.49 120 SER B C 1
ATOM 4934 O O . SER B 1 120 ? 8.174 29.805 36.333 1.00 17.53 120 SER B O 1
ATOM 4942 N N . GLN B 1 121 ? 6.927 31.461 35.432 1.00 17.55 121 GLN B N 1
ATOM 4943 C CA . GLN B 1 121 ? 7.320 31.121 34.059 1.00 16.87 121 GLN B CA 1
ATOM 4944 C C . GLN B 1 121 ? 8.826 31.206 33.884 1.00 17.06 121 GLN B C 1
ATOM 4945 O O . GLN B 1 121 ? 9.448 30.287 33.325 1.00 18.19 121 GLN B O 1
ATOM 4959 N N . LEU B 1 122 ? 9.438 32.311 34.347 1.00 18.91 122 LEU B N 1
ATOM 4960 C CA . LEU B 1 122 ? 10.875 32.484 34.170 1.00 16.35 122 LEU B CA 1
ATOM 4961 C C . LEU B 1 122 ? 11.646 31.360 34.845 1.00 19.80 122 LEU B C 1
ATOM 4962 O O . LEU B 1 122 ? 12.627 30.852 34.291 1.00 19.83 122 LEU B O 1
ATOM 4978 N N . ILE B 1 123 ? 11.220 30.975 36.049 1.00 17.51 123 ILE B N 1
ATOM 4979 C CA . ILE B 1 123 ? 11.884 29.907 36.799 1.00 18.73 123 ILE B CA 1
ATOM 4980 C C . ILE B 1 123 ? 11.713 28.572 36.077 1.00 19.62 123 ILE B C 1
ATOM 4981 O O . ILE B 1 123 ? 12.673 27.802 35.919 1.00 17.49 123 ILE B O 1
ATOM 4997 N N . ASN B 1 124 ? 10.490 28.283 35.630 1.00 18.39 124 ASN B N 1
ATOM 4998 C CA . ASN B 1 124 ? 10.228 27.023 34.931 1.00 16.87 124 ASN B CA 1
ATOM 4999 C C . ASN B 1 124 ? 11.098 26.890 33.690 1.00 18.48 124 ASN B C 1
ATOM 5000 O O . ASN B 1 124 ? 11.591 25.802 33.384 1.00 19.05 124 ASN B O 1
ATOM 5011 N N . ARG B 1 125 ? 11.299 27.985 32.955 1.00 17.56 125 ARG B N 1
ATOM 5012 C CA . ARG B 1 125 ? 12.096 27.927 31.729 1.00 17.86 125 ARG B CA 1
ATOM 5013 C C . ARG B 1 125 ? 13.561 27.611 32.004 1.00 19.74 125 ARG B C 1
ATOM 5014 O O . ARG B 1 125 ? 14.210 26.934 31.198 1.00 21.67 125 ARG B O 1
ATOM 5035 N N . MET B 1 126 ? 14.088 28.082 33.133 1.00 16.91 126 MET B N 1
ATOM 5036 C CA . MET B 1 126 ? 15.494 28.003 33.512 1.00 21.26 126 MET B CA 1
ATOM 5037 C C . MET B 1 126 ? 15.859 26.681 34.193 1.00 21.42 126 MET B C 1
ATOM 5038 O O . MET B 1 126 ? 16.969 26.166 33.992 1.00 21.02 126 MET B O 1
ATOM 5052 N N . ARG B 1 127 ? 14.945 26.111 34.971 1.00 19.90 127 ARG B N 1
ATOM 5053 C CA . ARG B 1 127 ? 15.310 25.078 35.936 1.00 17.75 127 ARG B CA 1
ATOM 5054 C C . ARG B 1 127 ? 15.450 23.704 35.285 1.00 19.57 127 ARG B C 1
ATOM 5055 O O . ARG B 1 127 ? 14.973 23.451 34.171 1.00 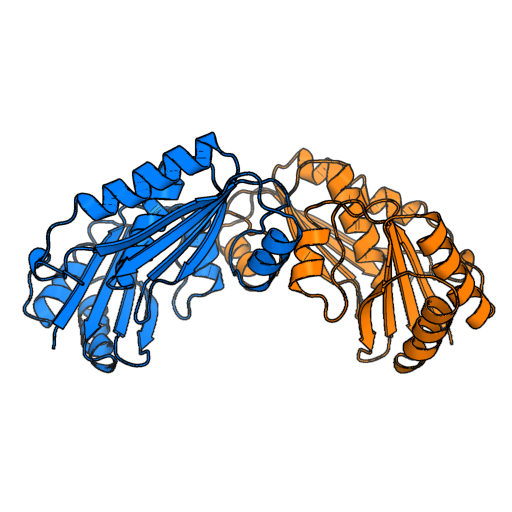22.07 127 ARG B O 1
ATOM 5076 N N . HIS B 1 128 ? 16.113 22.797 36.013 1.00 18.35 128 HIS B N 1
ATOM 5077 C CA . HIS B 1 128 ? 16.220 21.403 35.602 1.00 18.34 128 HIS B CA 1
ATOM 5078 C C . HIS B 1 128 ? 15.573 20.440 36.575 1.00 19.71 128 HIS B C 1
ATOM 5079 O O . HIS B 1 128 ? 15.545 19.234 36.297 1.00 21.88 128 HIS B O 1
ATOM 5093 N N . GLY B 1 129 ? 15.060 20.919 37.703 1.00 16.20 129 GLY B N 1
ATOM 5094 C CA . GLY B 1 129 ? 14.370 20.074 38.658 1.00 17.38 129 GLY B CA 1
ATOM 5095 C C . GLY B 1 129 ? 12.869 20.108 38.488 1.00 18.48 129 GLY B C 1
ATOM 5096 O O . GLY B 1 129 ? 12.376 19.999 37.363 1.00 18.22 129 GLY B O 1
ATOM 5100 N N . ASP B 1 130 ? 12.127 20.247 39.585 1.00 18.74 130 ASP B N 1
ATOM 5101 C CA . ASP B 1 130 ? 10.674 20.293 39.532 1.00 17.55 130 ASP B CA 1
ATOM 5102 C C . ASP B 1 130 ? 10.209 21.653 39.033 1.00 19.92 130 ASP B C 1
ATOM 5103 O O . ASP B 1 130 ? 10.963 22.630 39.027 1.00 19.46 130 ASP B O 1
ATOM 5112 N N . MET B 1 131 ? 8.940 21.710 38.639 1.00 18.58 131 MET B N 1
ATOM 5113 C CA . MET B 1 131 ? 8.329 22.957 38.186 1.00 18.87 131 MET B CA 1
ATOM 5114 C C . MET B 1 131 ? 7.730 23.705 39.376 1.00 21.36 131 MET B C 1
ATOM 5115 O O . MET B 1 131 ? 7.512 23.133 40.443 1.00 22.31 131 MET B O 1
ATOM 5129 N N . ILE B 1 132 ? 7.462 25.007 39.181 1.00 19.33 132 ILE B N 1
ATOM 5130 C CA . ILE B 1 132 ? 6.821 25.847 40.195 1.00 19.48 132 ILE B CA 1
ATOM 5131 C C . ILE B 1 132 ? 5.566 26.452 39.581 1.00 21.47 132 ILE B C 1
ATOM 5132 O O . ILE B 1 132 ? 5.504 26.696 38.370 1.00 24.51 132 ILE B O 1
ATOM 5148 N N . GLN B 1 133 ? 4.546 26.673 40.411 1.00 20.55 133 GLN B N 1
ATOM 5149 C CA . GLN B 1 133 ? 3.294 27.227 39.927 1.00 20.65 133 GLN B CA 1
ATOM 5150 C C . GLN B 1 133 ? 3.048 28.591 40.558 1.00 17.77 133 GLN B C 1
ATOM 5151 O O . GLN B 1 133 ? 3.671 28.960 41.556 1.00 22.40 133 GLN B O 1
ATOM 5165 N N . ALA B 1 134 ? 2.170 29.355 39.923 1.00 18.76 134 ALA B N 1
ATOM 5166 C CA . ALA B 1 134 ? 1.887 30.706 40.390 1.00 21.69 134 ALA B CA 1
ATOM 5167 C C . ALA B 1 134 ? 1.358 30.659 41.817 1.00 21.84 134 ALA B C 1
ATOM 5168 O O . ALA B 1 134 ? 0.573 29.780 42.170 1.00 21.45 134 ALA B O 1
ATOM 5175 N N . GLY B 1 135 ? 1.801 31.614 42.627 1.00 22.25 135 GLY B N 1
ATOM 5176 C CA . GLY B 1 135 ? 1.339 31.745 43.991 1.00 22.56 135 GLY B CA 1
ATOM 5177 C C . GLY B 1 135 ? 2.133 30.970 45.010 1.00 26.49 135 GLY B C 1
ATOM 5178 O O . GLY B 1 135 ? 1.951 31.194 46.213 1.00 25.89 135 GLY B O 1
ATOM 5182 N N . GLN B 1 136 ? 3.011 30.066 44.584 1.00 22.54 136 GLN B N 1
ATOM 5183 C CA . GLN B 1 136 ? 3.856 29.368 45.528 1.00 21.60 136 GLN B CA 1
ATOM 5184 C C . GLN B 1 136 ? 4.966 30.283 46.051 1.00 23.30 136 GLN B C 1
ATOM 5185 O O . GLN B 1 136 ? 5.185 31.399 45.562 1.00 22.71 136 GLN B O 1
ATOM 5199 N N . THR B 1 137 ? 5.663 29.802 47.085 1.00 21.16 137 THR B N 1
ATOM 5200 C CA . THR B 1 137 ? 6.775 30.509 47.691 1.00 18.80 137 THR B CA 1
ATOM 5201 C C . THR B 1 137 ? 8.091 30.006 47.102 1.00 20.16 137 THR B C 1
ATOM 5202 O O . THR B 1 137 ? 8.263 28.803 46.885 1.00 22.90 137 THR B O 1
ATOM 5213 N N . LEU B 1 138 ? 9.004 30.943 46.852 1.00 21.91 138 LEU B N 1
ATOM 5214 C CA . LEU B 1 138 ? 10.313 30.709 46.254 1.00 22.71 138 LEU B CA 1
ATOM 5215 C C . LEU B 1 138 ? 11.391 31.054 47.272 1.00 24.94 138 LEU B C 1
ATOM 5216 O O . LEU B 1 138 ? 11.322 32.109 47.918 1.00 24.60 138 LEU B O 1
ATOM 5232 N N . TYR B 1 139 ? 12.369 30.169 47.430 1.00 20.12 139 TYR B N 1
ATOM 5233 C CA . TYR B 1 139 ? 13.586 30.454 48.186 1.00 19.15 139 TYR B CA 1
ATOM 5234 C C . TYR B 1 139 ? 14.753 30.496 47.213 1.00 20.06 139 TYR B C 1
ATOM 5235 O O . TYR B 1 139 ? 14.902 29.589 46.389 1.00 20.20 139 TYR B O 1
ATOM 5253 N N . ILE B 1 140 ? 15.556 31.552 47.288 1.00 20.56 140 ILE B N 1
ATOM 5254 C CA . ILE B 1 140 ? 16.758 31.705 46.482 1.00 20.16 140 ILE B CA 1
ATOM 5255 C C . ILE B 1 140 ? 17.943 31.922 47.409 1.00 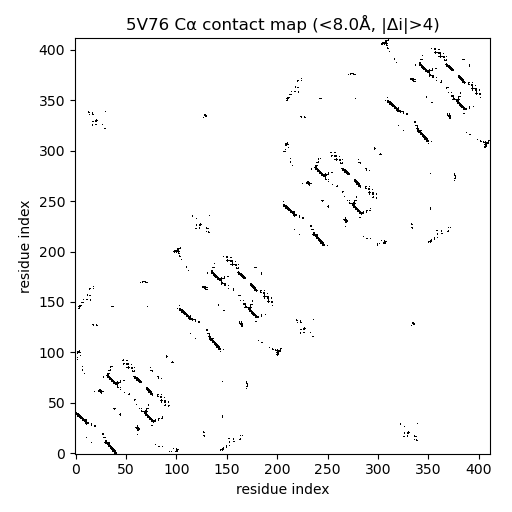23.78 140 ILE B C 1
ATOM 5256 O O . ILE B 1 140 ? 17.874 32.722 48.353 1.00 25.18 140 ILE B O 1
ATOM 5272 N N . LEU B 1 141 ? 19.038 31.236 47.117 1.00 21.39 141 LEU B N 1
ATOM 5273 C CA . LEU B 1 141 ? 20.248 31.287 47.909 1.00 21.37 141 LEU B CA 1
ATOM 5274 C C . LEU B 1 141 ? 21.447 31.323 46.979 1.00 25.27 141 LEU B C 1
ATOM 5275 O O . LEU B 1 141 ? 21.516 30.542 46.024 1.00 21.65 141 LEU B O 1
ATOM 5291 N N . GLU B 1 142 ? 22.395 32.207 47.265 1.00 20.22 142 GLU B N 1
ATOM 5292 C CA . GLU B 1 142 ? 23.674 32.242 46.570 1.00 19.31 142 GLU B CA 1
ATOM 5293 C C . GLU B 1 142 ? 24.792 32.102 47.589 1.00 26.73 142 GLU B C 1
ATOM 5294 O O . GLU B 1 142 ? 24.799 32.814 48.592 1.00 23.83 142 GLU B O 1
ATOM 5306 N N . VAL B 1 143 ? 25.722 31.185 47.335 1.00 22.46 143 VAL B N 1
ATOM 5307 C CA . VAL B 1 143 ? 26.763 30.828 48.292 1.00 25.21 143 VAL B CA 1
ATOM 5308 C C . VAL B 1 143 ? 28.124 30.885 47.616 1.00 27.67 143 VAL B C 1
ATOM 5309 O O . VAL B 1 143 ? 28.255 30.775 46.395 1.00 23.49 143 VAL B O 1
ATOM 5322 N N . HIS B 1 144 ? 29.158 31.077 48.440 1.00 21.43 144 HIS B N 1
ATOM 5323 C CA . HIS B 1 144 ? 30.505 31.091 47.974 1.00 20.06 144 HIS B CA 1
ATOM 5324 C C . HIS B 1 144 ? 31.366 30.285 48.942 1.00 25.08 144 HIS B C 1
ATOM 5325 O O . HIS B 1 144 ? 31.240 30.472 50.155 1.00 23.65 144 HIS B O 1
ATOM 5339 N N . PRO B 1 145 ? 32.253 29.389 48.457 1.00 21.20 145 PRO B N 1
ATOM 5340 C CA . PRO B 1 145 ? 32.375 28.935 47.059 1.00 20.47 145 PRO B CA 1
ATOM 5341 C C . PRO B 1 145 ? 31.178 28.085 46.640 1.00 21.65 145 PRO B C 1
ATOM 5342 O O . PRO B 1 145 ? 30.351 27.706 47.460 1.00 21.83 145 PRO B O 1
ATOM 5353 N N . ALA B 1 146 ? 31.114 27.789 45.343 1.00 19.68 146 ALA B N 1
ATOM 5354 C CA . ALA B 1 146 ? 29.922 27.173 44.774 1.00 20.04 146 ALA B CA 1
ATOM 5355 C C . ALA B 1 146 ? 29.671 25.758 45.292 1.00 19.77 146 ALA B C 1
ATOM 5356 O O . ALA B 1 146 ? 28.511 25.325 45.371 1.00 21.59 146 ALA B O 1
ATOM 5363 N N . GLY B 1 147 ? 30.725 25.033 45.670 1.00 20.96 147 GLY B N 1
ATOM 5364 C CA . GLY B 1 147 ? 30.611 23.612 45.971 1.00 20.78 147 GLY B CA 1
ATOM 5365 C C . GLY B 1 147 ? 29.693 23.267 47.133 1.00 24.58 147 GLY B C 1
ATOM 5366 O O . GLY B 1 147 ? 29.339 22.094 47.286 1.00 26.80 147 GLY B O 1
ATOM 5370 N N . TYR B 1 148 ? 29.299 24.242 47.949 1.00 22.73 148 TYR B N 1
ATOM 5371 C CA . TYR B 1 148 ? 28.437 24.000 49.097 1.00 21.65 148 TYR B CA 1
ATOM 5372 C C . TYR B 1 148 ? 26.948 23.995 48.753 1.00 20.04 148 TYR B C 1
ATOM 5373 O O . TYR B 1 148 ? 26.117 23.730 49.626 1.00 21.47 148 TYR B O 1
ATOM 5391 N N . ALA B 1 149 ? 26.570 24.282 47.505 1.00 21.53 149 ALA B N 1
ATOM 5392 C CA . ALA B 1 149 ? 25.145 24.335 47.198 1.00 20.17 149 ALA B CA 1
ATOM 5393 C C . ALA B 1 149 ? 24.471 22.973 47.369 1.00 16.79 149 ALA B C 1
ATOM 5394 O O . ALA B 1 149 ? 23.299 22.909 47.761 1.00 20.15 149 ALA B O 1
ATOM 5401 N N . ALA B 1 150 ? 25.176 21.871 47.052 1.00 21.50 150 ALA B N 1
ATOM 5402 C CA . ALA B 1 150 ? 24.578 20.543 47.162 1.00 18.58 150 ALA B CA 1
ATOM 5403 C C . ALA B 1 150 ? 24.238 20.196 48.607 1.00 19.93 150 ALA B C 1
ATOM 5404 O O . ALA B 1 150 ? 23.152 19.667 48.892 1.00 21.67 150 ALA B O 1
ATOM 5411 N N . LEU B 1 151 ? 25.146 20.500 49.537 1.00 21.87 151 LEU B N 1
ATOM 5412 C CA . LEU B 1 151 ? 24.840 20.307 50.950 1.00 23.64 151 LEU B CA 1
ATOM 5413 C C . LEU B 1 151 ? 23.603 21.097 51.361 1.00 19.76 151 LEU B C 1
ATOM 5414 O O . LEU B 1 151 ? 22.723 20.579 52.060 1.00 22.71 151 LEU B O 1
ATOM 5430 N N . ALA B 1 152 ? 23.521 22.364 50.936 1.00 20.71 152 ALA B N 1
ATOM 5431 C CA . ALA B 1 152 ? 22.352 23.170 51.272 1.00 21.57 152 ALA B CA 1
ATOM 5432 C C . ALA B 1 152 ? 21.078 22.534 50.735 1.00 20.55 152 ALA B C 1
ATOM 5433 O O . ALA B 1 152 ? 20.060 22.465 51.430 1.00 23.37 152 ALA B O 1
ATOM 5440 N N . ALA B 1 153 ? 21.117 22.040 49.496 1.00 20.35 153 ALA B N 1
ATOM 5441 C CA . ALA B 1 153 ? 19.934 21.414 48.919 1.00 19.79 153 ALA B CA 1
ATOM 5442 C C . ALA B 1 153 ? 19.525 20.169 49.699 1.00 20.27 153 ALA B C 1
ATOM 5443 O O . ALA B 1 153 ? 18.339 19.947 49.969 1.00 20.50 153 ALA B O 1
ATOM 5450 N N . ASN B 1 154 ? 20.497 19.315 50.026 1.00 22.44 154 ASN B N 1
ATOM 5451 C CA . ASN B 1 154 ? 20.182 18.055 50.696 1.00 17.44 154 ASN B CA 1
ATOM 5452 C C . ASN B 1 154 ? 19.599 18.305 52.082 1.00 17.72 154 ASN B C 1
ATOM 5453 O O . ASN B 1 154 ? 18.614 17.670 52.469 1.00 19.98 154 ASN B O 1
ATOM 5464 N N . GLU B 1 155 ? 20.179 19.256 52.817 1.00 21.54 155 GLU B N 1
ATOM 5465 C CA . GLU B 1 155 ? 19.677 19.581 54.153 1.00 23.40 155 GLU B CA 1
ATOM 5466 C C . GLU B 1 155 ? 18.314 20.262 54.098 1.00 26.07 155 GLU B C 1
ATOM 5467 O O . GLU B 1 155 ? 17.458 20.016 54.957 1.00 23.91 155 GLU B O 1
ATOM 5479 N N . ALA B 1 156 ? 18.087 21.118 53.099 1.00 21.93 156 ALA B N 1
ATOM 5480 C CA . ALA B 1 156 ? 16.757 21.674 52.891 1.00 20.40 156 ALA B CA 1
ATOM 5481 C C . ALA B 1 156 ? 15.725 20.567 52.731 1.00 24.52 156 ALA B C 1
ATOM 5482 O O . ALA B 1 156 ? 14.634 20.611 53.320 1.00 24.01 156 ALA B O 1
ATOM 5489 N N . GLU B 1 157 ? 16.028 19.592 51.873 1.00 21.68 157 GLU B N 1
ATOM 5490 C CA . GLU B 1 157 ? 15.053 18.561 51.549 1.00 22.45 157 GLU B CA 1
ATOM 5491 C C . GLU B 1 157 ? 14.755 17.675 52.752 1.00 21.83 157 GLU B C 1
ATOM 5492 O O . GLU B 1 157 ? 13.621 17.222 52.910 1.00 26.59 157 GLU B O 1
ATOM 5504 N N . LYS B 1 158 ? 15.764 17.418 53.588 1.00 23.26 158 LYS B N 1
ATOM 5505 C CA . LYS B 1 158 ? 15.560 16.664 54.825 1.00 24.57 158 LYS B CA 1
ATOM 5506 C C . LYS B 1 158 ? 14.580 17.369 55.745 1.00 27.55 158 LYS B C 1
ATOM 5507 O O . LYS B 1 158 ? 13.781 16.722 56.426 1.00 28.46 158 LYS B O 1
ATOM 5526 N N . ALA B 1 159 ? 14.629 18.696 55.769 1.00 23.75 159 ALA B N 1
ATOM 5527 C CA . ALA B 1 159 ? 13.962 19.477 56.811 1.00 26.08 159 ALA B CA 1
ATOM 5528 C C . ALA B 1 159 ? 12.474 19.673 56.570 1.00 31.44 159 ALA B C 1
ATOM 5529 O O . ALA B 1 159 ? 11.716 19.838 57.533 1.00 30.00 159 ALA B O 1
ATOM 5536 N N . ALA B 1 160 ? 12.023 19.685 55.323 1.00 24.56 160 ALA B N 1
ATOM 5537 C CA . ALA B 1 160 ? 10.635 20.026 55.058 1.00 23.01 160 ALA B CA 1
ATOM 5538 C C . ALA B 1 160 ? 10.266 19.539 53.666 1.00 28.48 160 ALA B C 1
ATOM 5539 O O . ALA B 1 160 ? 11.146 19.368 52.811 1.00 27.54 160 ALA B O 1
ATOM 5546 N N . PRO B 1 161 ? 8.979 19.310 53.409 1.00 28.11 161 PRO B N 1
ATOM 5547 C CA . PRO B 1 161 ? 8.543 18.933 52.056 1.00 26.20 161 PRO B CA 1
ATOM 5548 C C . PRO B 1 161 ? 8.479 20.154 51.166 1.00 26.96 161 PRO B C 1
ATOM 5549 O O . PRO B 1 161 ? 7.566 20.983 51.269 1.00 31.10 161 PRO B O 1
ATOM 5560 N N . ILE B 1 162 ? 9.477 20.273 50.307 1.00 22.93 162 ILE B N 1
ATOM 5561 C CA . ILE B 1 162 ? 9.619 21.369 49.373 1.00 21.66 162 ILE B CA 1
ATOM 5562 C C . ILE B 1 162 ? 9.902 20.767 48.002 1.00 23.98 162 ILE B C 1
ATOM 5563 O O . ILE B 1 162 ? 9.993 19.547 47.849 1.00 27.84 162 ILE B O 1
ATOM 5579 N N . LYS B 1 163 ? 10.005 21.630 46.996 1.00 22.85 163 LYS B N 1
ATOM 5580 C CA . LYS B 1 163 ? 10.379 21.224 45.647 1.00 20.86 163 LYS B CA 1
ATOM 5581 C C . LYS B 1 163 ? 11.755 21.774 45.316 1.00 19.47 163 LYS B C 1
ATOM 5582 O O . LYS B 1 163 ? 12.012 22.966 45.509 1.00 20.12 163 LYS B O 1
ATOM 5601 N N . LEU B 1 164 ? 12.647 20.899 44.864 1.00 18.85 164 LEU B N 1
ATOM 5602 C CA . LEU B 1 164 ? 13.957 21.312 44.374 1.00 18.07 164 LEU B CA 1
ATOM 5603 C C . LEU B 1 164 ? 13.782 21.745 42.932 1.00 20.48 164 LEU B C 1
ATOM 5604 O O . LEU B 1 164 ? 13.449 20.919 42.076 1.00 20.48 164 LEU B O 1
ATOM 5620 N N . LEU B 1 165 ? 13.951 23.039 42.678 1.00 17.01 165 LEU B N 1
ATOM 5621 C CA . LEU B 1 165 ? 13.792 23.570 41.326 1.00 17.39 165 LEU B CA 1
ATOM 5622 C C . LEU B 1 165 ? 15.120 23.552 40.584 1.00 16.66 165 LEU B C 1
ATOM 5623 O O . LEU B 1 165 ? 15.204 23.068 39.451 1.00 17.26 165 LEU B O 1
ATOM 5639 N N . GLU B 1 166 ? 16.183 24.041 41.213 1.00 17.56 166 GLU B N 1
ATOM 5640 C CA . GLU B 1 166 ? 17.477 24.149 40.556 1.00 14.63 166 GLU B CA 1
ATOM 5641 C C . GLU B 1 166 ? 18.558 24.250 41.612 1.00 17.21 166 GLU B C 1
ATOM 5642 O O . GLU B 1 166 ? 18.391 24.945 42.619 1.00 18.25 166 GLU B O 1
ATOM 5654 N N . VAL B 1 167 ? 19.665 23.550 41.390 1.00 18.55 167 VAL B N 1
ATOM 5655 C CA . VAL B 1 167 ? 20.842 23.713 42.230 1.00 20.78 167 VAL B CA 1
ATOM 5656 C C . VAL B 1 167 ? 22.068 23.697 41.330 1.00 18.36 167 VAL B C 1
ATOM 5657 O O . VAL B 1 167 ? 22.248 22.789 40.509 1.00 18.86 167 VAL B O 1
ATOM 5670 N N . VAL B 1 168 ? 22.893 24.718 41.461 1.00 17.87 168 VAL B N 1
ATOM 5671 C CA . VAL B 1 168 ? 24.104 24.870 40.673 1.00 17.96 168 VAL B CA 1
ATOM 5672 C C . VAL B 1 168 ? 25.272 24.832 41.643 1.00 21.09 168 VAL B C 1
ATOM 5673 O O . VAL B 1 168 ? 25.466 25.765 42.439 1.00 21.42 168 VAL B O 1
ATOM 5686 N N . THR B 1 169 ? 26.056 23.759 41.588 1.00 19.97 169 THR B N 1
ATOM 5687 C CA . THR B 1 169 ? 27.053 23.522 42.623 1.00 18.84 169 THR B CA 1
ATOM 5688 C C . THR B 1 169 ? 28.481 23.731 42.115 1.00 19.87 169 THR B C 1
ATOM 5689 O O . THR B 1 169 ? 29.446 23.299 42.758 1.00 23.40 169 THR B O 1
ATOM 5700 N N . PHE B 1 170 ? 28.640 24.446 41.005 1.00 20.34 170 PHE B N 1
ATOM 5701 C CA . PHE B 1 170 ? 29.938 24.839 40.495 1.00 20.85 170 PHE B CA 1
ATOM 5702 C C . PHE B 1 170 ? 29.801 26.200 39.827 1.00 21.88 170 PHE B C 1
ATOM 5703 O O . PHE B 1 170 ? 28.703 26.627 39.459 1.00 23.22 170 PHE B O 1
ATOM 5720 N N . GLY B 1 171 ? 30.930 26.869 39.661 1.00 21.82 171 GLY B N 1
ATOM 5721 C CA . GLY B 1 171 ? 30.989 28.216 39.135 1.00 20.10 171 GLY B CA 1
ATOM 5722 C C . GLY B 1 171 ? 31.715 29.133 40.095 1.00 20.54 171 GLY B C 1
ATOM 5723 O O . GLY B 1 171 ? 32.367 28.697 41.045 1.00 22.94 171 GLY B O 1
ATOM 5727 N N . ALA B 1 172 ? 31.595 30.431 39.836 1.00 23.05 172 ALA B N 1
ATOM 5728 C CA . ALA B 1 172 ? 32.102 31.410 40.787 1.00 20.72 172 ALA B CA 1
ATOM 5729 C C . ALA B 1 172 ? 31.275 31.407 42.064 1.00 23.68 172 ALA B C 1
ATOM 5730 O O . ALA B 1 172 ? 31.808 31.653 43.155 1.00 23.54 172 ALA B O 1
ATOM 5737 N N . PHE B 1 173 ? 29.980 31.141 41.937 1.00 20.10 173 PHE B N 1
ATOM 5738 C CA . PHE B 1 173 ? 29.037 31.121 43.040 1.00 21.33 173 PHE B CA 1
ATOM 5739 C C . PHE B 1 173 ? 28.090 29.958 42.839 1.00 21.71 173 PHE B C 1
ATOM 5740 O O . PHE B 1 173 ? 27.740 29.610 41.705 1.00 23.26 173 PHE B O 1
ATOM 5757 N N . GLY B 1 174 ? 27.660 29.384 43.944 1.00 20.38 174 GLY B N 1
ATOM 5758 C CA . GLY B 1 174 ? 26.683 28.314 43.924 1.00 19.85 174 GLY B CA 1
ATOM 5759 C C . GLY B 1 174 ? 25.305 28.893 44.189 1.00 25.22 174 GLY B C 1
ATOM 5760 O O . GLY B 1 174 ? 25.159 29.911 44.867 1.00 23.01 174 GLY B O 1
ATOM 5764 N N . ARG B 1 175 ? 24.287 28.240 43.648 1.00 21.03 175 ARG B N 1
ATOM 5765 C CA . ARG B 1 175 ? 22.941 28.790 43.686 1.00 18.51 175 ARG B CA 1
ATOM 5766 C C . ARG B 1 175 ? 21.914 27.688 43.900 1.00 20.45 175 ARG B C 1
ATOM 5767 O O . ARG B 1 175 ? 22.057 26.564 43.414 1.00 21.64 175 ARG B O 1
ATOM 5788 N N . LEU B 1 176 ? 20.856 28.036 44.617 1.00 17.67 176 LEU B N 1
ATOM 5789 C CA . LEU B 1 176 ? 19.800 27.112 44.972 1.00 19.00 176 LEU B CA 1
ATOM 5790 C C . LEU B 1 176 ? 18.463 27.819 44.846 1.00 21.59 176 LEU B C 1
ATOM 5791 O O . LEU B 1 176 ? 18.308 28.956 45.317 1.00 20.48 176 LEU B O 1
ATOM 5807 N N . TRP B 1 177 ? 17.514 27.144 44.199 1.00 18.20 177 TRP B N 1
ATOM 5808 C CA . TRP B 1 177 ? 16.141 27.601 44.040 1.00 18.94 177 TRP B CA 1
ATOM 5809 C C . TRP B 1 177 ? 15.213 26.505 44.548 1.00 19.55 177 TRP B C 1
ATOM 5810 O O . TRP B 1 177 ? 15.235 25.380 44.025 1.00 18.41 177 TRP B O 1
ATOM 5831 N N . LEU B 1 178 ? 14.370 26.830 45.526 1.00 19.29 178 LEU B N 1
ATOM 5832 C CA . LEU B 1 178 ? 13.365 25.917 46.053 1.00 20.08 178 LEU B CA 1
ATOM 5833 C C . LEU B 1 178 ? 11.976 26.532 45.934 1.00 20.14 178 LEU B C 1
ATOM 5834 O O . LEU B 1 178 ? 11.821 27.750 45.968 1.00 19.69 178 LEU B O 1
ATOM 5850 N N . GLY B 1 179 ? 10.971 25.676 45.824 1.00 18.06 179 GLY B N 1
ATOM 5851 C CA . GLY B 1 179 ? 9.593 26.121 45.788 1.00 20.85 179 GLY B CA 1
ATOM 5852 C C . GLY B 1 179 ? 8.712 25.297 46.704 1.00 27.34 179 GLY B C 1
ATOM 5853 O O . GLY B 1 179 ? 9.002 24.138 47.000 1.00 22.89 179 GLY B O 1
ATOM 5857 N N . GLY B 1 180 ? 7.613 25.906 47.142 1.00 21.68 180 GLY B N 1
ATOM 5858 C CA . GLY B 1 180 ? 6.676 25.169 47.975 1.00 25.00 180 GLY B CA 1
ATOM 5859 C C . GLY B 1 180 ? 5.794 26.111 48.786 1.00 25.20 180 GLY B C 1
ATOM 5860 O O . GLY B 1 180 ? 5.599 27.271 48.420 1.00 23.46 180 GLY B O 1
ATOM 5864 N N . GLY B 1 181 ? 5.257 25.563 49.892 1.00 23.63 181 GLY B N 1
ATOM 5865 C CA . GLY B 1 181 ? 4.483 26.359 50.827 1.00 22.55 181 GLY B CA 1
ATOM 5866 C C . GLY B 1 181 ? 5.354 27.276 51.672 1.00 24.09 181 GLY B C 1
ATOM 5867 O O . GLY B 1 181 ? 6.545 27.033 51.868 1.00 25.48 181 GLY B O 1
ATOM 5871 N N . GLU B 1 182 ? 4.727 28.343 52.187 1.00 28.67 182 GLU B N 1
ATOM 5872 C CA A GLU B 1 182 ? 5.448 29.361 52.953 0.47 26.38 182 GLU B CA 1
ATOM 5873 C CA B GLU B 1 182 ? 5.474 29.353 52.934 0.53 26.35 182 GLU B CA 1
ATOM 5874 C C . GLU B 1 182 ? 6.136 28.760 54.174 1.00 26.26 182 GLU B C 1
ATOM 5875 O O . GLU B 1 182 ? 7.328 28.977 54.408 1.00 27.83 182 GLU B O 1
ATOM 5898 N N . ALA B 1 183 ? 5.383 28.018 54.992 1.00 28.67 183 ALA B N 1
ATOM 5899 C CA . ALA B 1 183 ? 5.962 27.468 56.216 1.00 31.59 183 ALA B CA 1
ATOM 5900 C C . ALA B 1 183 ? 7.041 26.440 55.910 1.00 25.76 183 ALA B C 1
ATOM 5901 O O . ALA B 1 183 ? 8.083 26.399 56.579 1.00 30.53 183 ALA B O 1
ATOM 5908 N N . GLU B 1 184 ? 6.797 25.596 54.912 1.00 29.16 184 GLU B N 1
ATOM 5909 C CA . GLU B 1 184 ? 7.769 24.573 54.541 1.00 24.93 184 GLU B CA 1
ATOM 5910 C C . GLU B 1 184 ? 9.055 25.199 54.008 1.00 20.28 184 GLU B C 1
ATOM 5911 O O . GLU B 1 184 ? 10.161 24.752 54.347 1.00 23.48 184 GLU B O 1
ATOM 5923 N N . ILE B 1 185 ? 8.934 26.221 53.153 1.00 22.22 185 ILE B N 1
ATOM 5924 C CA . ILE B 1 185 ? 10.121 26.892 52.632 1.00 22.45 185 ILE B CA 1
ATOM 5925 C C . ILE B 1 185 ? 10.900 27.575 53.752 1.00 25.52 185 ILE B C 1
ATOM 5926 O O . ILE B 1 185 ? 12.134 27.545 53.772 1.00 23.94 185 ILE B O 1
ATOM 5942 N N . ALA B 1 186 ? 10.205 28.201 54.712 1.00 27.28 186 ALA B N 1
ATOM 5943 C CA . ALA B 1 186 ? 10.928 28.847 55.802 1.00 26.44 186 ALA B CA 1
ATOM 5944 C C . ALA B 1 186 ? 11.747 27.834 56.591 1.00 20.78 186 ALA B C 1
ATOM 5945 O O . ALA B 1 186 ? 12.895 28.107 56.972 1.00 26.17 186 ALA B O 1
ATOM 5952 N N . GLU B 1 187 ? 11.186 26.642 56.815 1.00 24.83 187 GLU B N 1
ATOM 5953 C CA . GLU B 1 187 ? 11.923 25.608 57.538 1.00 26.23 187 GLU B CA 1
ATOM 5954 C C . GLU B 1 187 ? 13.088 25.087 56.707 1.00 23.53 187 GLU B C 1
ATOM 5955 O O . GLU B 1 187 ? 14.198 24.904 57.219 1.00 25.12 187 GLU B O 1
ATOM 5967 N N . ALA B 1 188 ? 12.860 24.877 55.412 1.00 22.41 188 ALA B N 1
ATOM 5968 C CA . ALA B 1 188 ? 13.931 24.391 54.548 1.00 23.47 188 ALA B CA 1
ATOM 5969 C C . ALA B 1 188 ? 15.090 25.382 54.490 1.00 22.84 188 ALA B C 1
ATOM 5970 O O . ALA B 1 188 ? 16.259 24.982 54.523 1.00 24.62 188 ALA B O 1
ATOM 5977 N N . ALA B 1 189 ? 14.788 26.683 54.391 1.00 21.68 189 ALA B N 1
ATOM 5978 C CA . ALA B 1 189 ? 15.828 27.705 54.349 1.00 22.60 189 ALA B CA 1
ATOM 5979 C C . ALA B 1 189 ? 16.597 27.748 55.656 1.00 25.56 189 ALA B C 1
ATOM 5980 O O . ALA B 1 189 ? 17.826 27.882 55.660 1.00 25.13 189 ALA B O 1
ATOM 5987 N N . ARG B 1 190 ? 15.875 27.661 56.779 1.00 28.20 190 ARG B N 1
ATOM 5988 C CA A ARG B 1 190 ? 16.495 27.573 58.096 0.51 29.77 190 ARG B CA 1
ATOM 5989 C CA B ARG B 1 190 ? 16.528 27.598 58.081 0.49 29.74 190 ARG B CA 1
ATOM 5990 C C . ARG B 1 190 ? 17.524 26.447 58.142 1.00 22.50 190 ARG B C 1
ATOM 5991 O O . ARG B 1 190 ? 18.672 26.640 58.558 1.00 26.93 190 ARG B O 1
ATOM 6032 N N . ALA B 1 191 ? 17.112 25.251 57.714 1.00 25.59 191 ALA B N 1
ATOM 6033 C CA . ALA B 1 191 ? 18.004 24.093 57.730 1.00 26.10 191 ALA B CA 1
ATOM 6034 C C . ALA B 1 191 ? 19.187 24.263 56.773 1.00 28.09 191 ALA B C 1
ATOM 6035 O O . ALA B 1 191 ? 20.320 23.897 57.107 1.00 28.19 191 ALA B O 1
ATOM 6042 N N . ALA B 1 192 ? 18.954 24.811 55.576 1.00 27.11 192 ALA B N 1
ATOM 6043 C CA . ALA B 1 192 ? 20.042 24.955 54.607 1.00 24.48 192 ALA B CA 1
ATOM 6044 C C . ALA B 1 192 ? 21.118 25.902 55.121 1.00 30.17 192 ALA B C 1
ATOM 6045 O O . ALA B 1 192 ? 22.314 25.592 55.074 1.00 26.10 192 ALA B O 1
ATOM 6052 N N . GLU B 1 193 ? 20.715 27.071 55.616 1.00 27.00 193 GLU B N 1
ATOM 6053 C CA . GLU B 1 193 ? 21.700 28.029 56.101 1.00 26.07 193 GLU B CA 1
ATOM 6054 C C . GLU B 1 193 ? 22.328 27.569 57.411 1.00 25.47 193 GLU B C 1
ATOM 6055 O O . GLU B 1 193 ? 23.521 27.805 57.634 1.00 29.34 193 GLU B O 1
ATOM 6067 N N . GLY B 1 194 ? 21.565 26.877 58.255 1.00 29.08 194 GLY B N 1
ATOM 6068 C CA . GLY B 1 194 ? 22.142 26.309 59.461 1.00 28.37 194 GLY B CA 1
ATOM 6069 C C . GLY B 1 194 ? 23.243 25.317 59.151 1.00 32.42 194 GLY B C 1
ATOM 6070 O O . GLY B 1 194 ? 24.279 25.286 59.818 1.00 33.24 194 GLY B O 1
ATOM 6074 N N . ALA B 1 195 ? 23.047 24.501 58.119 1.00 32.18 195 ALA B N 1
ATOM 6075 C CA . ALA B 1 195 ? 24.085 23.542 57.764 1.00 27.23 195 ALA B CA 1
ATOM 6076 C C . ALA B 1 195 ? 25.353 24.255 57.327 1.00 26.60 195 ALA B C 1
ATOM 6077 O O . ALA B 1 195 ? 26.464 23.826 57.660 1.00 34.99 195 ALA B O 1
ATOM 6084 N N . LEU B 1 196 ? 25.211 25.341 56.570 1.00 23.39 196 LEU B N 1
ATOM 6085 C CA . LEU B 1 196 ? 26.378 26.058 56.075 1.00 26.69 196 LEU B CA 1
ATOM 6086 C C . LEU B 1 196 ? 27.088 26.795 57.199 1.00 28.21 196 LEU B C 1
ATOM 6087 O O . LEU B 1 196 ? 28.323 26.867 57.218 1.00 29.45 196 LEU B O 1
ATOM 6103 N N . ALA B 1 197 ? 26.321 27.319 58.154 1.00 30.01 197 ALA B N 1
ATOM 6104 C CA . ALA B 1 197 ? 26.911 28.080 59.253 1.00 37.22 197 ALA B CA 1
ATOM 6105 C C . ALA B 1 197 ? 27.736 27.194 60.179 1.00 37.64 197 ALA B C 1
ATOM 6106 O O . ALA B 1 197 ? 28.665 27.679 60.833 1.00 40.72 197 ALA B O 1
ATOM 6113 N N . GLY B 1 198 ? 27.421 25.907 60.248 1.00 33.54 198 GLY B N 1
ATOM 6114 C CA . GLY B 1 198 ? 28.109 25.015 61.147 1.00 39.75 198 GLY B CA 1
ATOM 6115 C C . GLY B 1 198 ? 29.420 24.449 60.658 1.00 38.26 198 GLY B C 1
ATOM 6116 O O . GLY B 1 198 ? 30.053 23.691 61.399 1.00 42.16 198 GLY B O 1
ATOM 6120 N N . LEU B 1 199 ? 29.866 24.789 59.448 1.00 33.20 199 LEU B N 1
ATOM 6121 C CA . LEU B 1 199 ? 31.054 24.168 58.871 1.00 29.15 199 LEU B CA 1
ATOM 6122 C C . LEU B 1 199 ? 32.317 24.937 59.236 1.00 28.63 199 LEU B C 1
ATOM 6123 O O . LEU B 1 199 ? 32.367 26.167 59.125 1.00 36.99 199 LEU B O 1
ATOM 6139 N N . SER B 1 200 ? 33.345 24.201 59.642 1.00 32.71 200 SER B N 1
ATOM 6140 C CA . SER B 1 200 ? 34.666 24.772 59.824 1.00 33.14 200 SER B CA 1
ATOM 6141 C C . SER B 1 200 ? 35.279 25.159 58.477 1.00 40.14 200 SER B C 1
ATOM 6142 O O . SER B 1 200 ? 34.855 24.690 57.414 1.00 34.50 200 SER B O 1
ATOM 6150 N N . GLY B 1 201 ? 36.285 26.021 58.530 1.00 29.62 201 GLY B N 1
ATOM 6151 C CA . GLY B 1 201 ? 37.051 26.361 57.347 1.00 28.10 201 GLY B CA 1
ATOM 6152 C C . GLY B 1 201 ? 37.716 27.709 57.476 1.00 30.46 201 GLY B C 1
ATOM 6153 O O . GLY B 1 201 ? 37.478 28.471 58.418 1.00 31.33 201 GLY B O 1
ATOM 6157 N N . ARG B 1 202 ? 38.551 28.000 56.485 1.00 28.74 202 ARG B N 1
ATOM 6158 C CA . ARG B 1 202 ? 39.258 29.269 56.438 1.00 30.63 202 ARG B CA 1
ATOM 6159 C C . ARG B 1 202 ? 38.289 30.438 56.343 1.00 36.68 202 ARG B C 1
ATOM 6160 O O . ARG B 1 202 ? 37.203 30.343 55.761 1.00 31.24 202 ARG B O 1
ATOM 6181 N N . ASP B 1 203 ? 38.707 31.565 56.909 1.00 34.09 203 ASP B N 1
ATOM 6182 C CA . ASP B 1 203 ? 37.913 32.776 56.828 1.00 33.79 203 ASP B CA 1
ATOM 6183 C C . ASP B 1 203 ? 37.630 33.109 55.368 1.00 31.27 203 ASP B C 1
ATOM 6184 O O . ASP B 1 203 ? 38.523 33.071 54.520 1.00 32.11 203 ASP B O 1
ATOM 6193 N N . ASN B 1 204 ? 36.378 33.431 55.082 1.00 31.34 204 ASN B N 1
ATOM 6194 C CA . ASN B 1 204 ? 35.928 33.663 53.715 1.00 32.38 204 ASN B CA 1
ATOM 6195 C C . ASN B 1 204 ? 34.848 34.742 53.745 1.00 37.26 204 ASN B C 1
ATOM 6196 O O . ASN B 1 204 ? 33.688 34.512 53.419 1.00 33.30 204 ASN B O 1
ATOM 6207 N N . ARG B 1 205 ? 35.225 35.953 54.158 1.00 37.12 205 ARG B N 1
ATOM 6208 C CA A ARG B 1 205 ? 34.298 37.072 54.307 0.51 43.34 205 ARG B CA 1
ATOM 6209 C CA B ARG B 1 205 ? 34.229 37.006 54.285 0.49 43.23 205 ARG B CA 1
ATOM 6210 C C . ARG B 1 205 ? 34.018 37.783 52.992 1.00 39.56 205 ARG B C 1
ATOM 6211 O O . ARG B 1 205 ? 33.047 38.541 52.905 1.00 51.23 205 ARG B O 1
ATOM 6252 N N . GLY B 1 206 ? 34.866 37.592 51.988 1.00 48.46 206 GLY B N 1
ATOM 6253 C CA . GLY B 1 206 ? 34.696 38.270 50.715 1.00 52.65 206 GLY B CA 1
ATOM 6254 C C . GLY B 1 206 ? 34.782 39.782 50.831 1.00 60.01 206 GLY B C 1
ATOM 6255 O O . GLY B 1 206 ? 34.908 40.489 49.828 1.00 67.78 206 GLY B O 1
#

GO terms:
  GO:0031469 bacterial microcompartment (C, EXP)

Nearest PDB structures (foldseek):
  5v76-assembly1_A  TM=1.003E+00  e=9.295E-44  Haliangium ochraceum DSM 14365
  5lsr-assembly1_B  TM=9.960E-01  e=6.253E-30  Synechococcus elongatus PCC 7942 = FACHB-805
  5v74-assembly1_D9-2  TM=9.762E-01  e=3.519E-26  Haliangium ochraceum DSM 14365
  5suh-assembly1_A-2  TM=9.683E-01  e=3.823E-23  Mycolicibacterium smegmatis MC2 155
  5l39-assembly1_C  TM=9.537E-01  e=2.785E-21  Mycolicibacterium smegmatis MC2 155

Secondary structure (DSSP, 8-state):
-EEEEEEEESS--HHHHHHHHHH-SSSPP-TT-EEEEEEEESGGGHHHHHHHHHHHSS-EEEEEEE-SS-EEEEEEES-HHHHHHHHHHHHHHHT--GGGSBPPEEEEEEEE-S--HHHHHHHHHH-SS----TT-EEEEEEEESGGGHHHHHHHHHHHS--EEEEEE-SSSSEEEEEEE-HHHHHHHHHHHHHHHHT---B----/-EEEEEEEESS--HHHHHHHHHH-SSSPP-TT-EEEEEEEESGGGHHHHHHHHHHH---EEEEEEE-SS-EEEEEEES-HHHHHHHHHHHHHHHT--GGGSBPPEEEEEEEE-S--HHHHHHHHHH-SS----TT-EEEEEEEESGGGHHHHHHHHHHHS--EEEEEE-SSSSEEEEEEE-HHHHHHHHHHHHHHHHT---B----

Foldseek 3Di:
DAWAAKDKAQWFADQLQVLLQQPWDWDRDDGGWIKMKTKTPAAVCVVVLVVQLVVFAVWTWGHWDRDPGMIMTMTIDNDSVSRVRSSVSSCVVVVHDNQAHEQKDWPDKDKDFQAAQVVQVVLQVPWRGDGAGGGKMKIKTKMPPLQLQSVLVRQLVVFAPWTFTHWARHDRITMGMIIGHDVSNVRSSVRSVVSRVPDHYDHDDD/DAWAAKDKAQWFADQLQVLLQQPWDWDRDDGGWIKMKTKDPAAVCVVVLVVQLVVFAVWTWGHWDRDPGMIMTMTTDNDSVSRVRSSVSSCVVVVHDNQAHEQKDWPDKDKDFQAAQVVQVVLQVPWRGDGAGGGKIKIKTKMPPLQLQSVLVRQLVVFAPWTFTHWARHDRITMGMIIGHPVSNVRSNVRSVVVSNPGHYDYDHD

CATH classification: 3.30.70.1710 (+1 more: 3.30.70.1710)

B-factor: mean 26.83, std 8.81, range [12.9, 67.98]

Solvent-accessible surface area: 16276 Å² total; per-residue (Å²): 145,54,8,14,2,6,3,31,3,58,24,0,28,36,27,0,2,2,3,9,5,25,52,2,106,37,119,51,1,50,56,102,23,0,0,0,6,0,2,0,21,67,6,134,7,0,68,89,0,16,67,22,0,76,167,65,20,164,3,94,23,0,8,66,28,76,46,238,47,49,1,2,0,2,0,5,20,119,69,81,41,34,0,106,41,0,0,87,22,0,12,76,97,28,71,21,194,76,55,62,8,13,23,23,58,66,66,59,37,103,60,56,71,49,5,84,15,124,65,4,21,114,16,0,109,68,13,88,0,9,0,0,28,40,51,47,5,1,0,55,5,39,0,29,0,0,1,0,0,2,17,0,2,0,46,0,25,82,39,10,112,9,39,2,0,11,7,41,8,75,13,59,66,0,94,1,46,0,0,6,36,108,76,66,0,25,70,0,4,144,28,0,59,43,24,4,92,67,43,60,27,97,118,22,209,102,112,71,8,16,2,9,4,29,3,67,22,1,28,37,28,0,2,2,4,10,6,24,54,7,105,38,116,46,0,51,57,100,23,1,0,0,5,0,2,0,24,76,8,131,8,0,67,77,0,16,68,22,0,76,172,64,20,152,3,87,23,0,8,64,32,76,45,240,48,50,1,2,0,2,0,4,9,107,75,70,44,55,0,114,38,0,0,89,21,0,16,77,87,31,73,20,192,79,53,62,8,15,24,23,55,61,67,61,43,100,60,56,75,50,4,84,14,128,66,4,24,114,16,1,111,68,14,88,0,10,0,0,28,40,50,48,2,2,1,55,5,38,1,29,0,0,1,0,0,4,16,0,2,0,42,0,25,84,36,11,112,9,38,4,0,12,10,40,8,72,12,60,68,0,92,2,42,1,0,7,35,116,80,65,0,29,70,0,7,152,27,0,52,44,24,4,90,67,45,61,28,96,92,23,194,98

InterPro domains:
  IPR000249 Bacterial microcompartment domain [SM00877] (136-206)
  IPR037233 CcmK-like superfamily [G3DSA:3.30.70.1710] (1-102)
  IPR037233 CcmK-like superfamily [G3DSA:3.30.70.1710] (103-206)
  IPR037233 CcmK-like superfamily [SSF143414] (137-198)
  IPR044870 Bacterial microcompartment (BMC) circularly permuted domain [PS51931] (2-104)
  IPR044870 Bacterial microcompartment (BMC) circularly permuted domain [PS51931] (105-206)
  IPR060394 CsoS1D-like, N-terminal domain [PF27545] (3-100)

Radius of gyration: 24.17 Å; Cα contacts (8 Å, |Δi|>4): 1116; chains: 2; bounding box: 64×38×58 Å

Organism: Haliangium ochraceum (strain DSM 14365 / JCM 11303 / SMP-2) (NCBI:txid502025)